Protein 2EK5 (pdb70)

Radius of gyration: 40.18 Å; Cα contacts (8 Å, |Δi|>4): 462; chains: 4; bounding box: 94×96×88 Å

Organism: Corynebacterium glutamicum (strain ATCC 13032 / DSM 20300 / JCM 1318 / BCRC 11384 / CCUG 27702 / LMG 3730 / NBRC 12168 / NCIMB 10025 / NRRL B-2784 / 534) (NCBI:txid196627)

Nearest PDB structures (foldseek):
  2du9-assembly1_A  TM=8.963E-01  e=2.701E-17  Corynebacterium glutamicum ATCC 13032
  2ek5-assembly4_C  TM=9.415E-01  e=7.330E-16  Corynebacterium glutamicum ATCC 13032
  2ek5-assembly4_C-3  TM=9.415E-01  e=7.330E-16  Corynebacterium glutamicum ATCC 13032
  3tqn-assembly2_B  TM=8.033E-01  e=9.025E-06  Coxiella burnetii
  7b5y-assembly1_D  TM=6.055E-01  e=1.073E-04  Streptococcus agalactiae

CATH classification: 1.10.10.10

Sequence (453 aa):
VPLYKQIASLIEDSIVDGTLSIDQRVPSTNELAAFHRINPATARNGLTLLVEAGILYKKRGIGFVSAQAPALIRERRDAAFAATYVAPLIDESIHLGFTRARIHALLDQVAESRASLIEDSIVDGTLSIDQRVPSTNELAAFHRINPATARNGLTLLVEAGILYKKRGIGFVSAQAPALIRERRDAAFAATYVAPLIDESIHLGFTRARIHALLDQVAESRGVPLYKQIASLIEDSIVDGTLSIDQRVPSTNELAAFHRINPATARNGLTLLVEAGILYKKRGIGFVSAQAPALIRERRDAAFAATYVAPLIDESIHLGFTRARIHALLDQVAESRGLYVPLYKQIASLIEDSIVDGTLSIDQRVPSTNELAAFHRINPATARNGLTLLVEAGILYKKRGIGFVSAQAPALIRERRDAAFAATYVAPLIDESIHLGFTRARIHALLDQVAESR

Structure (mmCIF, N/CA/C/O backbone):
data_2EK5
#
_entry.id   2EK5
#
_cell.length_a   68.638
_cell.length_b   74.494
_cell.length_c   182.152
_cell.angle_alpha   90.00
_cell.angle_beta   90.00
_cell.angle_gamma   90.00
#
_symmetry.space_group_name_H-M   'C 2 2 21'
#
loop_
_entity.id
_entity.type
_entity.pdbx_description
1 polymer 'Predicted transcriptional regulators'
2 water water
#
loop_
_atom_site.group_PDB
_atom_site.id
_atom_site.type_symbol
_atom_site.label_atom_id
_atom_site.label_alt_id
_atom_site.label_comp_id
_atom_site.label_asym_id
_atom_site.label_entity_id
_atom_site.label_seq_id
_atom_site.pdbx_PDB_ins_code
_atom_site.Cartn_x
_atom_site.Cartn_y
_atom_site.Cartn_z
_atom_site.occupancy
_atom_site.B_iso_or_equiv
_atom_site.auth_seq_id
_atom_site.auth_comp_id
_atom_site.auth_asym_id
_atom_site.auth_atom_id
_atom_site.pdbx_PDB_model_num
ATOM 1 N N . VAL A 1 3 ? 33.784 63.978 92.379 1.00 35.53 3 VAL A N 1
ATOM 2 C CA . VAL A 1 3 ? 33.081 65.258 92.697 1.00 35.22 3 VAL A CA 1
ATOM 3 C C . VAL A 1 3 ? 33.992 66.304 93.343 1.00 33.57 3 VAL A C 1
ATOM 4 O O . VAL A 1 3 ? 34.610 66.062 94.381 1.00 33.53 3 VAL A O 1
ATOM 8 N N . PRO A 1 4 ? 34.068 67.492 92.738 1.00 32.55 4 PRO A N 1
ATOM 9 C CA . PRO A 1 4 ? 34.896 68.589 93.241 1.00 32.27 4 PRO A CA 1
ATOM 10 C C . PRO A 1 4 ? 34.594 68.863 94.717 1.00 32.35 4 PRO A C 1
ATOM 11 O O . PRO A 1 4 ? 33.462 68.679 95.170 1.00 31.81 4 PRO A O 1
ATOM 15 N N . LEU A 1 5 ? 35.608 69.306 95.454 1.00 31.02 5 LEU A N 1
ATOM 16 C CA . LEU A 1 5 ? 35.460 69.608 96.873 1.00 32.31 5 LEU A CA 1
ATOM 17 C C . LEU A 1 5 ? 34.453 70.719 97.175 1.00 30.86 5 LEU A C 1
ATOM 18 O O . LEU A 1 5 ? 33.720 70.634 98.155 1.00 31.51 5 LEU A O 1
ATOM 23 N N . TYR A 1 6 ? 34.404 71.763 96.355 1.00 30.58 6 TYR A N 1
ATOM 24 C CA . TYR A 1 6 ? 33.433 72.824 96.622 1.00 31.45 6 TYR A CA 1
ATOM 25 C C . TYR A 1 6 ? 32.020 72.244 96.506 1.00 30.41 6 TYR A C 1
ATOM 26 O O . TYR A 1 6 ? 31.109 72.684 97.205 1.00 30.59 6 TYR A O 1
ATOM 35 N N . LYS A 1 7 ? 31.841 71.253 95.636 1.00 28.23 7 LYS A N 1
ATOM 36 C CA . LYS A 1 7 ? 30.533 70.624 95.487 1.00 28.27 7 LYS A CA 1
ATOM 37 C C . LYS A 1 7 ? 30.261 69.730 96.699 1.00 27.33 7 LYS A C 1
ATOM 38 O O . LYS A 1 7 ? 29.146 69.708 97.224 1.00 27.75 7 LYS A O 1
ATOM 44 N N . GLN A 1 8 ? 31.282 69.002 97.147 1.00 24.40 8 GLN A N 1
ATOM 45 C CA . GLN A 1 8 ? 31.142 68.139 98.315 1.00 25.15 8 GLN A CA 1
ATOM 46 C C . GLN A 1 8 ? 30.753 68.98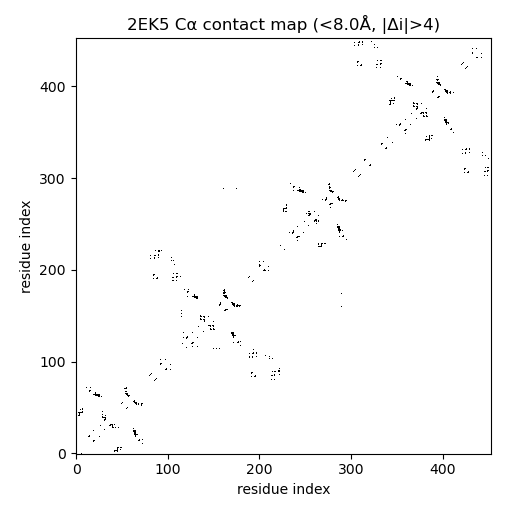4 99.540 1.00 24.48 8 GLN A C 1
ATOM 47 O O . GLN A 1 8 ? 29.919 68.582 100.350 1.00 22.61 8 GLN A O 1
ATOM 53 N N . ILE A 1 9 ? 31.361 70.156 99.671 1.00 24.89 9 ILE A N 1
ATOM 54 C CA . ILE A 1 9 ? 31.054 71.040 100.791 1.00 27.84 9 ILE A CA 1
ATOM 55 C C . ILE A 1 9 ? 29.610 71.516 100.690 1.00 25.30 9 ILE A C 1
ATOM 56 O O . ILE A 1 9 ? 28.869 71.488 101.673 1.00 25.46 9 ILE A O 1
ATOM 61 N N . ALA A 1 10 ? 29.222 71.951 99.497 1.00 23.59 10 ALA A N 1
ATOM 62 C CA . ALA A 1 10 ? 27.869 72.424 99.263 1.00 24.76 10 ALA A CA 1
ATOM 63 C C . ALA A 1 10 ? 26.834 71.334 99.601 1.00 25.09 10 ALA A C 1
ATOM 64 O O . ALA A 1 10 ? 25.816 71.610 100.242 1.00 24.19 10 ALA A O 1
ATOM 66 N N . SER A 1 11 ? 27.106 70.099 99.181 1.00 23.50 11 SER A N 1
ATOM 67 C CA . SER A 1 11 ? 26.192 68.986 99.423 1.00 24.68 11 SER A CA 1
ATOM 68 C C . SER A 1 11 ? 26.076 68.655 100.907 1.00 25.79 11 SER A C 1
ATOM 69 O O . SER A 1 11 ? 24.997 68.282 101.384 1.00 23.41 11 SER A O 1
ATOM 72 N N . LEU A 1 12 ? 27.181 68.791 101.640 1.00 26.83 12 LEU A N 1
ATOM 73 C CA . LEU A 1 12 ? 27.152 68.523 103.077 1.00 27.72 12 LEU A CA 1
ATOM 74 C C . LEU A 1 12 ? 26.208 69.506 103.765 1.00 27.58 12 LEU A C 1
ATOM 75 O O . LEU A 1 12 ? 25.479 69.143 104.695 1.00 28.04 12 LEU A O 1
ATOM 80 N N . ILE A 1 13 ? 26.234 70.756 103.310 1.00 26.50 13 ILE A N 1
ATOM 81 C CA . ILE A 1 13 ? 25.367 71.788 103.869 1.00 26.51 13 ILE A CA 1
ATOM 82 C C . ILE A 1 13 ? 23.907 71.503 103.501 1.00 25.88 13 ILE A C 1
ATOM 83 O O . ILE A 1 13 ? 23.026 71.600 104.350 1.00 25.97 13 ILE A O 1
ATOM 88 N N . GLU A 1 14 ? 23.645 71.147 102.245 1.00 24.96 14 GLU A N 1
ATOM 89 C CA . GLU A 1 14 ? 22.272 70.835 101.858 1.00 25.41 14 GLU A CA 1
ATOM 90 C C . GLU A 1 14 ? 21.787 69.658 102.704 1.00 24.41 14 GLU A C 1
ATOM 91 O O . GLU A 1 14 ? 20.664 69.669 103.218 1.00 23.65 14 GLU A O 1
ATOM 97 N N . ASP A 1 15 ? 22.640 68.649 102.855 1.00 22.51 15 ASP A N 1
ATOM 98 C CA . ASP A 1 15 ? 22.271 67.492 103.654 1.00 23.32 15 ASP A CA 1
ATOM 99 C C . ASP A 1 15 ? 21.849 67.932 105.053 1.00 23.78 15 ASP A C 1
ATOM 100 O O . ASP A 1 15 ? 20.840 67.447 105.563 1.00 23.69 15 ASP A O 1
ATOM 105 N N . SER A 1 16 ? 22.610 68.846 105.662 1.00 22.53 16 SER A N 1
ATOM 106 C CA . SER A 1 16 ? 22.289 69.352 107.004 1.00 25.12 16 SER A CA 1
ATOM 107 C C . SER A 1 16 ? 20.939 70.055 107.008 1.00 25.45 16 SER A C 1
ATOM 108 O O . SER A 1 16 ? 20.230 70.034 108.011 1.00 25.93 16 SER A O 1
ATOM 111 N N . ILE A 1 17 ? 20.599 70.697 105.895 1.00 25.78 17 ILE A N 1
ATOM 112 C CA . ILE A 1 17 ? 19.318 71.395 105.799 1.00 26.91 17 ILE A CA 1
ATOM 113 C C . ILE A 1 17 ? 18.193 70.375 105.666 1.00 28.85 17 ILE A C 1
ATOM 114 O O . ILE A 1 17 ? 17.131 70.511 106.288 1.00 29.11 17 ILE A O 1
ATOM 119 N N . VAL A 1 18 ? 18.424 69.345 104.855 1.00 29.66 18 VAL A N 1
ATOM 120 C CA . VAL A 1 18 ? 17.412 68.319 104.676 1.00 28.46 18 VAL A CA 1
ATOM 121 C C . VAL A 1 18 ? 17.207 67.582 105.994 1.00 30.10 18 VAL A C 1
ATOM 122 O O . VAL A 1 18 ? 16.075 67.379 106.421 1.00 31.10 18 VAL A O 1
ATOM 126 N N . ASP A 1 19 ? 18.300 67.197 106.649 1.00 31.33 19 ASP A N 1
ATOM 127 C CA . ASP A 1 19 ? 18.200 66.474 107.913 1.00 31.69 19 ASP A CA 1
ATOM 128 C C . ASP A 1 19 ? 17.624 67.334 109.027 1.00 32.42 19 ASP A C 1
ATOM 129 O O . ASP A 1 19 ? 17.329 66.833 110.115 1.00 32.65 19 ASP A O 1
ATOM 134 N N . GLY A 1 20 ? 17.469 68.626 108.755 1.00 32.45 20 GLY A N 1
ATOM 135 C CA . GLY A 1 20 ? 16.919 69.528 109.746 1.00 32.68 20 GLY A CA 1
ATOM 136 C C . GLY A 1 20 ? 17.873 69.953 110.849 1.00 33.63 20 GLY A C 1
ATOM 137 O O . GLY A 1 20 ? 17.433 70.524 111.849 1.00 33.44 20 GLY A O 1
ATOM 138 N N . THR A 1 21 ? 19.167 69.680 110.688 1.00 32.98 21 THR A N 1
ATOM 139 C CA . THR A 1 21 ? 20.142 70.077 111.699 1.00 34.14 21 THR A CA 1
ATOM 140 C C . THR A 1 21 ? 20.571 71.531 111.500 1.00 34.86 21 THR A C 1
ATOM 141 O O . THR A 1 21 ? 21.246 72.114 112.350 1.00 35.98 21 THR A O 1
ATOM 145 N N . LEU A 1 22 ? 20.173 72.106 110.370 1.00 34.49 22 LEU A N 1
ATOM 146 C CA . LEU A 1 22 ? 20.475 73.493 110.053 1.00 34.91 22 LEU A CA 1
ATOM 147 C C . LEU A 1 22 ? 19.136 74.122 109.659 1.00 36.18 22 LEU A C 1
ATOM 148 O O . LEU A 1 22 ? 18.499 73.723 108.677 1.00 34.72 22 LEU A O 1
ATOM 153 N N . SER A 1 23 ? 18.730 75.114 110.461 1.00 36.83 23 SER A N 1
ATOM 154 C CA . SER A 1 23 ? 17.446 75.816 110.305 1.00 38.54 23 SER A CA 1
ATOM 155 C C . SER A 1 23 ? 17.573 77.184 109.679 1.00 37.92 23 SER A C 1
ATOM 156 O O . SER A 1 23 ? 18.664 77.676 109.410 1.00 37.82 23 SER A O 1
ATOM 159 N N . ILE A 1 24 ? 16.421 77.821 109.562 1.00 38.11 24 ILE A N 1
ATOM 160 C CA . ILE A 1 24 ? 16.262 79.136 108.947 1.00 38.77 24 ILE A CA 1
ATOM 161 C C . ILE A 1 24 ? 16.881 80.383 109.632 1.00 39.21 24 ILE A C 1
ATOM 162 O O . ILE A 1 24 ? 17.352 81.293 108.934 1.00 40.96 24 ILE A O 1
ATOM 167 N N . ASP A 1 25 ? 16.864 80.448 110.965 1.00 35.70 25 ASP A N 1
ATOM 168 C CA . ASP A 1 25 ? 17.439 81.599 111.679 1.00 33.57 25 ASP A CA 1
ATOM 169 C C . ASP A 1 25 ? 18.682 81.127 112.429 1.00 32.73 25 ASP A C 1
ATOM 170 O O . ASP A 1 25 ? 18.877 81.406 113.623 1.00 31.41 25 ASP A O 1
ATOM 175 N N . GLN A 1 26 ? 19.516 80.394 111.700 1.00 29.62 26 GLN A N 1
ATOM 176 C CA . GLN A 1 26 ? 20.740 79.828 112.245 1.00 27.67 26 GLN A CA 1
ATOM 177 C C . GLN A 1 26 ? 21.909 80.161 111.334 1.00 27.59 26 GLN A C 1
ATOM 178 O O . GLN A 1 26 ? 21.931 79.718 110.182 1.00 25.40 26 GLN A O 1
ATOM 184 N N . ARG A 1 27 ? 22.878 80.940 111.802 1.00 26.57 27 ARG A N 1
ATOM 185 C CA . ARG A 1 27 ? 24.043 81.304 110.989 1.00 26.17 27 ARG A CA 1
ATOM 186 C C . ARG A 1 27 ? 24.670 80.012 110.407 1.00 24.26 27 ARG A C 1
ATOM 187 O O . ARG A 1 27 ? 24.827 79.017 111.096 1.00 22.27 27 ARG A O 1
ATOM 195 N N . VAL A 1 28 ? 25.016 80.069 109.129 1.00 22.43 28 VAL A N 1
ATOM 196 C CA . VAL A 1 28 ? 25.660 78.949 108.434 1.00 22.73 28 VAL A CA 1
ATOM 197 C C . VAL A 1 28 ? 27.176 79.109 108.650 1.00 23.61 28 VAL A C 1
ATOM 198 O O . VAL A 1 28 ? 27.672 80.240 108.668 1.00 24.69 28 VAL A O 1
ATOM 202 N N . PRO A 1 29 ? 27.929 78.004 108.829 1.00 24.23 29 PRO A N 1
ATOM 203 C CA . PRO A 1 29 ? 29.376 78.183 109.028 1.00 24.95 29 PRO A CA 1
ATOM 204 C C . PRO A 1 29 ? 29.977 79.030 107.897 1.00 25.29 29 PRO A C 1
ATOM 205 O O . PRO A 1 29 ? 29.655 78.826 106.721 1.00 22.90 29 PRO A O 1
ATOM 209 N N . SER A 1 30 ? 30.841 79.981 108.250 1.00 26.46 30 SER A N 1
ATOM 210 C CA . SER A 1 30 ? 31.451 80.852 107.249 1.00 29.26 30 SER A CA 1
ATOM 211 C C . SER A 1 30 ? 32.592 80.180 106.473 1.00 29.56 30 SER A C 1
ATOM 212 O O . SER A 1 30 ? 33.052 79.093 106.829 1.00 27.52 30 SER A O 1
ATOM 215 N N . THR A 1 31 ? 33.021 80.834 105.396 1.00 30.68 31 THR A N 1
ATOM 216 C CA . THR A 1 31 ? 34.112 80.325 104.575 1.00 32.40 31 THR A CA 1
ATOM 217 C C . THR A 1 31 ? 35.265 79.932 105.506 1.00 33.22 31 THR A C 1
ATOM 218 O O . THR A 1 31 ? 35.803 78.824 105.438 1.00 31.48 31 THR A O 1
ATOM 222 N N . ASN A 1 32 ? 35.616 80.847 106.397 1.00 34.40 32 ASN A N 1
ATOM 223 C CA . ASN A 1 32 ? 36.706 80.623 107.332 1.00 36.84 32 ASN A CA 1
ATOM 224 C C . ASN A 1 32 ? 36.457 79.456 108.295 1.00 36.46 32 ASN A C 1
ATOM 225 O O . ASN A 1 32 ? 37.369 78.684 108.597 1.00 37.27 32 ASN A O 1
ATOM 230 N N . GLU A 1 33 ? 35.227 79.330 108.779 1.00 35.36 33 GLU A N 1
ATOM 231 C CA . GLU A 1 33 ? 34.882 78.256 109.703 1.00 33.79 33 GLU A CA 1
ATOM 232 C C . GLU A 1 33 ? 34.854 76.909 109.003 1.00 33.26 33 GLU A C 1
ATOM 233 O O . GLU A 1 33 ? 35.308 75.916 109.561 1.00 32.04 33 GLU A O 1
ATOM 239 N N . LEU A 1 34 ? 34.312 76.876 107.788 1.00 32.80 34 LEU A N 1
ATOM 240 C CA . LEU A 1 34 ? 34.251 75.634 107.021 1.00 33.48 34 LEU A CA 1
ATOM 241 C C . LEU A 1 34 ? 35.665 75.206 106.633 1.00 34.78 34 LEU A C 1
ATOM 242 O O . LEU A 1 34 ? 36.015 74.024 106.699 1.00 34.23 34 LEU A O 1
ATOM 247 N N . ALA A 1 35 ? 36.472 76.180 106.227 1.00 35.42 35 ALA A N 1
ATOM 248 C CA . ALA A 1 35 ? 37.846 75.916 105.832 1.00 37.85 35 ALA A CA 1
ATOM 249 C C . ALA A 1 35 ? 38.603 75.281 106.991 1.00 38.37 35 ALA A C 1
ATOM 250 O O . ALA A 1 35 ? 39.315 74.299 106.809 1.00 37.86 35 ALA A O 1
ATOM 252 N N . ALA A 1 36 ? 38.427 75.834 108.188 1.00 39.63 36 ALA A N 1
ATOM 253 C CA . ALA A 1 36 ? 39.105 75.320 109.373 1.00 40.64 36 ALA A CA 1
ATOM 254 C C . ALA A 1 36 ? 38.613 73.937 109.779 1.00 41.83 36 ALA A C 1
ATOM 255 O O . ALA A 1 36 ? 39.412 73.064 110.122 1.00 41.13 36 ALA A O 1
ATOM 257 N N . PHE A 1 37 ? 37.300 73.737 109.742 1.00 42.51 37 PHE A N 1
ATOM 258 C CA . PHE A 1 37 ? 36.726 72.457 110.134 1.00 44.41 37 PHE A CA 1
ATOM 259 C C . PHE A 1 37 ? 37.084 71.327 109.170 1.00 45.64 37 PHE A C 1
ATOM 260 O O . PHE A 1 37 ? 37.788 70.393 109.540 1.00 45.40 37 PHE A O 1
ATOM 268 N N . HIS A 1 38 ? 36.590 71.418 107.939 1.00 47.09 38 HIS A N 1
ATOM 269 C CA . HIS A 1 38 ? 36.856 70.403 106.923 1.00 48.64 38 HIS A CA 1
ATOM 270 C C . HIS A 1 38 ? 38.319 70.435 106.522 1.00 50.59 38 HIS A C 1
ATOM 271 O O . HIS A 1 38 ? 38.793 69.589 105.766 1.00 51.11 38 HIS A O 1
ATOM 278 N N . ARG A 1 39 ? 39.029 71.428 107.041 1.00 53.13 39 ARG A N 1
ATOM 279 C CA . ARG A 1 39 ? 40.443 71.579 106.758 1.00 55.33 39 ARG A CA 1
ATOM 280 C C . ARG A 1 39 ? 40.693 71.575 105.252 1.00 54.61 39 ARG A C 1
ATOM 281 O O . ARG A 1 39 ? 41.432 70.740 104.727 1.00 54.89 39 ARG A O 1
ATOM 289 N N . ILE A 1 40 ? 40.058 72.515 104.563 1.00 52.49 40 ILE A N 1
ATOM 290 C CA . ILE A 1 40 ? 40.203 72.643 103.121 1.00 50.37 40 ILE A CA 1
ATOM 291 C C . ILE A 1 40 ? 40.608 74.077 102.804 1.00 48.35 40 ILE A C 1
ATOM 292 O O . ILE A 1 40 ? 40.754 74.904 103.705 1.00 47.54 40 ILE A O 1
ATOM 297 N N . ASN A 1 41 ? 40.792 74.368 101.524 1.00 46.41 41 ASN A N 1
ATOM 298 C CA . ASN A 1 41 ? 41.158 75.711 101.106 1.00 44.67 41 ASN A CA 1
ATOM 299 C C . ASN A 1 41 ? 39.947 76.636 101.248 1.00 42.63 41 ASN A C 1
ATOM 300 O O . ASN A 1 41 ? 38.820 76.254 100.926 1.00 41.56 41 ASN A O 1
ATOM 305 N N . PRO A 1 42 ? 40.162 77.861 101.751 1.00 41.03 42 PRO A N 1
ATOM 306 C CA . PRO A 1 42 ? 39.083 78.839 101.932 1.00 39.61 42 PRO A CA 1
ATOM 307 C C . PRO A 1 42 ? 38.290 79.067 100.651 1.00 37.47 42 PRO A C 1
ATOM 308 O O . PRO A 1 42 ? 37.062 79.061 100.665 1.00 38.01 42 PRO A O 1
ATOM 312 N N . ALA A 1 43 ? 38.998 79.265 99.545 1.00 36.40 43 ALA A N 1
ATOM 313 C CA . ALA A 1 43 ? 38.352 79.492 98.256 1.00 34.70 43 ALA A CA 1
ATOM 314 C C . ALA A 1 43 ? 37.433 78.325 97.896 1.00 33.31 43 ALA A C 1
ATOM 315 O O . ALA A 1 43 ? 36.452 78.502 97.179 1.00 33.78 43 ALA A O 1
ATOM 317 N N . THR A 1 44 ? 37.749 77.135 98.400 1.00 33.32 44 THR A N 1
ATOM 318 C CA . THR A 1 44 ? 36.933 75.947 98.141 1.00 32.55 44 THR A CA 1
ATOM 319 C C . THR A 1 44 ? 35.626 76.034 98.943 1.00 32.24 44 THR A C 1
ATOM 320 O O . THR A 1 44 ? 34.538 75.811 98.411 1.00 31.90 44 THR A O 1
ATOM 324 N N . ALA A 1 45 ? 35.740 76.355 100.227 1.00 32.04 45 ALA A N 1
ATOM 325 C CA . ALA A 1 45 ? 34.563 76.488 101.073 1.00 31.99 45 ALA A CA 1
ATOM 326 C C . ALA A 1 45 ? 33.693 77.620 100.507 1.00 32.15 45 ALA A C 1
ATOM 327 O O . ALA A 1 45 ? 32.467 77.513 100.452 1.00 30.50 45 ALA A O 1
ATOM 329 N N . ARG A 1 46 ? 34.348 78.693 100.076 1.00 30.83 46 ARG A N 1
ATOM 330 C CA . ARG A 1 46 ? 33.664 79.845 99.502 1.00 33.75 46 ARG A CA 1
ATOM 331 C C . ARG A 1 46 ? 32.855 79.435 98.269 1.00 33.79 46 ARG A C 1
ATOM 332 O O . ARG A 1 46 ? 31.672 79.772 98.148 1.00 34.25 46 ARG A O 1
ATOM 340 N N . ASN A 1 47 ? 33.501 78.716 97.351 1.00 32.42 47 ASN A N 1
ATOM 341 C CA . ASN A 1 47 ? 32.835 78.260 96.136 1.00 30.39 47 ASN A CA 1
ATOM 342 C C . ASN A 1 47 ? 31.627 77.394 96.478 1.00 29.22 47 ASN A C 1
ATOM 343 O O . ASN A 1 47 ? 30.631 77.380 95.749 1.00 29.91 47 A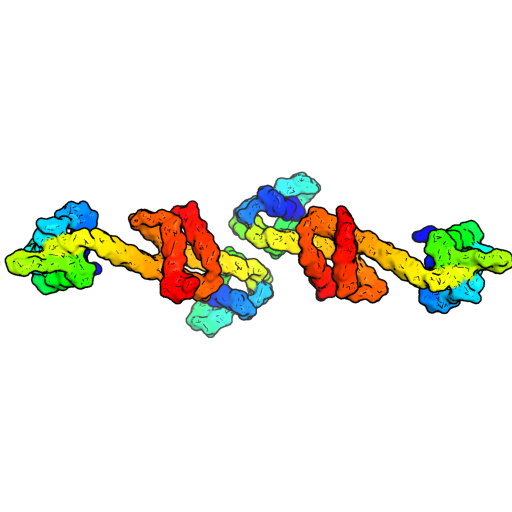SN A O 1
ATOM 348 N N . GLY A 1 48 ? 31.722 76.659 97.581 1.00 27.07 48 GLY A N 1
ATOM 349 C CA . GLY A 1 48 ? 30.619 75.809 97.982 1.00 25.98 48 GLY A CA 1
ATOM 350 C C . GLY A 1 48 ? 29.441 76.656 98.430 1.00 26.28 48 GLY A C 1
ATOM 351 O O . GLY A 1 48 ? 28.302 76.427 98.017 1.00 25.10 48 GLY A O 1
ATOM 352 N N . LEU A 1 49 ? 29.725 77.640 99.280 1.00 25.60 49 LEU A N 1
ATOM 353 C CA . LEU A 1 49 ? 28.700 78.538 99.798 1.00 26.05 49 LEU A CA 1
ATOM 354 C C . LEU A 1 49 ? 28.051 79.354 98.680 1.00 26.85 49 LEU A C 1
ATOM 355 O O . LEU A 1 49 ? 26.827 79.518 98.657 1.00 26.73 49 LEU A O 1
ATOM 360 N N . THR A 1 50 ? 28.868 79.852 97.750 1.00 26.03 50 THR A N 1
ATOM 361 C CA . THR A 1 50 ? 28.357 80.664 96.651 1.00 27.54 50 THR A CA 1
ATOM 362 C C . THR A 1 50 ? 27.417 79.847 95.786 1.00 28.75 50 THR A C 1
ATOM 363 O O . THR A 1 50 ? 26.409 80.348 95.288 1.00 28.53 50 THR A O 1
ATOM 367 N N . LEU A 1 51 ? 27.754 78.577 95.620 1.00 28.86 51 LEU A N 1
ATOM 368 C CA . LEU A 1 51 ? 26.942 77.681 94.829 1.00 28.61 51 LEU A CA 1
ATOM 369 C C . LEU A 1 51 ? 25.528 77.634 95.418 1.00 27.17 51 LEU A C 1
ATOM 370 O O . LEU A 1 51 ? 24.541 77.619 94.681 1.00 25.37 51 LEU A O 1
ATOM 375 N N . LEU A 1 52 ? 25.435 77.622 96.747 1.00 25.26 52 LEU A N 1
ATOM 376 C CA . LEU A 1 52 ? 24.139 77.571 97.421 1.00 24.20 52 LEU A CA 1
ATOM 377 C C . LEU A 1 52 ? 23.417 78.915 97.337 1.00 23.13 52 LEU A C 1
ATOM 378 O O . LEU A 1 52 ? 22.190 78.979 97.324 1.00 24.11 52 LEU A O 1
ATOM 383 N N . VAL A 1 53 ? 24.184 79.992 97.278 1.00 24.87 53 VAL A N 1
ATOM 384 C CA . VAL A 1 53 ? 23.607 81.321 97.135 1.00 25.83 53 VAL A CA 1
ATOM 385 C C . VAL A 1 53 ? 22.923 81.375 95.761 1.00 27.16 53 VAL A C 1
ATOM 386 O O . VAL A 1 53 ? 21.727 81.675 95.646 1.00 25.90 53 VAL A O 1
ATOM 390 N N . GLU A 1 54 ? 23.691 81.044 94.728 1.00 26.89 54 GLU A N 1
ATOM 391 C CA . GLU A 1 54 ? 23.206 81.062 93.356 1.00 28.95 54 GLU A CA 1
ATOM 392 C C . GLU A 1 54 ? 22.007 80.142 93.108 1.00 27.94 54 GLU A C 1
ATOM 393 O O . GLU A 1 54 ? 21.331 80.256 92.082 1.00 26.67 54 GLU A O 1
ATOM 399 N N . ALA A 1 55 ? 21.733 79.239 94.043 1.00 25.22 55 ALA A N 1
ATOM 400 C CA . ALA A 1 55 ? 20.585 78.349 93.891 1.00 24.37 55 ALA A CA 1
ATOM 401 C C . ALA A 1 55 ? 19.414 78.877 94.721 1.00 24.55 55 ALA A C 1
ATOM 402 O O . ALA A 1 55 ? 18.312 78.323 94.691 1.00 23.02 55 ALA A O 1
ATOM 404 N N . GLY A 1 56 ? 19.660 79.954 95.463 1.00 24.91 56 GLY A N 1
ATOM 405 C CA . GLY A 1 56 ? 18.617 80.531 96.300 1.00 25.41 56 GLY A CA 1
ATOM 406 C C . GLY A 1 56 ? 18.440 79.790 97.621 1.00 25.26 56 GLY A C 1
ATOM 407 O O . GLY A 1 56 ? 17.415 79.931 98.291 1.00 24.11 56 GLY A O 1
ATOM 408 N N . ILE A 1 57 ? 19.449 79.016 98.009 1.00 24.68 57 ILE A N 1
ATOM 409 C CA . ILE A 1 57 ? 19.387 78.238 99.244 1.00 23.79 57 ILE A CA 1
ATOM 410 C C . ILE A 1 57 ? 19.911 79.005 100.459 1.00 23.88 57 ILE A C 1
ATOM 411 O O . ILE A 1 57 ? 19.440 78.800 101.578 1.00 22.15 57 ILE A O 1
ATOM 416 N N . LEU A 1 58 ? 20.889 79.878 100.241 1.00 22.63 58 LEU A N 1
ATOM 417 C CA . LEU A 1 58 ? 21.447 80.671 101.335 1.00 23.17 58 LEU A CA 1
ATOM 418 C C . LEU A 1 58 ? 21.390 82.149 100.978 1.00 23.07 58 LEU A C 1
ATOM 419 O O . LEU A 1 58 ? 21.390 82.505 99.801 1.00 20.95 58 LEU A O 1
ATOM 424 N N . TYR A 1 59 ? 21.329 83.006 101.997 1.00 23.25 59 TYR A N 1
ATOM 425 C CA . TYR A 1 59 ? 21.326 84.439 101.755 1.00 22.29 59 TYR A CA 1
ATOM 426 C C . TYR A 1 59 ? 22.210 85.124 102.782 1.00 22.66 59 TYR A C 1
ATOM 427 O O . TYR A 1 59 ? 22.434 84.606 103.873 1.00 22.07 59 TYR A O 1
ATOM 436 N N . LYS A 1 60 ? 22.725 86.285 102.404 1.00 24.22 60 LYS A N 1
ATOM 437 C CA . LYS A 1 60 ? 23.616 87.065 103.250 1.00 25.41 60 LYS A CA 1
ATOM 438 C C . LYS A 1 60 ? 22.837 88.054 104.113 1.00 24.43 60 LYS A C 1
ATOM 439 O O . LYS A 1 60 ? 21.961 88.758 103.619 1.00 22.78 60 LYS A O 1
ATOM 445 N N . LYS A 1 61 ? 23.125 88.070 105.409 1.00 23.83 61 LYS A N 1
ATOM 446 C CA . LYS A 1 61 ? 22.496 89.032 106.303 1.00 25.11 61 LYS A CA 1
ATOM 447 C C . LYS A 1 61 ? 23.654 89.993 106.614 1.00 24.46 61 LYS A C 1
ATOM 448 O O . LYS A 1 61 ? 24.598 89.636 107.317 1.00 24.99 61 LYS A O 1
ATOM 454 N N . ARG A 1 62 ? 23.595 91.194 106.038 1.00 25.25 62 ARG A N 1
ATOM 455 C CA . ARG A 1 62 ? 24.638 92.216 106.196 1.00 25.44 62 ARG A CA 1
ATOM 456 C C . ARG A 1 62 ? 25.313 92.299 107.564 1.00 25.72 62 ARG A C 1
ATOM 457 O O . ARG A 1 62 ? 24.652 92.510 108.586 1.00 23.93 62 ARG A O 1
ATOM 465 N N . GLY A 1 63 ? 26.637 92.134 107.564 1.00 23.86 63 GLY A N 1
ATOM 466 C CA . GLY A 1 63 ? 27.417 92.207 108.787 1.00 21.42 63 GLY A CA 1
ATOM 467 C C . GLY A 1 63 ? 27.281 91.067 109.784 1.00 22.59 63 GLY A C 1
ATOM 468 O O . GLY A 1 63 ? 27.968 91.057 110.804 1.00 21.19 63 GLY A O 1
ATOM 469 N N . ILE A 1 64 ? 26.404 90.101 109.517 1.00 23.21 64 ILE A N 1
ATOM 470 C CA . ILE A 1 64 ? 26.236 88.986 110.450 1.00 22.79 64 ILE A CA 1
ATOM 471 C C . ILE A 1 64 ? 26.750 87.671 109.882 1.00 22.96 64 ILE A C 1
ATOM 472 O O . ILE A 1 64 ? 27.590 87.015 110.493 1.00 23.70 64 ILE A O 1
ATOM 477 N N . GLY A 1 65 ? 26.251 87.281 108.715 1.00 22.90 65 GLY A N 1
ATOM 478 C CA . GLY A 1 65 ? 26.716 86.040 108.120 1.00 21.97 65 GLY A CA 1
ATOM 479 C C . GLY A 1 65 ? 25.768 85.427 107.109 1.00 22.63 65 GLY A C 1
ATOM 480 O O . GLY A 1 65 ? 24.862 86.094 106.590 1.00 20.32 65 GLY A O 1
ATOM 489 N N . PHE A 1 67 ? 22.828 82.744 105.976 1.00 20.82 67 PHE A N 1
ATOM 490 C CA . PHE A 1 67 ? 21.647 82.106 106.551 1.00 21.87 67 PHE A CA 1
ATOM 491 C C . PHE A 1 67 ? 20.902 81.260 105.519 1.00 22.01 67 PHE A C 1
ATOM 492 O O . PHE A 1 67 ? 21.109 81.399 104.309 1.00 22.72 67 PHE A O 1
ATOM 500 N N . VAL A 1 68 ? 20.022 80.398 106.016 1.00 22.36 68 VAL A N 1
ATOM 501 C CA . VAL A 1 68 ? 19.242 79.503 105.174 1.00 23.37 68 VAL A CA 1
ATOM 502 C C . VAL A 1 68 ? 17.864 80.055 104.795 1.00 25.02 68 VAL A C 1
ATOM 503 O O . VAL A 1 68 ? 17.105 80.530 105.647 1.00 24.72 68 VAL A O 1
ATOM 507 N N . SER A 1 69 ? 17.559 79.987 103.506 1.00 24.38 69 SER A N 1
ATOM 508 C CA . SER A 1 69 ? 16.277 80.433 102.976 1.00 25.33 69 SER A CA 1
ATOM 509 C C . SER A 1 69 ? 15.217 79.460 103.482 1.00 24.46 69 SER A C 1
ATOM 510 O O . SER A 1 69 ? 15.484 78.264 103.597 1.00 23.12 69 SER A O 1
ATOM 513 N N . ALA A 1 70 ? 14.024 79.966 103.780 1.00 24.39 70 ALA A N 1
ATOM 514 C CA . ALA A 1 70 ? 12.939 79.117 104.277 1.00 25.35 70 ALA A CA 1
ATOM 515 C C . ALA A 1 70 ? 12.486 78.108 103.219 1.00 25.22 70 ALA A C 1
ATOM 516 O O . ALA A 1 70 ? 11.979 77.044 103.547 1.00 26.69 70 ALA A O 1
ATOM 518 N N . GLN A 1 71 ? 12.665 78.437 101.946 1.00 26.80 71 GLN A N 1
ATOM 519 C CA . GLN A 1 71 ? 12.277 77.512 100.889 1.00 27.21 71 GLN A CA 1
ATOM 520 C C . GLN A 1 71 ? 13.469 76.667 100.443 1.00 26.45 71 GLN A C 1
ATOM 521 O O . GLN A 1 71 ? 13.422 76.030 99.395 1.00 29.33 71 GLN A O 1
ATOM 527 N N . ALA A 1 72 ? 14.539 76.660 101.237 1.00 25.56 72 ALA A N 1
ATOM 528 C CA . ALA A 1 72 ? 15.733 75.893 100.887 1.00 22.34 72 ALA A CA 1
ATOM 529 C C . ALA A 1 72 ? 15.398 74.414 100.738 1.00 24.09 72 ALA A C 1
ATOM 530 O O . ALA A 1 72 ? 15.790 73.769 99.753 1.00 21.87 72 ALA A O 1
ATOM 532 N N . PRO A 1 73 ? 14.679 73.847 101.722 1.00 23.94 73 PRO A N 1
ATOM 533 C CA . PRO A 1 73 ? 14.320 72.428 101.639 1.00 24.18 73 PRO A CA 1
ATOM 534 C C . PRO A 1 73 ? 13.603 72.091 100.320 1.00 25.06 73 PRO A C 1
ATOM 535 O O . PRO A 1 73 ? 13.890 71.078 99.678 1.00 22.47 73 PRO A O 1
ATOM 539 N N . ALA A 1 74 ? 12.660 72.943 99.930 1.00 24.06 74 ALA A N 1
ATOM 540 C CA . ALA A 1 74 ? 11.917 72.726 98.701 1.00 23.61 74 ALA A CA 1
ATOM 541 C C . ALA A 1 74 ? 12.855 72.831 97.492 1.00 22.02 74 ALA A C 1
ATOM 542 O O . ALA A 1 74 ? 12.718 72.088 96.525 1.00 21.95 74 ALA A O 1
ATOM 544 N N . LEU A 1 75 ? 13.818 73.745 97.562 1.00 22.43 75 LEU A N 1
ATOM 545 C CA . LEU A 1 75 ? 14.767 73.939 96.462 1.00 22.53 75 LEU A CA 1
ATOM 546 C C . LEU A 1 75 ? 15.699 72.744 96.263 1.00 22.04 75 LEU A C 1
ATOM 547 O O . LEU A 1 75 ? 15.947 72.316 95.124 1.00 20.80 75 LEU A O 1
ATOM 552 N N . ILE A 1 76 ? 16.206 72.206 97.366 1.00 19.24 76 ILE A N 1
ATOM 553 C CA . ILE A 1 76 ? 17.093 71.057 97.310 1.00 20.34 76 ILE A CA 1
ATOM 554 C C . ILE A 1 76 ? 16.334 69.831 96.782 1.00 22.05 76 ILE A C 1
ATOM 555 O O . ILE A 1 76 ? 16.848 69.062 95.949 1.00 18.88 76 ILE A O 1
ATOM 560 N N . ARG A 1 77 ? 15.115 69.652 97.280 1.00 22.91 77 ARG A N 1
ATOM 561 C CA . ARG A 1 77 ? 14.274 68.534 96.879 1.00 26.70 77 ARG A CA 1
ATOM 562 C C . ARG A 1 77 ? 13.945 68.642 95.394 1.00 26.47 77 ARG A C 1
ATOM 563 O O . ARG A 1 77 ? 14.153 67.698 94.626 1.00 28.48 77 ARG A O 1
ATOM 571 N N . GLU A 1 78 ? 13.449 69.801 94.985 1.00 25.10 78 GLU A N 1
ATOM 572 C CA . GLU A 1 78 ? 13.100 70.008 93.589 1.00 26.26 78 GLU A CA 1
ATOM 573 C C . GLU A 1 78 ? 14.289 69.836 92.658 1.00 25.43 78 GLU A C 1
ATOM 574 O O . GLU A 1 78 ? 14.157 69.224 91.593 1.00 27.76 78 GLU A O 1
ATOM 580 N N . ARG A 1 79 ? 15.450 70.358 93.045 1.00 23.20 79 ARG A N 1
ATOM 581 C CA . ARG A 1 79 ? 16.628 70.211 92.198 1.00 23.37 79 ARG A CA 1
ATOM 582 C C . ARG A 1 79 ? 17.044 68.748 92.070 1.00 21.26 79 ARG A C 1
ATOM 583 O O . ARG A 1 79 ? 17.275 68.264 90.960 1.00 18.53 79 ARG A O 1
ATOM 591 N N . ARG A 1 80 ? 17.144 68.047 93.198 1.00 18.67 80 ARG A N 1
ATOM 592 C CA . ARG A 1 80 ? 17.535 66.641 93.172 1.00 19.94 80 ARG A CA 1
ATOM 593 C C . ARG A 1 80 ? 16.508 65.792 92.417 1.00 21.21 80 ARG A C 1
ATOM 594 O O . ARG A 1 80 ? 16.872 64.818 91.743 1.00 20.91 80 ARG A O 1
ATOM 602 N N . ASP A 1 81 ? 15.232 66.156 92.516 1.00 19.24 81 ASP A N 1
ATOM 603 C CA . ASP A 1 81 ? 14.220 65.413 91.787 1.00 21.53 81 ASP A CA 1
ATOM 604 C C . ASP A 1 81 ? 14.427 65.645 90.288 1.00 22.24 81 ASP A C 1
ATOM 605 O O . ASP A 1 81 ? 14.303 64.715 89.488 1.00 21.72 81 ASP A O 1
ATOM 610 N N . ALA A 1 82 ? 14.748 66.882 89.906 1.00 21.78 82 ALA A N 1
ATOM 611 C CA . ALA A 1 82 ? 14.964 67.205 88.491 1.00 20.91 82 ALA A CA 1
ATOM 612 C C . ALA A 1 82 ? 16.202 66.504 87.938 1.00 20.86 82 ALA A C 1
ATOM 613 O O . ALA A 1 82 ? 16.242 66.113 86.770 1.00 21.90 82 ALA A O 1
ATOM 615 N N . ALA A 1 83 ? 17.215 66.349 88.777 1.00 19.93 83 ALA A N 1
ATOM 616 C CA . ALA A 1 83 ? 18.435 65.678 88.358 1.00 18.68 83 ALA A CA 1
ATOM 617 C C . ALA A 1 83 ? 18.113 64.196 88.132 1.00 18.47 83 ALA A C 1
ATOM 618 O O . ALA A 1 83 ? 18.640 63.548 87.219 1.00 14.74 83 ALA A O 1
ATOM 620 N N . PHE A 1 84 ? 17.243 63.667 88.984 1.00 17.36 84 PHE A N 1
ATOM 621 C CA . PHE A 1 84 ? 16.820 62.279 88.887 1.00 16.99 84 PHE A CA 1
ATOM 622 C C . PHE A 1 84 ? 16.074 62.050 87.568 1.00 16.30 84 PHE A C 1
ATOM 623 O O . PHE A 1 84 ? 16.387 61.125 86.821 1.00 14.21 84 PHE A O 1
ATOM 631 N N . ALA A 1 85 ? 15.103 62.907 87.279 1.00 16.14 85 ALA A N 1
ATOM 632 C CA . ALA A 1 85 ? 14.320 62.781 86.052 1.00 19.05 85 ALA A CA 1
ATOM 633 C C . ALA A 1 85 ? 15.174 62.889 84.787 1.00 19.15 85 ALA A C 1
ATOM 634 O O . ALA A 1 85 ? 15.051 62.072 83.875 1.00 22.57 85 ALA A O 1
ATOM 636 N N . ALA A 1 86 ? 16.037 63.891 84.727 1.00 19.94 86 ALA A N 1
ATOM 637 C CA . ALA A 1 86 ? 16.887 64.079 83.556 1.00 19.53 86 ALA A CA 1
ATOM 638 C C . ALA A 1 86 ? 17.903 62.955 83.391 1.00 19.74 86 ALA A C 1
ATOM 639 O O . ALA A 1 86 ? 18.129 62.472 82.277 1.00 20.75 86 ALA A O 1
ATOM 641 N N . THR A 1 87 ? 18.499 62.519 84.493 1.00 17.62 87 THR A N 1
ATOM 642 C CA . THR A 1 87 ? 19.509 61.477 84.419 1.00 18.82 87 THR A CA 1
ATOM 643 C C . THR A 1 87 ? 18.977 60.076 84.184 1.00 19.29 87 THR A C 1
ATOM 644 O O . THR A 1 87 ? 19.586 59.294 83.458 1.00 19.44 87 THR A O 1
ATOM 648 N N . TYR A 1 88 ? 17.844 59.758 84.796 1.00 19.80 88 TYR A N 1
ATOM 649 C CA . TYR A 1 88 ? 17.275 58.424 84.658 1.00 19.94 88 TYR A CA 1
ATOM 650 C C . TYR A 1 88 ? 16.066 58.302 83.748 1.00 19.03 88 TYR A C 1
ATOM 651 O O . TYR A 1 88 ? 15.865 57.265 83.135 1.00 23.16 88 TYR A O 1
ATOM 660 N N . VAL A 1 89 ? 15.256 59.345 83.635 1.00 17.68 89 VAL A N 1
ATOM 661 C CA . VAL A 1 89 ? 14.070 59.219 82.801 1.00 16.26 89 VAL A CA 1
ATOM 662 C C . VAL A 1 89 ? 14.201 59.788 81.396 1.00 15.50 89 VAL A C 1
ATOM 663 O O . VAL A 1 89 ? 13.722 59.183 80.435 1.00 15.40 89 VAL A O 1
ATOM 667 N N . ALA A 1 90 ? 14.862 60.933 81.266 1.00 17.11 90 ALA A N 1
ATOM 668 C CA . ALA A 1 90 ? 15.042 61.561 79.954 1.00 17.48 90 ALA A CA 1
ATOM 669 C C . ALA A 1 90 ? 15.681 60.635 78.904 1.00 15.33 90 ALA A C 1
ATOM 670 O O . ALA A 1 90 ? 15.136 60.479 77.816 1.00 16.19 90 ALA A O 1
ATOM 672 N N . PRO A 1 91 ? 16.840 60.023 79.203 1.00 15.25 91 PRO A N 1
ATOM 673 C CA . PRO A 1 91 ? 17.401 59.149 78.160 1.00 16.30 91 PRO A CA 1
ATOM 674 C C . PRO A 1 91 ? 16.538 57.904 77.894 1.00 18.32 91 PRO A C 1
ATOM 675 O O . PRO A 1 91 ? 16.548 57.340 76.789 1.00 17.71 91 PRO A O 1
ATOM 679 N N . LEU A 1 92 ? 15.783 57.478 78.903 1.00 17.83 92 LEU A N 1
ATOM 680 C CA . LEU A 1 92 ? 14.924 56.310 78.742 1.00 18.25 92 LEU A CA 1
ATOM 681 C C . LEU A 1 92 ? 13.829 56.637 77.728 1.00 17.32 92 LEU A C 1
ATOM 682 O O . LEU A 1 92 ? 13.555 55.855 76.821 1.00 18.92 92 LEU A O 1
ATOM 687 N N . ILE A 1 93 ? 13.229 57.812 77.868 1.00 16.88 93 ILE A N 1
ATOM 688 C CA . ILE A 1 93 ? 12.173 58.245 76.962 1.00 17.78 93 ILE A CA 1
ATOM 689 C C . ILE A 1 93 ? 12.697 58.484 75.547 1.00 18.36 93 ILE A C 1
ATOM 690 O O . ILE A 1 93 ? 12.065 58.085 74.559 1.00 18.28 93 ILE A O 1
ATOM 695 N N . ASP A 1 94 ? 13.845 59.152 75.448 1.00 18.72 94 ASP A N 1
ATOM 696 C CA . ASP A 1 94 ? 14.456 59.417 74.158 1.00 18.85 94 ASP A CA 1
ATOM 697 C C . ASP A 1 94 ? 14.704 58.102 73.413 1.00 19.73 94 ASP A C 1
ATOM 698 O O . ASP A 1 94 ? 14.357 57.974 72.240 1.00 19.27 94 ASP A O 1
ATOM 703 N N . GLU A 1 95 ? 15.313 57.129 74.095 1.00 19.98 95 GLU A N 1
ATOM 704 C CA . GLU A 1 95 ? 15.606 55.833 73.475 1.00 19.75 95 GLU A CA 1
ATOM 705 C C . GLU A 1 95 ? 14.321 55.101 73.100 1.00 19.79 95 GLU A C 1
ATOM 706 O O . GLU A 1 95 ? 14.291 54.372 72.108 1.00 18.96 95 GLU A O 1
ATOM 712 N N . SER A 1 96 ? 13.267 55.290 73.891 1.00 18.54 96 SER A N 1
ATOM 713 C CA . SER A 1 96 ? 11.975 54.660 73.611 1.00 20.75 96 SER A CA 1
ATOM 714 C C . SER A 1 96 ? 11.412 55.137 72.284 1.00 20.35 96 SER A C 1
ATOM 715 O O . SER A 1 96 ? 10.870 54.351 71.499 1.00 22.09 96 SER A O 1
ATOM 718 N N . ILE A 1 97 ? 11.524 56.436 72.055 1.00 20.70 97 ILE A N 1
ATOM 719 C CA . ILE A 1 97 ? 11.039 57.051 70.828 1.00 19.62 97 ILE A CA 1
ATOM 720 C C . ILE A 1 97 ? 11.881 56.552 69.659 1.00 19.58 97 ILE A C 1
ATOM 721 O O . ILE A 1 97 ? 11.357 56.219 68.598 1.00 19.57 97 ILE A O 1
ATOM 726 N N . HIS A 1 98 ? 13.191 56.507 69.872 1.00 19.68 98 HIS A N 1
ATOM 727 C CA . HIS A 1 98 ? 14.148 56.040 68.871 1.00 19.90 98 HIS A CA 1
ATOM 728 C C . HIS A 1 98 ? 13.836 54.597 68.447 1.00 20.20 98 HIS A C 1
ATOM 729 O O . HIS A 1 98 ? 13.857 54.266 67.251 1.00 18.02 98 HIS A O 1
ATOM 736 N N . LEU A 1 99 ? 13.550 53.743 69.429 1.00 18.69 99 LEU A N 1
ATOM 737 C CA . LEU A 1 99 ? 13.235 52.334 69.160 1.00 19.81 99 LEU A CA 1
ATOM 738 C C . LEU A 1 99 ? 11.786 52.149 68.708 1.00 19.70 99 LEU A C 1
ATOM 739 O O . LEU A 1 99 ? 11.398 51.070 68.260 1.00 19.57 99 LEU A O 1
ATOM 744 N N . GLY A 1 100 ? 10.985 53.200 68.832 1.00 19.12 100 GLY A N 1
ATOM 745 C CA . GLY A 1 100 ? 9.598 53.123 68.410 1.00 21.80 100 GLY A CA 1
ATOM 746 C C . GLY A 1 100 ? 8.649 52.415 69.366 1.00 24.00 100 GLY A C 1
ATOM 747 O O . GLY A 1 100 ? 7.702 51.760 68.934 1.00 22.59 100 GLY A O 1
ATOM 748 N N . PHE A 1 101 ? 8.896 52.528 70.667 1.00 24.68 101 PHE A N 1
ATOM 749 C CA . PHE A 1 101 ? 8.014 51.895 71.639 1.00 26.09 101 PHE A CA 1
ATOM 750 C C . PHE A 1 101 ? 6.779 52.760 71.813 1.00 25.37 101 PHE A C 1
ATOM 751 O O . PHE A 1 101 ? 6.821 53.967 71.585 1.00 27.10 101 PHE A O 1
ATOM 759 N N . THR A 1 102 ? 5.679 52.134 72.209 1.00 25.38 102 THR A N 1
ATOM 760 C CA . THR A 1 102 ? 4.438 52.845 72.462 1.00 25.05 102 THR A CA 1
ATOM 761 C C . THR A 1 102 ? 4.445 53.173 73.948 1.00 26.66 102 THR A C 1
ATOM 762 O O . THR A 1 102 ? 5.264 52.642 74.700 1.00 24.13 102 THR A O 1
ATOM 766 N N . ARG A 1 103 ? 3.531 54.037 74.373 1.00 29.00 103 ARG A N 1
ATOM 767 C CA . ARG A 1 103 ? 3.442 54.414 75.778 1.00 29.96 103 ARG A CA 1
ATOM 768 C C . ARG A 1 103 ? 3.158 53.189 76.630 1.00 29.61 103 ARG A C 1
ATOM 769 O O . ARG A 1 103 ? 3.745 53.018 77.690 1.00 30.83 103 ARG A O 1
ATOM 777 N N . ALA A 1 104 ? 2.267 52.325 76.157 1.00 28.59 104 ALA A N 1
ATOM 778 C CA . ALA A 1 104 ? 1.923 51.127 76.907 1.00 29.88 104 ALA A CA 1
ATOM 779 C C . ALA A 1 104 ? 3.121 50.203 77.063 1.00 29.33 104 ALA A C 1
ATOM 780 O O . ALA A 1 104 ? 3.357 49.661 78.139 1.00 29.29 104 ALA A O 1
ATOM 782 N N . ARG A 1 105 ? 3.881 50.020 75.989 1.00 30.45 105 ARG A N 1
ATOM 783 C CA . ARG A 1 105 ? 5.051 49.149 76.045 1.00 32.16 105 ARG A CA 1
ATOM 784 C C . ARG A 1 105 ? 6.056 49.606 77.107 1.00 30.64 105 ARG A C 1
ATOM 785 O O . ARG A 1 105 ? 6.564 48.792 77.882 1.00 28.83 105 ARG A O 1
ATOM 793 N N . ILE A 1 106 ? 6.340 50.906 77.150 1.00 29.70 106 ILE A N 1
ATOM 794 C CA . ILE A 1 106 ? 7.292 51.419 78.128 1.00 30.00 106 ILE A CA 1
ATOM 795 C C . ILE A 1 106 ? 6.795 51.224 79.563 1.00 27.90 106 ILE A C 1
ATOM 796 O O . ILE A 1 106 ? 7.564 50.848 80.447 1.00 26.10 106 ILE A O 1
ATOM 801 N N . HIS A 1 107 ? 5.508 51.468 79.793 1.00 27.06 107 HIS A N 1
ATOM 802 C CA . HIS A 1 107 ? 4.935 51.276 81.122 1.00 26.14 107 HIS A CA 1
ATOM 803 C C . HIS A 1 107 ? 4.938 49.794 81.503 1.00 26.02 107 HIS A C 1
ATOM 804 O O . HIS A 1 107 ? 5.120 49.443 82.674 1.00 25.98 107 HIS A O 1
ATOM 811 N N . ALA A 1 108 ? 4.751 48.926 80.513 1.00 23.67 108 ALA A N 1
ATOM 812 C CA . ALA A 1 108 ? 4.750 47.493 80.760 1.00 23.45 108 ALA A CA 1
ATOM 813 C C . ALA A 1 108 ? 6.167 47.029 81.097 1.00 25.12 108 ALA A C 1
ATOM 814 O O . ALA A 1 108 ? 6.358 46.153 81.950 1.00 22.83 108 ALA A O 1
ATOM 816 N N . LEU A 1 109 ? 7.157 47.610 80.417 1.00 24.04 109 LEU A N 1
ATOM 817 C CA . LEU A 1 109 ? 8.559 47.271 80.653 1.00 25.61 109 LEU A CA 1
ATOM 818 C C . LEU A 1 109 ? 8.948 47.640 82.066 1.00 26.62 109 LEU A C 1
ATOM 819 O O . LEU A 1 109 ? 9.677 46.901 82.737 1.00 28.83 109 LEU A O 1
ATOM 824 N N . LEU A 1 110 ? 8.472 48.797 82.513 1.00 26.63 110 LEU A N 1
ATOM 825 C CA . LEU A 1 110 ? 8.756 49.246 83.865 1.00 27.28 110 LEU A CA 1
ATOM 826 C C . LEU A 1 110 ? 8.222 48.214 84.861 1.00 27.73 110 LEU A C 1
ATOM 827 O O . LEU A 1 110 ? 8.939 47.784 85.764 1.00 28.43 110 LEU A O 1
ATOM 832 N N . ASP A 1 111 ? 6.967 47.807 84.692 1.00 27.54 111 ASP A N 1
ATOM 833 C CA . ASP A 1 111 ? 6.379 46.835 85.609 1.00 29.53 111 ASP A CA 1
ATOM 834 C C . ASP A 1 111 ? 7.045 45.478 85.517 1.00 30.42 111 ASP A C 1
ATOM 835 O O . ASP A 1 111 ? 7.261 44.817 86.526 1.00 31.61 111 ASP A O 1
ATOM 840 N N . GLN A 1 112 ? 7.377 45.067 84.301 1.00 32.12 112 GLN A N 1
ATOM 841 C CA . GLN A 1 112 ? 8.007 43.773 84.099 1.00 33.88 112 GLN A CA 1
ATOM 842 C C . GLN A 1 112 ? 9.335 43.693 84.837 1.00 34.00 112 GLN A C 1
ATOM 843 O O . GLN A 1 112 ? 9.644 42.675 85.448 1.00 33.86 112 GLN A O 1
ATOM 849 N N . VAL A 1 113 ? 10.116 44.771 84.789 1.00 34.01 113 VAL A N 1
ATOM 850 C CA . VAL A 1 113 ? 11.415 44.787 85.460 1.00 33.59 113 VAL A CA 1
ATOM 851 C C . VAL A 1 113 ? 11.264 44.847 86.976 1.00 34.50 113 VAL A C 1
ATOM 852 O O . VAL A 1 113 ? 11.950 44.129 87.697 1.00 34.85 113 VAL A O 1
ATOM 856 N N . ALA A 1 114 ? 10.368 45.702 87.457 1.00 34.93 114 ALA A N 1
ATOM 857 C CA . ALA A 1 114 ? 10.147 45.820 88.889 1.00 37.48 114 ALA A CA 1
ATOM 858 C C . ALA A 1 114 ? 9.744 44.462 89.465 1.00 39.53 114 ALA A C 1
ATOM 859 O O . ALA A 1 114 ? 10.251 44.043 90.504 1.00 40.02 114 ALA A O 1
ATOM 861 N N . GLU A 1 115 ? 8.840 43.772 88.781 1.00 40.95 115 GLU A N 1
ATOM 862 C CA . GLU A 1 115 ? 8.379 42.464 89.234 1.00 43.93 115 GLU A CA 1
ATOM 863 C C . GLU A 1 115 ? 9.453 41.387 89.138 1.00 47.55 115 GLU A C 1
ATOM 864 O O . GLU A 1 115 ? 9.367 40.357 89.802 1.00 47.96 115 GLU A O 1
ATOM 870 N N . SER A 1 116 ? 10.460 41.624 88.308 1.00 51.88 116 SER A N 1
ATOM 871 C CA . SER A 1 116 ? 11.537 40.661 88.132 1.00 56.15 116 SER A CA 1
ATOM 872 C C . SER A 1 116 ? 12.906 41.322 88.206 1.00 58.83 116 SER A C 1
ATOM 873 O O . SER A 1 116 ? 13.473 41.709 87.182 1.00 60.03 116 SER A O 1
ATOM 876 N N . ARG A 1 117 ? 13.443 41.450 89.414 1.00 61.09 117 ARG A N 1
ATOM 877 C CA . ARG A 1 117 ? 14.750 42.068 89.579 1.00 63.52 117 ARG A CA 1
ATOM 878 C C . ARG A 1 117 ? 15.868 41.028 89.624 1.00 64.90 117 ARG A C 1
ATOM 879 O O . ARG A 1 117 ? 15.554 39.823 89.505 1.00 65.96 117 ARG A O 1
ATOM 887 N N . ALA B 1 10 ? 26.781 35.766 66.214 1.00 49.46 10 ALA B N 1
ATOM 888 C CA . ALA B 1 10 ? 25.507 35.756 66.993 1.00 49.17 10 ALA B CA 1
ATOM 889 C C . ALA B 1 10 ? 24.624 36.934 66.574 1.00 48.60 10 ALA B C 1
ATOM 890 O O . A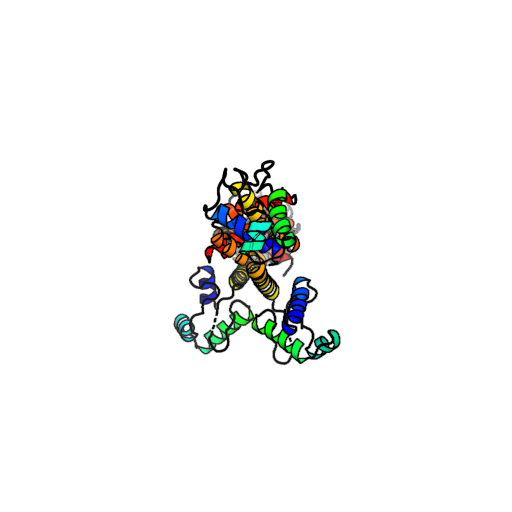LA B 1 10 ? 23.490 36.746 66.138 1.00 47.49 10 ALA B O 1
ATOM 892 N N . SER B 1 11 ? 25.153 38.147 66.701 1.00 48.39 11 SER B N 1
ATOM 893 C CA . SER B 1 11 ? 24.404 39.342 66.326 1.00 47.53 11 SER B CA 1
ATOM 894 C C . SER B 1 11 ? 24.107 39.380 64.832 1.00 45.29 11 SER B C 1
ATOM 895 O O . SER B 1 11 ? 23.003 39.733 64.429 1.00 45.37 11 SER B O 1
ATOM 898 N N . LEU B 1 12 ? 25.087 39.016 64.010 1.00 43.74 12 LEU B N 1
ATOM 899 C CA . LEU B 1 12 ? 24.898 39.033 62.559 1.00 41.67 12 LEU B CA 1
ATOM 900 C C . LEU B 1 12 ? 23.651 38.250 62.160 1.00 39.80 12 LEU B C 1
ATOM 901 O O . LEU B 1 12 ? 22.848 38.724 61.360 1.00 38.48 12 LEU B O 1
ATOM 906 N N . ILE B 1 13 ? 23.487 37.055 62.721 1.00 37.37 13 ILE B N 1
ATOM 907 C CA . ILE B 1 13 ? 22.319 36.241 62.415 1.00 36.05 13 ILE B CA 1
ATOM 908 C C . ILE B 1 13 ? 21.064 36.961 62.906 1.00 34.05 13 ILE B C 1
ATOM 909 O O . ILE B 1 13 ? 20.088 37.129 62.167 1.00 33.64 13 ILE B O 1
ATOM 914 N N . GLU B 1 14 ? 21.102 37.399 64.157 1.00 33.35 14 GLU B N 1
ATOM 915 C CA . GLU B 1 14 ? 19.967 38.086 64.763 1.00 32.62 14 GLU B CA 1
ATOM 916 C C . GLU B 1 14 ? 19.621 39.391 64.055 1.00 31.09 14 GLU B C 1
ATOM 917 O O . GLU B 1 14 ? 18.462 39.613 63.713 1.00 31.22 14 GLU B O 1
ATOM 923 N N . ASP B 1 15 ? 20.607 40.253 63.818 1.00 30.84 15 ASP B N 1
ATOM 924 C CA . ASP B 1 15 ? 20.318 41.511 63.128 1.00 31.76 15 ASP B CA 1
ATOM 925 C C . ASP B 1 15 ? 19.734 41.177 61.755 1.00 32.38 15 ASP B C 1
ATOM 926 O O . ASP B 1 15 ? 18.782 41.811 61.302 1.00 32.84 15 ASP B O 1
ATOM 931 N N . SER B 1 16 ? 20.304 40.164 61.106 1.00 31.72 16 SER B N 1
ATOM 932 C CA . SER B 1 16 ? 19.847 39.729 59.791 1.00 31.05 16 SER B CA 1
ATOM 933 C C . SER B 1 16 ? 18.397 39.260 59.811 1.00 30.45 16 SER B C 1
ATOM 934 O O . SER B 1 16 ? 17.643 39.516 58.874 1.00 31.09 16 SER B O 1
ATOM 937 N N . ILE B 1 17 ? 18.000 38.568 60.870 1.00 29.13 17 ILE B N 1
ATOM 938 C CA . ILE B 1 17 ? 16.622 38.097 60.967 1.00 28.54 17 ILE B CA 1
ATOM 939 C C . ILE B 1 17 ? 15.693 39.283 61.199 1.00 30.69 17 ILE B C 1
ATOM 940 O O . ILE B 1 17 ? 14.557 39.304 60.711 1.00 32.19 17 ILE B O 1
ATOM 945 N N . VAL B 1 18 ? 16.186 40.274 61.937 1.00 31.83 18 VAL B N 1
ATOM 946 C CA . VAL B 1 18 ? 15.411 41.470 62.227 1.00 33.67 18 VAL B CA 1
ATOM 947 C C . VAL B 1 18 ? 15.228 42.345 60.999 1.00 34.90 18 VAL B C 1
ATOM 948 O O . VAL B 1 18 ? 14.137 42.873 60.780 1.00 36.73 18 VAL B O 1
ATOM 952 N N . ASP B 1 19 ? 16.285 42.503 60.201 1.00 36.50 19 ASP B N 1
ATOM 953 C CA . ASP B 1 19 ? 16.207 43.341 59.000 1.00 37.16 19 ASP B CA 1
ATOM 954 C C . ASP B 1 19 ? 15.731 42.592 57.757 1.00 35.77 19 ASP B C 1
ATOM 955 O O . ASP B 1 19 ? 15.618 43.170 56.677 1.00 35.89 19 ASP B O 1
ATOM 960 N N . GLY B 1 20 ? 15.465 41.302 57.901 1.00 35.00 20 GLY B N 1
ATOM 961 C CA . GLY B 1 20 ? 14.982 40.539 56.766 1.00 33.94 20 GLY B CA 1
ATOM 962 C C . GLY B 1 20 ? 16.002 39.955 55.803 1.00 32.99 20 GLY B C 1
ATOM 963 O O . GLY B 1 20 ? 15.607 39.346 54.809 1.00 32.16 20 GLY B O 1
ATOM 964 N N . THR B 1 21 ? 17.298 40.123 56.055 1.00 32.68 21 THR B N 1
ATOM 965 C CA . THR B 1 21 ? 18.282 39.541 55.143 1.00 33.04 21 THR B CA 1
ATOM 966 C C . THR B 1 21 ? 18.222 38.023 55.281 1.00 33.14 21 THR B C 1
ATOM 967 O O . THR B 1 21 ? 18.704 37.281 54.422 1.00 33.85 21 THR B O 1
ATOM 971 N N . LEU B 1 22 ? 17.633 37.570 56.380 1.00 32.76 22 LEU B N 1
ATOM 972 C CA . LEU B 1 22 ? 17.449 36.147 56.635 1.00 31.92 22 LEU B CA 1
ATOM 973 C C . LEU B 1 22 ? 15.978 35.959 56.951 1.00 31.81 22 LEU B C 1
ATOM 974 O O . LEU B 1 22 ? 15.444 36.597 57.862 1.00 32.74 22 LEU B O 1
ATOM 979 N N . SER B 1 23 ? 15.326 35.101 56.177 1.00 30.99 23 SER B N 1
ATOM 980 C CA . SER B 1 23 ? 13.911 34.811 56.361 1.00 29.37 23 SER B CA 1
ATOM 981 C C . SER B 1 23 ? 13.781 33.539 57.180 1.00 28.19 23 SER B C 1
ATOM 982 O O . SER B 1 23 ? 14.757 32.815 57.386 1.00 26.43 23 SER B O 1
ATOM 985 N N . ILE B 1 24 ? 12.566 33.274 57.643 1.00 26.76 24 ILE B N 1
ATOM 986 C CA . ILE B 1 24 ? 12.286 32.072 58.409 1.00 27.44 24 ILE B CA 1
ATOM 987 C C . ILE B 1 24 ? 12.526 30.847 57.513 1.00 25.79 24 ILE B C 1
ATOM 988 O O . ILE B 1 24 ? 12.180 30.857 56.332 1.00 25.47 24 ILE B O 1
ATOM 993 N N . ASP B 1 25 ? 13.120 29.804 58.085 1.00 24.61 25 ASP B N 1
ATOM 994 C CA . ASP B 1 25 ? 13.398 28.549 57.380 1.00 24.17 25 ASP B CA 1
ATOM 995 C C . ASP B 1 25 ? 14.501 28.646 56.340 1.00 22.72 25 ASP B C 1
ATOM 996 O O . ASP B 1 25 ? 14.731 27.713 55.580 1.00 18.95 25 ASP B O 1
ATOM 1001 N N . GLN B 1 26 ? 15.173 29.789 56.301 1.00 22.33 26 GLN B N 1
ATOM 1002 C CA . GLN B 1 26 ? 16.271 29.981 55.372 1.00 20.96 26 GLN B CA 1
ATOM 1003 C C . GLN B 1 26 ? 17.513 29.467 56.068 1.00 21.46 26 GLN B C 1
ATOM 1004 O O . GLN B 1 26 ? 17.620 29.555 57.291 1.00 22.08 26 GLN B O 1
ATOM 1010 N N . ARG B 1 27 ? 18.448 28.917 55.307 1.00 20.62 27 ARG B N 1
ATOM 1011 C CA . ARG B 1 27 ? 19.669 28.414 55.919 1.00 22.14 27 ARG B CA 1
ATOM 1012 C C . ARG B 1 27 ? 20.546 29.584 56.340 1.00 22.70 27 ARG B C 1
ATOM 1013 O O . ARG B 1 27 ? 20.490 30.659 55.748 1.00 21.21 27 ARG B O 1
ATOM 1021 N N . VAL B 1 28 ? 21.350 29.342 57.365 1.00 22.77 28 VAL B N 1
ATOM 1022 C CA . VAL B 1 28 ? 22.282 30.321 57.918 1.00 25.53 28 VAL B CA 1
ATOM 1023 C C . VAL B 1 28 ? 23.617 30.215 57.180 1.00 24.58 28 VAL B C 1
ATOM 1024 O O . VAL B 1 28 ? 23.909 29.187 56.575 1.00 24.37 28 VAL B O 1
ATOM 1028 N N . PRO B 1 29 ? 24.431 31.284 57.198 1.00 24.31 29 PRO B N 1
ATOM 1029 C CA . PRO B 1 29 ? 25.726 31.229 56.510 1.00 23.44 29 PRO B CA 1
ATOM 1030 C C . PRO B 1 29 ? 26.626 30.179 57.168 1.00 24.58 29 PRO B C 1
ATOM 1031 O O . PRO B 1 29 ? 26.459 29.865 58.353 1.00 22.39 29 PRO B O 1
ATOM 1035 N N . SER B 1 30 ? 27.579 29.642 56.408 1.00 23.77 30 SER B N 1
ATOM 1036 C CA . SER B 1 30 ? 28.501 28.647 56.943 1.00 23.96 30 SER B CA 1
ATOM 1037 C C . SER B 1 30 ? 29.335 29.286 58.056 1.00 24.95 30 SER B C 1
ATOM 1038 O O . SER B 1 30 ? 29.518 30.509 58.084 1.00 23.83 30 SER B O 1
ATOM 1041 N N . THR B 1 31 ? 29.855 28.456 58.956 1.00 24.00 31 THR B N 1
ATOM 1042 C CA . THR B 1 31 ? 30.678 28.948 60.050 1.00 25.52 31 THR B CA 1
ATOM 1043 C C . THR B 1 31 ? 31.928 29.653 59.520 1.00 25.54 31 THR B C 1
ATOM 1044 O O . THR B 1 31 ? 32.438 30.577 60.155 1.00 24.78 31 THR B O 1
ATOM 1048 N N . ASN B 1 32 ? 32.425 29.215 58.363 1.00 23.99 32 ASN B N 1
ATOM 1049 C CA . ASN B 1 32 ? 33.611 29.829 57.774 1.00 25.15 32 ASN B CA 1
ATOM 1050 C C . ASN B 1 32 ? 33.304 31.268 57.393 1.00 25.84 32 ASN B C 1
ATOM 1051 O O . ASN B 1 32 ? 34.113 32.165 57.627 1.00 26.01 32 ASN B O 1
ATOM 1056 N N . GLU B 1 33 ? 32.132 31.490 56.810 1.00 25.73 33 GLU B N 1
ATOM 1057 C CA . GLU B 1 33 ? 31.742 32.838 56.422 1.00 27.89 33 GLU B CA 1
ATOM 1058 C C . GLU B 1 33 ? 31.571 33.703 57.665 1.00 26.91 33 GLU B C 1
ATOM 1059 O O . GLU B 1 33 ? 32.055 34.833 57.719 1.00 25.41 33 GLU B O 1
ATOM 1065 N N . LEU B 1 34 ? 30.860 33.176 58.656 1.00 27.02 34 LEU B N 1
ATOM 1066 C CA . LEU B 1 34 ? 30.649 33.913 59.892 1.00 27.95 34 LEU B CA 1
ATOM 1067 C C . LEU B 1 34 ? 32.011 34.176 60.508 1.00 28.99 34 LEU B C 1
ATOM 1068 O O . LEU B 1 34 ? 32.298 35.291 60.941 1.00 29.53 34 LEU B O 1
ATOM 1073 N N . ALA B 1 35 ? 32.857 33.147 60.519 1.00 29.00 35 ALA B N 1
ATOM 1074 C CA . ALA B 1 35 ? 34.196 33.264 61.086 1.00 28.39 35 ALA B CA 1
ATOM 1075 C C . ALA B 1 35 ? 35.030 34.331 60.393 1.00 28.22 35 ALA B C 1
ATOM 1076 O O . ALA B 1 35 ? 35.728 35.094 61.056 1.00 27.47 35 ALA B O 1
ATOM 1078 N N . ALA B 1 36 ? 34.965 34.384 59.064 1.00 27.60 36 ALA B N 1
ATOM 1079 C CA . ALA B 1 36 ? 35.738 35.370 58.311 1.00 28.22 36 ALA B CA 1
ATOM 1080 C C . ALA B 1 36 ? 35.228 36.783 58.571 1.00 28.55 36 ALA B C 1
ATOM 1081 O O . ALA B 1 36 ? 36.015 37.717 58.739 1.00 29.57 36 ALA B O 1
ATOM 1083 N N . PHE B 1 37 ? 33.909 36.933 58.601 1.00 27.46 37 PHE B N 1
ATOM 1084 C CA . PHE B 1 37 ? 33.287 38.229 58.843 1.00 27.53 37 PHE B CA 1
ATOM 1085 C C . PHE B 1 37 ? 33.744 38.803 60.180 1.00 26.72 37 PHE B C 1
ATOM 1086 O O . PHE B 1 37 ? 34.223 39.930 60.237 1.00 26.76 37 PHE B O 1
ATOM 1094 N N . HIS B 1 38 ? 33.592 38.018 61.246 1.00 27.12 38 HIS B N 1
ATOM 1095 C CA . HIS B 1 38 ? 33.988 38.437 62.588 1.00 29.33 38 HIS B CA 1
ATOM 1096 C C . HIS B 1 38 ? 35.500 38.298 62.866 1.00 31.18 38 HIS B C 1
ATOM 1097 O O . HIS B 1 38 ? 35.982 38.738 63.910 1.00 32.22 38 HIS B O 1
ATOM 1104 N N . ARG B 1 39 ? 36.234 37.682 61.940 1.00 30.83 39 ARG B N 1
ATOM 1105 C CA . ARG B 1 39 ? 37.673 37.470 62.090 1.00 31.89 39 ARG B CA 1
ATOM 1106 C C . ARG B 1 39 ? 37.957 36.661 63.341 1.00 31.85 39 ARG B C 1
ATOM 1107 O O . ARG B 1 39 ? 38.761 37.052 64.197 1.00 29.75 39 ARG B O 1
ATOM 1115 N N . ILE B 1 40 ? 37.289 35.517 63.431 1.00 30.68 40 ILE B N 1
ATOM 1116 C CA . ILE B 1 40 ? 37.437 34.632 64.571 1.00 31.30 40 ILE B CA 1
ATOM 1117 C C . ILE B 1 40 ? 37.700 33.188 64.140 1.00 32.43 40 ILE B C 1
ATOM 1118 O O . ILE B 1 40 ? 37.800 32.882 62.947 1.00 30.13 40 ILE B O 1
ATOM 1123 N N . ASN B 1 41 ? 37.826 32.313 65.132 1.00 34.30 41 ASN B N 1
ATOM 1124 C CA . ASN B 1 41 ? 38.063 30.890 64.910 1.00 35.67 41 ASN B CA 1
ATOM 1125 C C . ASN B 1 41 ? 36.736 30.266 64.503 1.00 34.53 41 ASN B C 1
ATOM 1126 O O . ASN B 1 41 ? 35.718 30.494 65.155 1.00 33.85 41 ASN B O 1
ATOM 1131 N N . PRO B 1 42 ? 36.731 29.460 63.428 1.00 34.50 42 PRO B N 1
ATOM 1132 C CA . PRO B 1 42 ? 35.492 28.819 62.965 1.00 34.55 42 PRO B CA 1
ATOM 1133 C C . PRO B 1 42 ? 34.765 28.049 64.065 1.00 34.02 42 PRO B C 1
ATOM 1134 O O . PRO B 1 42 ? 33.536 28.021 64.102 1.00 33.92 42 PRO B O 1
ATOM 1138 N N . ALA B 1 43 ? 35.527 27.434 64.962 1.00 34.33 43 ALA B N 1
ATOM 1139 C CA . ALA B 1 43 ? 34.940 26.683 66.068 1.00 35.16 43 ALA B CA 1
ATOM 1140 C C . ALA B 1 43 ? 34.132 27.638 66.952 1.00 34.95 43 ALA B C 1
ATOM 1141 O O . ALA B 1 43 ? 33.062 27.287 67.466 1.00 35.27 43 ALA B O 1
ATOM 1143 N N . THR B 1 44 ? 34.643 28.850 67.121 1.00 34.79 44 THR B N 1
ATOM 1144 C CA . THR B 1 44 ? 33.958 29.842 67.938 1.00 34.29 44 THR B CA 1
ATOM 1145 C C . THR B 1 44 ? 32.645 30.245 67.285 1.00 33.63 44 THR B C 1
ATOM 1146 O O . THR B 1 44 ? 31.635 30.404 67.969 1.00 33.31 44 THR B O 1
ATOM 1150 N N . ALA B 1 45 ? 32.653 30.409 65.964 1.00 33.23 45 ALA B N 1
ATOM 1151 C CA . ALA B 1 45 ? 31.428 30.771 65.257 1.00 34.36 45 ALA B CA 1
ATOM 1152 C C . ALA B 1 45 ? 30.459 29.609 65.415 1.00 35.13 45 ALA B C 1
ATOM 1153 O O . ALA B 1 45 ? 29.254 29.805 65.577 1.00 35.39 45 ALA B O 1
ATOM 1155 N N . ARG B 1 46 ? 31.005 28.395 65.377 1.00 36.91 46 ARG B N 1
ATOM 1156 C CA . ARG B 1 46 ? 30.212 27.177 65.514 1.00 38.73 46 ARG B CA 1
ATOM 1157 C C . ARG B 1 46 ? 29.413 27.148 66.821 1.00 38.57 46 ARG B C 1
ATOM 1158 O O . ARG B 1 46 ? 28.183 27.090 66.797 1.00 37.60 46 ARG B O 1
ATOM 1166 N N . ASN B 1 47 ? 30.097 27.196 67.961 1.00 38.33 47 ASN B N 1
ATOM 1167 C CA . ASN B 1 47 ? 29.369 27.160 69.225 1.00 38.79 47 ASN B CA 1
ATOM 1168 C C . ASN B 1 47 ? 28.454 28.371 69.377 1.00 36.82 47 ASN B C 1
ATOM 1169 O O . ASN B 1 47 ? 27.466 28.319 70.099 1.00 38.35 47 ASN B O 1
ATOM 1174 N N . GLY B 1 48 ? 28.771 29.458 68.683 1.00 36.21 48 GLY B N 1
ATOM 1175 C CA . GLY B 1 48 ? 27.913 30.624 68.739 1.00 34.07 48 GLY B CA 1
ATOM 1176 C C . GLY B 1 48 ? 26.599 30.239 68.076 1.00 34.30 48 GLY B C 1
ATOM 1177 O O . GLY B 1 48 ? 25.517 30.649 68.509 1.00 31.80 48 GLY B O 1
ATOM 1178 N N . LEU B 1 49 ? 26.695 29.444 67.010 1.00 34.71 49 LEU B N 1
ATOM 1179 C CA . LEU B 1 49 ? 25.501 28.977 66.302 1.00 35.71 49 LEU B CA 1
ATOM 1180 C C . LEU B 1 49 ? 24.823 27.941 67.185 1.00 35.81 49 LEU B C 1
ATOM 1181 O O . LEU B 1 49 ? 23.600 27.838 67.209 1.00 36.11 49 LEU B O 1
ATOM 1186 N N . THR B 1 50 ? 25.626 27.175 67.916 1.00 36.72 50 THR B N 1
ATOM 1187 C CA . THR B 1 50 ? 25.076 26.171 68.819 1.00 38.45 50 THR B CA 1
ATOM 1188 C C . THR B 1 50 ? 24.184 26.871 69.845 1.00 38.10 50 THR B C 1
ATOM 1189 O O . THR B 1 50 ? 23.060 26.436 70.104 1.00 38.78 50 THR B O 1
ATOM 1193 N N . LEU B 1 51 ? 24.684 27.968 70.406 1.00 36.85 51 LEU B N 1
ATOM 1194 C CA . LEU B 1 51 ? 23.936 28.735 71.398 1.00 37.13 51 LEU B CA 1
ATOM 1195 C C . LEU B 1 51 ? 22.604 29.240 70.833 1.00 36.74 51 LEU B C 1
ATOM 1196 O O . LEU B 1 51 ? 21.599 29.296 71.546 1.00 36.81 51 LEU B O 1
ATOM 1201 N N . LEU B 1 52 ? 22.598 29.609 69.554 1.00 35.10 52 LEU B N 1
ATOM 1202 C CA . LEU B 1 52 ? 21.376 30.082 68.916 1.00 33.80 52 LEU B CA 1
ATOM 1203 C C . LEU B 1 52 ? 20.364 28.943 68.798 1.00 33.04 52 LEU B C 1
ATOM 1204 O O . LEU B 1 52 ? 19.155 29.159 68.941 1.00 32.60 52 LEU B O 1
ATOM 1209 N N . VAL B 1 53 ? 20.854 27.734 68.537 1.00 31.88 53 VAL B N 1
ATOM 1210 C CA . VAL B 1 53 ? 19.973 26.573 68.426 1.00 32.00 53 VAL B CA 1
ATOM 1211 C C . VAL B 1 53 ? 19.352 26.302 69.797 1.00 32.83 53 VAL B C 1
ATOM 1212 O O . VAL B 1 53 ? 18.144 26.095 69.912 1.00 30.93 53 VAL B O 1
ATOM 1216 N N . GLU B 1 54 ? 20.191 26.305 70.832 1.00 34.47 54 GLU B N 1
ATOM 1217 C CA . GLU B 1 54 ? 19.726 26.065 72.197 1.00 36.92 54 GLU B CA 1
ATOM 1218 C C . GLU B 1 54 ? 18.589 27.039 72.488 1.00 36.04 54 GLU B C 1
ATOM 1219 O O . GLU B 1 54 ? 17.508 26.640 72.927 1.00 36.45 54 GLU B O 1
ATOM 1225 N N . ALA B 1 55 ? 18.841 28.317 72.224 1.00 34.43 55 ALA B N 1
ATOM 1226 C CA . ALA B 1 55 ? 17.855 29.363 72.460 1.00 33.67 55 ALA B CA 1
ATOM 1227 C C . ALA B 1 55 ? 16.595 29.204 71.608 1.00 33.28 55 ALA B C 1
ATOM 1228 O O . ALA B 1 55 ? 15.567 29.830 71.884 1.00 32.63 55 ALA B O 1
ATOM 1230 N N . GLY B 1 56 ? 16.671 28.375 70.572 1.00 31.62 56 GLY B N 1
ATOM 1231 C CA . GLY B 1 56 ? 15.517 28.177 69.712 1.00 29.61 56 GLY B CA 1
ATOM 1232 C C . GLY B 1 56 ? 15.427 29.197 68.589 1.00 28.30 56 GLY B C 1
ATOM 1233 O O . GLY B 1 56 ? 14.394 29.316 67.921 1.00 27.07 56 GLY B O 1
ATOM 1234 N N . ILE B 1 57 ? 16.498 29.956 68.384 1.00 27.87 57 ILE B N 1
ATOM 1235 C CA . ILE B 1 57 ? 16.511 30.950 67.312 1.00 28.67 57 ILE B CA 1
ATOM 1236 C C . ILE B 1 57 ? 16.736 30.230 65.982 1.00 28.16 57 ILE B C 1
ATOM 1237 O O . ILE B 1 57 ? 16.258 30.655 64.935 1.00 26.35 57 ILE B O 1
ATOM 1242 N N . LEU B 1 58 ? 17.468 29.126 66.046 1.00 28.87 58 LEU B N 1
ATOM 1243 C CA . LEU B 1 58 ? 17.747 28.319 64.876 1.00 30.13 58 LEU B CA 1
ATOM 1244 C C . LEU B 1 58 ? 17.427 26.867 65.216 1.00 30.95 58 LEU B C 1
ATOM 1245 O O . LEU B 1 58 ? 17.342 26.486 66.383 1.00 32.44 58 LEU B O 1
ATOM 1250 N N . TYR B 1 59 ? 17.233 26.060 64.189 1.00 31.38 59 TYR B N 1
ATOM 1251 C CA . TYR B 1 59 ? 16.973 24.647 64.381 1.00 31.10 59 TYR B CA 1
ATOM 1252 C C . TYR B 1 59 ? 17.826 23.972 63.329 1.00 31.22 59 TYR B C 1
ATOM 1253 O O . TYR B 1 59 ? 18.265 24.622 62.383 1.00 29.96 59 TYR B O 1
ATOM 1262 N N . LYS B 1 60 ? 18.085 22.684 63.490 1.00 32.45 60 LYS B N 1
ATOM 1263 C CA . LYS B 1 60 ? 18.905 22.003 62.509 1.00 34.41 60 LYS B CA 1
ATOM 1264 C C . LYS B 1 60 ? 18.262 20.793 61.853 1.00 33.51 60 LYS B C 1
ATOM 1265 O O . LYS B 1 60 ? 17.424 20.114 62.440 1.00 32.45 60 LYS B O 1
ATOM 1271 N N . LYS B 1 61 ? 18.648 20.557 60.606 1.00 33.72 61 LYS B N 1
ATOM 1272 C CA . LYS B 1 61 ? 18.185 19.394 59.864 1.00 33.37 61 LYS B CA 1
ATOM 1273 C C . LYS B 1 61 ? 19.422 18.512 59.884 1.00 33.75 61 LYS B C 1
ATOM 1274 O O . LYS B 1 61 ? 20.505 18.943 59.472 1.00 32.44 61 LYS B O 1
ATOM 1280 N N . ARG B 1 62 ? 19.269 17.294 60.391 1.00 35.07 62 ARG B N 1
ATOM 1281 C CA . ARG B 1 62 ? 20.385 16.359 60.501 1.00 37.17 62 ARG B CA 1
ATOM 1282 C C . ARG B 1 62 ? 21.233 16.227 59.238 1.00 36.07 62 ARG B C 1
ATOM 1283 O O . ARG B 1 62 ? 20.727 15.877 58.174 1.00 35.93 62 ARG B O 1
ATOM 1291 N N . GLY B 1 63 ? 22.526 16.514 59.375 1.00 36.02 63 GLY B N 1
ATOM 1292 C CA . GLY B 1 63 ? 23.460 16.395 58.266 1.00 34.47 63 GLY B CA 1
ATOM 1293 C C . GLY B 1 63 ? 23.324 17.392 57.129 1.00 34.39 63 GLY B C 1
ATOM 1294 O O . GLY B 1 63 ? 24.025 17.286 56.118 1.00 33.59 63 GLY B O 1
ATOM 1295 N N . ILE B 1 64 ? 22.434 18.365 57.286 1.00 33.05 64 ILE B N 1
ATOM 1296 C CA . ILE B 1 64 ? 22.222 19.369 56.251 1.00 32.35 64 ILE B CA 1
ATOM 1297 C C . ILE B 1 64 ? 22.662 20.763 56.702 1.00 31.83 64 ILE B C 1
ATOM 1298 O O . ILE B 1 64 ? 23.272 21.506 55.935 1.00 30.77 64 ILE B O 1
ATOM 1303 N N . GLY B 1 65 ? 22.359 21.112 57.951 1.00 31.95 65 GLY B N 1
ATOM 1304 C CA . GLY B 1 65 ? 22.749 22.417 58.460 1.00 29.31 65 GLY B CA 1
ATOM 1305 C C . GLY B 1 65 ? 21.764 23.052 59.423 1.00 27.99 65 GLY B C 1
ATOM 1306 O O . GLY B 1 65 ? 20.851 22.395 59.945 1.00 27.54 65 GLY B O 1
ATOM 1315 N N . PHE B 1 67 ? 18.957 26.225 60.311 1.00 25.35 67 PHE B N 1
ATOM 1316 C CA . PHE B 1 67 ? 17.959 27.094 59.683 1.00 24.76 67 PHE B CA 1
ATOM 1317 C C . PHE B 1 67 ? 17.287 28.051 60.669 1.00 25.33 67 PHE B C 1
ATOM 1318 O O . PHE B 1 67 ? 17.222 27.779 61.874 1.00 22.64 67 PHE B O 1
ATOM 1326 N N . VAL B 1 68 ? 16.771 29.160 60.138 1.00 25.26 68 VAL B N 1
ATOM 1327 C CA . VAL B 1 68 ? 16.089 30.170 60.942 1.00 26.14 68 VAL B CA 1
ATOM 1328 C C . VAL B 1 68 ? 14.708 29.696 61.386 1.00 26.51 68 VAL B C 1
ATOM 1329 O O . VAL B 1 68 ? 13.860 29.350 60.563 1.00 25.71 68 VAL B O 1
ATOM 1333 N N . SER B 1 69 ? 14.488 29.707 62.696 1.00 26.28 69 SER B N 1
ATOM 1334 C CA . SER B 1 69 ? 13.229 29.274 63.287 1.00 28.14 69 SER B CA 1
ATOM 1335 C C . SER B 1 69 ? 12.106 30.293 63.139 1.00 27.37 69 SER B C 1
ATOM 1336 O O . SER B 1 69 ? 12.342 31.498 63.152 1.00 26.70 69 SER B O 1
ATOM 1339 N N . ALA B 1 70 ? 10.882 29.807 62.995 1.00 25.77 70 ALA B N 1
ATOM 1340 C CA . ALA B 1 70 ? 9.741 30.707 62.878 1.00 28.57 70 ALA B CA 1
ATOM 1341 C C . ALA B 1 70 ? 9.558 31.386 64.233 1.00 28.18 70 ALA B C 1
ATOM 1342 O O . ALA B 1 70 ? 8.763 32.313 64.379 1.00 26.50 70 ALA B O 1
ATOM 1344 N N . GLN B 1 71 ? 10.306 30.911 65.222 1.00 29.64 71 GLN B N 1
ATOM 1345 C CA . GLN B 1 71 ? 10.217 31.462 66.563 1.00 32.64 71 GLN B CA 1
ATOM 1346 C C . GLN B 1 71 ? 11.256 32.549 66.805 1.00 31.79 71 GLN B C 1
ATOM 1347 O O . GLN B 1 71 ? 11.115 33.361 67.724 1.00 31.62 71 GLN B O 1
ATOM 1353 N N . ALA B 1 72 ? 12.285 32.573 65.965 1.00 29.86 72 ALA B N 1
ATOM 1354 C CA . ALA B 1 72 ? 13.367 33.545 66.092 1.00 31.03 72 ALA B CA 1
ATOM 1355 C C . ALA B 1 72 ? 12.925 35.004 66.248 1.00 30.78 72 ALA B C 1
ATOM 1356 O O . ALA B 1 72 ? 13.468 35.727 67.079 1.00 30.95 72 ALA B O 1
ATOM 1358 N N . PRO B 1 73 ? 11.940 35.456 65.452 1.00 31.36 73 PRO B N 1
ATOM 1359 C CA . PRO B 1 73 ? 11.480 36.848 65.556 1.00 31.93 73 PRO B CA 1
ATOM 1360 C C . PRO B 1 73 ? 11.109 37.242 66.978 1.00 32.64 73 PRO B C 1
ATOM 1361 O O . PRO B 1 73 ? 11.647 38.211 67.530 1.00 32.70 73 PRO B O 1
ATOM 1365 N N . ALA B 1 74 ? 10.189 36.488 67.569 1.00 31.71 74 ALA B N 1
ATOM 1366 C CA . ALA B 1 74 ? 9.756 36.755 68.930 1.00 31.73 74 ALA B CA 1
ATOM 1367 C C . ALA B 1 74 ? 10.930 36.639 69.907 1.00 32.24 74 ALA B C 1
ATOM 1368 O O . ALA B 1 74 ? 11.068 37.457 70.816 1.00 33.21 74 ALA B O 1
ATOM 1370 N N . LEU B 1 75 ? 11.779 35.631 69.716 1.00 32.05 75 LEU B N 1
ATOM 1371 C CA . LEU B 1 75 ? 12.933 35.417 70.594 1.00 32.39 75 LEU B CA 1
ATOM 1372 C C . LEU B 1 75 ? 13.958 36.544 70.549 1.00 32.40 75 LEU B C 1
ATOM 1373 O O . LEU B 1 75 ? 14.490 36.955 71.578 1.00 31.00 75 LEU B O 1
ATOM 1378 N N . ILE B 1 76 ? 14.237 37.038 69.350 1.00 30.75 76 ILE B N 1
ATOM 1379 C CA . ILE B 1 76 ? 15.198 38.115 69.179 1.00 30.09 76 ILE B CA 1
ATOM 1380 C C . ILE B 1 76 ? 14.689 39.420 69.782 1.00 31.62 76 ILE B C 1
ATOM 1381 O O . ILE B 1 76 ? 15.438 40.133 70.452 1.00 30.54 76 ILE B O 1
ATOM 1386 N N . ARG B 1 77 ? 13.417 39.729 69.544 1.00 32.74 77 ARG B N 1
ATOM 1387 C CA . ARG B 1 77 ? 12.807 40.940 70.083 1.00 35.22 77 ARG B CA 1
ATOM 1388 C C . ARG B 1 77 ? 12.803 40.881 71.608 1.00 35.56 77 ARG B C 1
ATOM 1389 O O . ARG B 1 77 ? 12.950 41.901 72.287 1.00 34.50 77 ARG B O 1
ATOM 1397 N N . GLU B 1 78 ? 12.636 39.675 72.138 1.00 36.16 78 GLU B N 1
ATOM 1398 C CA . GLU B 1 78 ? 12.618 39.466 73.579 1.00 36.55 78 GLU B CA 1
ATOM 1399 C C . GLU B 1 78 ? 14.016 39.731 74.149 1.00 35.55 78 GLU B C 1
ATOM 1400 O O . GLU B 1 78 ? 14.163 40.201 75.276 1.00 34.64 78 GLU B O 1
ATOM 1406 N N . ARG B 1 79 ? 15.044 39.431 73.362 1.00 32.72 79 ARG B N 1
ATOM 1407 C CA . ARG B 1 79 ? 16.416 39.669 73.788 1.00 31.60 79 ARG B CA 1
ATOM 1408 C C . ARG B 1 79 ? 16.706 41.166 73.820 1.00 30.13 79 ARG B C 1
ATOM 1409 O O . ARG B 1 79 ? 17.385 41.663 74.717 1.00 29.55 79 ARG B O 1
ATOM 1417 N N . ARG B 1 80 ? 16.186 41.882 72.833 1.00 28.28 80 ARG B N 1
ATOM 1418 C CA . ARG B 1 80 ? 16.413 43.312 72.724 1.00 28.70 80 ARG B CA 1
ATOM 1419 C C . ARG B 1 80 ? 15.760 44.173 73.805 1.00 29.24 80 ARG B C 1
ATOM 1420 O O . ARG B 1 80 ? 16.366 45.126 74.295 1.00 28.06 80 ARG B O 1
ATOM 1428 N N . ASP B 1 81 ? 14.531 43.854 74.186 1.00 29.15 81 ASP B N 1
ATOM 1429 C CA . ASP B 1 81 ? 13.887 44.642 75.219 1.00 30.69 81 ASP B CA 1
ATOM 1430 C C . ASP B 1 81 ? 14.559 44.380 76.565 1.00 29.99 81 ASP B C 1
ATOM 1431 O O . ASP B 1 81 ? 14.571 45.252 77.435 1.00 29.24 81 ASP B O 1
ATOM 1436 N N . ALA B 1 82 ? 15.134 43.188 76.722 1.00 28.96 82 ALA B N 1
ATOM 1437 C CA . ALA B 1 82 ? 15.815 42.820 77.958 1.00 28.46 82 ALA B CA 1
ATOM 1438 C C . ALA B 1 82 ? 17.107 43.609 78.059 1.00 29.05 82 ALA B C 1
ATOM 1439 O O . ALA B 1 82 ? 17.604 43.867 79.156 1.00 28.96 82 ALA B O 1
ATOM 1441 N N . ALA B 1 83 ? 17.655 43.975 76.905 1.00 28.11 83 ALA B N 1
ATOM 1442 C CA . ALA B 1 83 ? 18.876 44.772 76.845 1.00 26.47 83 ALA B CA 1
ATOM 1443 C C . ALA B 1 83 ? 18.496 46.225 77.134 1.00 25.72 83 ALA B C 1
ATOM 1444 O O . ALA B 1 83 ? 19.253 46.967 77.752 1.00 28.21 83 ALA B O 1
ATOM 1446 N N . PHE B 1 84 ? 17.324 46.631 76.661 1.00 24.54 84 PHE B N 1
ATOM 1447 C CA . PHE B 1 84 ? 16.834 47.982 76.893 1.00 24.68 84 PHE B CA 1
ATOM 1448 C C . PHE B 1 84 ? 16.517 48.086 78.393 1.00 26.55 84 PHE B C 1
ATOM 1449 O O . PHE B 1 84 ? 16.848 49.079 79.056 1.00 24.62 84 PHE B O 1
ATOM 1457 N N . ALA B 1 85 ? 15.892 47.036 78.923 1.00 25.66 85 ALA B N 1
ATOM 1458 C CA . ALA B 1 85 ? 15.516 46.994 80.332 1.00 26.39 85 ALA B CA 1
ATOM 1459 C C . ALA B 1 85 ? 16.724 47.090 81.262 1.00 26.04 85 ALA B C 1
ATOM 1460 O O . ALA B 1 85 ? 16.687 47.802 82.266 1.00 24.54 85 ALA B O 1
ATOM 1462 N N . ALA B 1 86 ? 17.793 46.377 80.921 1.00 26.08 86 ALA B N 1
ATOM 1463 C CA . ALA B 1 86 ? 19.005 46.385 81.732 1.00 25.32 86 ALA B CA 1
ATOM 1464 C C . ALA B 1 86 ? 19.733 47.724 81.664 1.00 24.23 86 ALA B C 1
ATOM 1465 O O . ALA B 1 86 ? 20.287 48.196 82.650 1.00 24.92 86 ALA B O 1
ATOM 1467 N N . THR B 1 87 ? 19.726 48.340 80.493 1.00 25.47 87 THR B N 1
ATOM 1468 C CA . THR B 1 87 ? 20.411 49.611 80.301 1.00 23.83 87 THR B CA 1
ATOM 1469 C C . THR B 1 87 ? 19.685 50.832 80.866 1.00 23.79 87 THR B C 1
ATOM 1470 O O . THR B 1 87 ? 20.313 51.714 81.469 1.00 23.74 87 THR B O 1
ATOM 1474 N N . TYR B 1 88 ? 18.371 50.889 80.668 1.00 21.81 88 TYR B N 1
ATOM 1475 C CA . TYR B 1 88 ? 17.581 52.033 81.121 1.00 21.47 88 TYR B CA 1
ATOM 1476 C C . TYR B 1 88 ? 16.605 51.805 82.265 1.00 21.50 88 TYR B C 1
ATOM 1477 O O . TYR B 1 88 ? 16.549 52.599 83.199 1.00 25.79 88 TYR B O 1
ATOM 1486 N N . VAL B 1 89 ? 15.835 50.728 82.213 1.00 21.96 89 VAL B N 1
ATOM 1487 C CA . VAL B 1 89 ? 14.841 50.482 83.258 1.00 21.55 89 VAL B CA 1
ATOM 1488 C C . VAL B 1 89 ? 15.344 49.953 84.609 1.00 21.06 89 VAL B C 1
ATOM 1489 O O . VAL B 1 89 ? 14.836 50.351 85.666 1.00 20.80 89 VAL B O 1
ATOM 1493 N N . ALA B 1 90 ? 16.328 49.066 84.591 1.00 19.81 90 ALA B N 1
ATOM 1494 C CA . ALA B 1 90 ? 16.843 48.528 85.845 1.00 21.80 90 ALA B CA 1
ATOM 1495 C C . ALA B 1 90 ? 17.515 49.616 86.696 1.00 22.18 90 ALA B C 1
ATOM 1496 O O . ALA B 1 90 ? 17.216 49.748 87.885 1.00 21.85 90 ALA B O 1
ATOM 1498 N N . PRO B 1 91 ? 18.435 50.405 86.105 1.00 22.20 91 PRO B N 1
ATOM 1499 C CA . PRO B 1 91 ? 19.086 51.454 86.899 1.00 21.92 91 PRO B CA 1
ATOM 1500 C C . PRO B 1 91 ? 18.054 52.443 87.425 1.00 22.24 91 PRO B C 1
ATOM 1501 O O . PRO B 1 91 ? 18.169 52.941 88.544 1.00 22.66 91 PRO B O 1
ATOM 1505 N N . LEU B 1 92 ? 17.044 52.728 86.610 1.00 21.71 92 LEU B N 1
ATOM 1506 C CA . LEU B 1 92 ? 15.980 53.645 87.010 1.00 22.39 92 LEU B CA 1
ATOM 1507 C C . LEU B 1 92 ? 15.281 53.083 88.252 1.00 21.66 92 LEU B C 1
ATOM 1508 O O . LEU B 1 92 ? 15.063 53.800 89.229 1.00 22.75 92 LEU B O 1
ATOM 1513 N N . ILE B 1 93 ? 14.917 51.803 88.201 1.00 21.39 93 ILE B N 1
ATOM 1514 C CA . ILE B 1 93 ? 14.233 51.150 89.323 1.00 21.33 93 ILE B CA 1
ATOM 1515 C C . ILE B 1 93 ? 15.061 51.208 90.595 1.00 21.28 93 ILE B C 1
ATOM 1516 O O . ILE B 1 93 ? 14.552 51.564 91.654 1.00 20.12 93 ILE B O 1
ATOM 1521 N N . ASP B 1 94 ? 16.334 50.840 90.499 1.00 21.35 94 ASP B N 1
ATOM 1522 C CA . ASP B 1 94 ? 17.196 50.861 91.674 1.00 23.31 94 ASP B CA 1
ATOM 1523 C C . ASP B 1 94 ? 17.283 52.259 92.302 1.00 21.75 94 ASP B C 1
ATOM 1524 O O . ASP B 1 94 ? 17.120 52.413 93.504 1.00 22.61 94 ASP B O 1
ATOM 1529 N N . GLU B 1 95 ? 17.526 53.278 91.493 1.00 20.99 95 GLU B N 1
ATOM 1530 C CA . GLU B 1 95 ? 17.616 54.635 92.026 1.00 22.72 95 GLU B CA 1
ATOM 1531 C C . GLU B 1 95 ? 16.260 55.054 92.628 1.00 20.41 95 GLU B C 1
ATOM 1532 O O . GLU B 1 95 ? 16.207 55.666 93.697 1.00 17.18 95 GLU B O 1
ATOM 1538 N N . SER B 1 96 ? 15.168 54.707 91.949 1.00 19.48 96 SER B N 1
ATOM 1539 C CA . SER B 1 96 ? 13.826 55.045 92.436 1.00 19.87 96 SER B CA 1
ATOM 1540 C C . SER B 1 96 ? 13.586 54.458 93.825 1.00 19.36 96 SER B C 1
ATOM 1541 O O . SER B 1 96 ? 12.991 55.105 94.691 1.00 18.89 96 SER B O 1
ATOM 1544 N N . ILE B 1 97 ? 14.038 53.227 94.030 1.00 20.27 97 ILE B N 1
ATOM 1545 C CA . ILE B 1 97 ? 13.863 52.566 95.319 1.00 22.26 97 ILE B CA 1
ATOM 1546 C C . ILE B 1 97 ? 14.712 53.257 96.373 1.00 23.10 97 ILE B C 1
ATOM 1547 O O . ILE B 1 97 ? 14.259 53.503 97.487 1.00 23.76 97 ILE B O 1
ATOM 1552 N N . HIS B 1 98 ? 15.944 53.586 96.002 1.00 24.32 98 HIS B N 1
ATOM 1553 C CA . HIS B 1 98 ? 16.864 54.258 96.903 1.00 23.52 98 HIS B CA 1
ATOM 1554 C C . HIS B 1 98 ? 16.328 55.616 97.335 1.00 24.66 98 HIS B C 1
ATOM 1555 O O . HIS B 1 98 ? 16.454 55.999 98.506 1.00 25.27 98 HIS B O 1
ATOM 1562 N N . LEU B 1 99 ? 15.733 56.340 96.391 1.00 23.97 99 LEU B N 1
ATOM 1563 C CA . LEU B 1 99 ? 15.195 57.667 96.672 1.00 23.63 99 LEU B CA 1
ATOM 1564 C C . LEU B 1 99 ? 13.823 57.653 97.320 1.00 24.08 99 LEU B C 1
ATOM 1565 O O . LEU B 1 99 ? 13.315 58.696 97.734 1.00 22.27 99 LEU B O 1
ATOM 1570 N N . GLY B 1 100 ? 13.225 56.469 97.407 1.00 24.83 100 GLY B N 1
ATOM 1571 C CA . GLY B 1 100 ? 11.919 56.354 98.021 1.00 24.77 100 GLY B CA 1
ATOM 1572 C C . GLY B 1 100 ? 10.736 56.693 97.134 1.00 25.25 100 GLY B C 1
ATOM 1573 O O . GLY B 1 100 ? 9.706 57.134 97.644 1.00 26.70 100 GLY B O 1
ATOM 1574 N N . PHE B 1 101 ? 10.869 56.502 95.824 1.00 24.32 101 PHE B N 1
ATOM 1575 C CA . PHE B 1 101 ? 9.759 56.765 94.904 1.00 26.73 101 PHE B CA 1
ATOM 1576 C C . PHE B 1 101 ? 9.001 55.458 94.662 1.00 25.79 101 PHE B C 1
ATOM 1577 O O . PHE B 1 101 ? 9.615 54.412 94.463 1.00 27.33 101 PHE B O 1
ATOM 1585 N N . THR B 1 102 ? 7.677 55.509 94.671 1.00 26.23 102 THR B N 1
ATOM 1586 C CA . THR B 1 102 ? 6.884 54.302 94.414 1.00 27.84 102 THR B CA 1
ATOM 1587 C C . THR B 1 102 ? 6.801 54.090 92.906 1.00 26.73 102 THR B C 1
ATOM 1588 O O . THR B 1 102 ? 6.998 55.022 92.133 1.00 25.95 102 THR B O 1
ATOM 1592 N N . ARG B 1 103 ? 6.497 52.868 92.488 1.00 28.50 103 ARG B N 1
ATOM 1593 C CA . ARG B 1 103 ? 6.392 52.579 91.062 1.00 29.45 103 ARG B CA 1
ATOM 1594 C C . ARG B 1 103 ? 5.289 53.420 90.416 1.00 27.77 103 ARG B C 1
ATOM 1595 O O . ARG B 1 103 ? 5.427 53.873 89.277 1.00 27.27 103 ARG B O 1
ATOM 1603 N N . ALA B 1 104 ? 4.197 53.637 91.142 1.00 25.26 104 ALA B N 1
ATOM 1604 C CA . ALA B 1 104 ? 3.101 54.447 90.608 1.00 25.75 104 ALA B CA 1
ATOM 1605 C C . ALA B 1 104 ? 3.603 55.859 90.287 1.00 25.71 104 ALA B C 1
ATOM 1606 O O . ALA B 1 104 ? 3.240 56.442 89.270 1.00 25.65 104 ALA B O 1
ATOM 1608 N N . ARG B 1 105 ? 4.433 56.405 91.170 1.00 25.02 105 ARG B N 1
ATOM 1609 C CA . ARG B 1 105 ? 4.992 57.739 90.976 1.00 24.77 105 ARG B CA 1
ATOM 1610 C C . ARG B 1 105 ? 5.884 57.766 89.738 1.00 23.52 105 ARG B C 1
ATOM 1611 O O . ARG B 1 105 ? 5.840 58.698 88.950 1.00 25.96 105 ARG B O 1
ATOM 1619 N N . ILE B 1 106 ? 6.687 56.729 89.565 1.00 22.88 106 ILE B N 1
ATOM 1620 C CA . ILE B 1 106 ? 7.575 56.651 88.423 1.00 23.15 106 ILE B CA 1
ATOM 1621 C C . ILE B 1 106 ? 6.770 56.483 87.129 1.00 25.04 106 ILE B C 1
ATOM 1622 O O . ILE B 1 106 ? 7.151 57.011 86.091 1.00 24.93 106 ILE B O 1
ATOM 1627 N N . HIS B 1 107 ? 5.659 55.748 87.179 1.00 25.63 107 HIS B N 1
ATOM 1628 C CA . HIS B 1 107 ? 4.835 55.599 85.984 1.00 24.58 107 HIS B CA 1
ATOM 1629 C C . HIS B 1 107 ? 4.383 56.997 85.593 1.00 26.53 107 HIS B C 1
ATOM 1630 O O . HIS B 1 107 ? 4.460 57.385 84.421 1.00 26.88 107 HIS B O 1
ATOM 1637 N N . ALA B 1 108 ? 3.913 57.752 86.583 1.00 25.42 108 ALA B N 1
ATOM 1638 C CA . ALA B 1 108 ? 3.450 59.118 86.350 1.00 27.27 108 ALA B CA 1
ATOM 1639 C C . ALA B 1 108 ? 4.588 59.969 85.787 1.00 27.39 108 ALA B C 1
ATOM 1640 O O . ALA B 1 108 ? 4.409 60.690 84.803 1.00 27.23 108 ALA B O 1
ATOM 1642 N N . LEU B 1 109 ? 5.759 59.877 86.412 1.00 25.96 109 LEU B N 1
ATOM 1643 C CA . LEU B 1 109 ? 6.915 60.642 85.961 1.00 26.55 109 LEU B CA 1
ATOM 1644 C C . LEU B 1 109 ? 7.277 60.305 84.508 1.00 25.98 109 LEU B C 1
ATOM 1645 O O . LEU B 1 109 ? 7.716 61.173 83.755 1.00 25.94 109 LEU B O 1
ATOM 1650 N N . LEU B 1 110 ? 7.099 59.044 84.122 1.00 24.80 110 LEU B N 1
ATOM 1651 C CA . LEU B 1 110 ? 7.383 58.614 82.756 1.00 25.42 110 LEU B CA 1
ATOM 1652 C C . LEU B 1 110 ? 6.507 59.408 81.785 1.00 25.84 110 LEU B C 1
ATOM 1653 O O . LEU B 1 110 ? 6.980 59.881 80.756 1.00 23.58 110 LEU B O 1
ATOM 1658 N N . ASP B 1 111 ? 5.227 59.555 82.110 1.00 26.66 111 ASP B N 1
ATOM 1659 C CA . ASP B 1 111 ? 4.326 60.304 81.234 1.00 29.57 111 ASP B CA 1
ATOM 1660 C C . ASP B 1 111 ? 4.675 61.780 81.283 1.00 30.08 111 ASP B C 1
ATOM 1661 O O . ASP B 1 111 ? 4.626 62.477 80.272 1.00 31.08 111 ASP B O 1
ATOM 1666 N N . GLN B 1 112 ? 5.032 62.239 82.473 1.00 31.08 112 GLN B N 1
ATOM 1667 C CA . GLN B 1 112 ? 5.394 63.628 82.706 1.00 35.26 112 GLN B CA 1
ATOM 1668 C C . GLN B 1 112 ? 6.561 64.040 81.805 1.00 37.22 112 GLN B C 1
ATOM 1669 O O . GLN B 1 112 ? 6.480 65.035 81.083 1.00 36.70 112 GLN B O 1
ATOM 1675 N N . VAL B 1 113 ? 7.646 63.270 81.850 1.00 37.75 113 VAL B N 1
ATOM 1676 C CA . VAL B 1 113 ? 8.814 63.574 81.036 1.00 38.14 113 VAL B CA 1
ATOM 1677 C C . VAL B 1 113 ? 8.444 63.407 79.571 1.00 39.14 113 VAL B C 1
ATOM 1678 O O . VAL B 1 113 ? 8.896 64.167 78.724 1.00 37.63 113 VAL B O 1
ATOM 1682 N N . ALA B 1 114 ? 7.615 62.407 79.285 1.00 42.07 114 ALA B N 1
ATOM 1683 C CA . ALA B 1 114 ? 7.166 62.151 77.922 1.00 45.07 114 ALA B CA 1
ATOM 1684 C C . ALA B 1 114 ? 6.518 63.413 77.355 1.00 48.02 114 ALA B C 1
ATOM 1685 O O . ALA B 1 114 ? 6.930 63.907 76.314 1.00 48.40 114 ALA B O 1
ATOM 1687 N N . GLU B 1 115 ? 5.505 63.936 78.039 1.00 51.09 115 GLU B N 1
ATOM 1688 C CA . GLU B 1 115 ? 4.843 65.144 77.568 1.00 55.41 115 GLU B CA 1
ATOM 1689 C C . GLU B 1 115 ? 5.929 66.198 77.384 1.00 57.21 115 GLU B C 1
ATOM 1690 O O . GLU B 1 115 ? 6.396 66.800 78.351 1.00 57.28 115 GLU B O 1
ATOM 1696 N N . SER B 1 116 ? 6.321 66.381 76.122 1.00 60.03 116 SER B N 1
ATOM 1697 C CA . SER B 1 116 ? 7.385 67.291 75.675 1.00 62.25 116 SER B CA 1
ATOM 1698 C C . SER B 1 116 ? 8.611 66.395 75.597 1.00 63.46 116 SER B C 1
ATOM 1699 O O . SER B 1 116 ? 9.668 66.705 76.142 1.00 64.31 116 SER B O 1
ATOM 1702 N N . ARG B 1 117 ? 8.432 65.269 74.914 1.00 65.19 117 ARG B N 1
ATOM 1703 C CA . ARG B 1 117 ? 9.457 64.241 74.737 1.00 65.68 117 ARG B CA 1
ATOM 1704 C C . ARG B 1 117 ? 10.835 64.743 74.345 1.00 65.46 117 ARG B C 1
ATOM 1705 O O . ARG B 1 117 ? 11.144 65.928 74.471 1.00 65.29 117 ARG B O 1
ATOM 1713 N N . GLY B 1 118 ? 11.665 63.817 73.877 1.00 65.37 118 GLY B N 1
ATOM 1714 C CA . GLY B 1 118 ? 13.005 64.167 73.457 1.00 65.40 118 GLY B CA 1
ATOM 1715 C C . GLY B 1 118 ? 13.146 63.942 71.970 1.00 66.31 118 GLY B C 1
ATOM 1716 O O . GLY B 1 118 ? 12.521 64.700 71.198 1.00 66.33 118 GLY B O 1
ATOM 1717 N N . VAL C 1 3 ? -6.608 7.482 61.524 1.00 39.91 3 VAL C N 1
ATOM 1718 C CA . VAL C 1 3 ? -5.264 7.858 62.055 1.00 41.51 3 VAL C CA 1
ATOM 1719 C C . VAL C 1 3 ? -4.509 6.667 62.670 1.00 40.52 3 VAL C C 1
ATOM 1720 O O . VAL C 1 3 ? -5.035 5.951 63.526 1.00 40.33 3 VAL C O 1
ATOM 1724 N N . PRO C 1 4 ? -3.262 6.438 62.226 1.00 38.62 4 PRO C N 1
ATOM 1725 C CA . PRO C 1 4 ? -2.435 5.338 62.732 1.00 38.16 4 PRO C CA 1
ATOM 1726 C C . PRO C 1 4 ? -2.232 5.435 64.237 1.00 38.96 4 PRO C C 1
ATOM 1727 O O . PRO C 1 4 ? -2.186 6.531 64.792 1.00 37.85 4 PRO C O 1
ATOM 1731 N N . LEU C 1 5 ? -2.098 4.285 64.887 1.00 40.20 5 LEU C N 1
ATOM 1732 C CA . LEU C 1 5 ? -1.925 4.232 66.337 1.00 41.70 5 LEU C CA 1
ATOM 1733 C C . LEU C 1 5 ? -0.845 5.141 66.933 1.00 41.58 5 LEU C C 1
ATOM 1734 O O . LEU C 1 5 ? -1.134 5.954 67.814 1.00 40.25 5 LEU C O 1
ATOM 1739 N N . TYR C 1 6 ? 0.391 5.008 66.458 1.00 41.78 6 TYR C N 1
ATOM 1740 C CA . TYR C 1 6 ? 1.486 5.805 67.001 1.00 42.76 6 TYR C CA 1
ATOM 1741 C C . TYR C 1 6 ? 1.273 7.312 66.928 1.00 42.74 6 TYR C C 1
ATOM 1742 O O . TYR C 1 6 ? 1.774 8.049 67.776 1.00 42.21 6 TYR C O 1
ATOM 1751 N N . LYS C 1 7 ? 0.541 7.787 65.929 1.00 43.34 7 LYS C N 1
ATOM 1752 C CA . LYS C 1 7 ? 0.316 9.220 65.850 1.00 44.40 7 LYS C CA 1
ATOM 1753 C C . LYS C 1 7 ? -0.924 9.626 66.629 1.00 44.07 7 LYS C C 1
ATOM 1754 O O . LYS C 1 7 ? -1.129 10.806 66.907 1.00 42.46 7 LYS C O 1
ATOM 1760 N N . GLN C 1 8 ? -1.741 8.639 66.994 1.00 44.41 8 GLN C N 1
ATOM 1761 C CA . GLN C 1 8 ? -2.937 8.901 67.784 1.00 45.84 8 GLN C CA 1
ATOM 1762 C C . GLN C 1 8 ? -2.485 9.237 69.199 1.00 45.79 8 GLN C C 1
ATOM 1763 O O . GLN C 1 8 ? -3.011 10.151 69.831 1.00 47.04 8 GLN C O 1
ATOM 1769 N N . ILE C 1 9 ? -1.497 8.495 69.686 1.00 43.37 9 ILE C N 1
ATOM 1770 C CA . ILE C 1 9 ? -0.968 8.721 71.020 1.00 41.92 9 ILE C CA 1
ATOM 1771 C C . ILE C 1 9 ? -0.066 9.953 71.013 1.00 40.39 9 ILE C C 1
ATOM 1772 O O . ILE C 1 9 ? 0.130 10.597 72.043 1.00 39.60 9 ILE C O 1
ATOM 1777 N N . ALA C 1 10 ? 0.485 10.275 69.848 1.00 38.08 10 ALA C N 1
ATOM 1778 C CA . ALA C 1 10 ? 1.337 11.446 69.719 1.00 34.80 10 ALA C CA 1
ATOM 1779 C C . ALA C 1 10 ? 0.415 12.660 69.794 1.00 33.54 10 ALA C C 1
ATOM 1780 O O . ALA C 1 10 ? 0.794 13.717 70.306 1.00 31.66 10 ALA C O 1
ATOM 1782 N N . SER C 1 11 ? -0.804 12.493 69.286 1.00 31.88 11 SER C N 1
ATOM 1783 C CA . SER C 1 11 ? -1.792 13.565 69.301 1.00 30.66 11 SER C CA 1
ATOM 1784 C C . SER C 1 11 ? -2.266 13.809 70.732 1.00 30.31 11 SER C C 1
ATOM 1785 O O . SER C 1 11 ? -2.608 14.937 71.104 1.00 27.41 11 SER C O 1
ATOM 1788 N N . LEU C 1 12 ? -2.285 12.745 71.534 1.00 29.84 12 LEU C N 1
ATOM 1789 C CA . LEU C 1 12 ? -2.711 12.850 72.925 1.00 30.98 12 LEU C CA 1
ATOM 1790 C C . LEU C 1 12 ? -1.688 13.644 73.730 1.00 29.69 12 LEU C C 1
ATOM 1791 O O . LEU C 1 12 ? -2.045 14.427 74.618 1.00 30.09 12 LEU C O 1
ATOM 1796 N N . ILE C 1 13 ? -0.414 13.440 73.424 1.00 27.55 13 ILE C N 1
ATOM 1797 C CA . ILE C 1 13 ? 0.633 14.181 74.104 1.00 27.29 13 ILE C CA 1
ATOM 1798 C C . ILE C 1 13 ? 0.481 15.651 73.698 1.00 25.81 13 ILE C C 1
ATOM 1799 O O . ILE C 1 13 ? 0.548 16.552 74.539 1.00 25.82 13 ILE C O 1
ATOM 1804 N N . GLU C 1 14 ? 0.268 15.887 72.407 1.00 23.66 14 GLU C N 1
ATOM 1805 C CA . GLU C 1 14 ? 0.083 17.251 71.921 1.00 24.02 14 GLU C CA 1
ATOM 1806 C C . GLU C 1 14 ? -1.108 17.872 72.654 1.00 24.11 14 GLU C C 1
ATOM 1807 O O . GLU C 1 14 ? -1.042 19.020 73.105 1.00 23.03 14 GLU C O 1
ATOM 1813 N N . ASP C 1 15 ? -2.193 17.112 72.789 1.00 23.52 15 ASP C N 1
ATOM 1814 C CA . ASP C 1 15 ? -3.368 17.613 73.498 1.00 23.41 15 ASP C CA 1
ATOM 1815 C C . ASP C 1 15 ? -2.987 18.060 74.910 1.00 23.21 15 ASP C C 1
ATOM 1816 O O . ASP C 1 15 ? -3.408 19.121 75.359 1.00 23.17 15 ASP C O 1
ATOM 1821 N N . SER C 1 16 ? -2.202 17.250 75.614 1.00 23.78 16 SER C N 1
ATOM 1822 C CA . SER C 1 16 ? -1.798 17.602 76.971 1.00 24.90 16 SER C CA 1
ATOM 1823 C C . SER C 1 16 ? -0.961 18.870 76.990 1.00 25.70 16 SER C C 1
ATOM 1824 O O . SER C 1 16 ? -1.055 19.662 77.933 1.00 27.66 16 SER C O 1
ATOM 1827 N N . ILE C 1 17 ? -0.143 19.069 75.961 1.00 24.22 17 ILE C N 1
ATOM 1828 C CA . ILE C 1 17 ? 0.671 20.271 75.914 1.00 24.62 17 ILE C CA 1
ATOM 1829 C C . ILE C 1 17 ? -0.279 21.455 75.776 1.00 25.48 17 ILE C C 1
ATOM 1830 O O . ILE C 1 17 ? -0.161 22.433 76.521 1.00 24.14 17 ILE C O 1
ATOM 1835 N N . VAL C 1 18 ? -1.233 21.353 74.845 1.00 25.20 18 VAL C N 1
ATOM 1836 C CA . VAL C 1 18 ? -2.215 22.417 74.633 1.00 26.12 18 VAL C CA 1
ATOM 1837 C C . VAL C 1 18 ? -2.997 22.666 75.932 1.00 27.69 18 VAL C C 1
ATOM 1838 O O . VAL C 1 18 ? -3.238 23.812 76.311 1.00 26.73 18 VAL C O 1
ATOM 1842 N N . ASP C 1 19 ? -3.374 21.587 76.615 1.00 27.52 19 ASP C N 1
ATOM 1843 C CA . ASP C 1 19 ? -4.123 21.698 77.861 1.00 29.11 19 ASP C CA 1
ATOM 1844 C C . ASP C 1 19 ? -3.284 22.260 79.007 1.00 29.54 19 ASP C C 1
ATOM 1845 O O . ASP C 1 19 ? -3.836 22.720 80.005 1.00 28.88 19 ASP C O 1
ATOM 1850 N N . GLY C 1 20 ? -1.961 22.218 78.866 1.00 30.27 20 GLY C N 1
ATOM 1851 C CA . GLY C 1 20 ? -1.092 22.709 79.926 1.00 31.00 20 GLY C CA 1
ATOM 1852 C C . GLY C 1 20 ? -0.862 21.597 80.936 1.00 33.83 20 GLY C C 1
ATOM 1853 O O . GLY C 1 20 ? -0.212 21.780 81.970 1.00 32.55 20 GLY C O 1
ATOM 1854 N N . THR C 1 21 ? -1.430 20.435 80.630 1.00 34.43 21 THR C N 1
ATOM 1855 C CA . THR C 1 21 ? -1.305 19.249 81.467 1.00 35.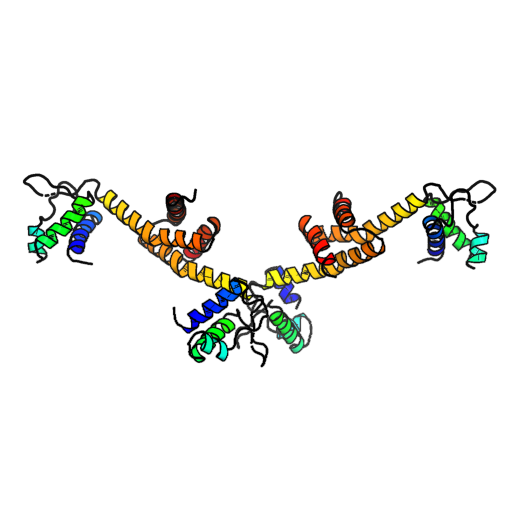03 21 THR C CA 1
ATOM 1856 C C . THR C 1 21 ? 0.174 18.894 81.518 1.00 34.13 21 THR C C 1
ATOM 1857 O O . THR C 1 21 ? 0.679 18.385 82.523 1.00 35.80 21 THR C O 1
ATOM 1861 N N . LEU C 1 22 ? 0.848 19.137 80.400 1.00 31.56 22 LEU C N 1
ATOM 1862 C CA . LEU C 1 22 ? 2.281 18.906 80.269 1.00 30.26 22 LEU C CA 1
ATOM 1863 C C . LEU C 1 22 ? 2.853 20.286 80.001 1.00 30.52 22 LEU C C 1
ATOM 1864 O O . LEU C 1 22 ? 2.573 20.891 78.965 1.00 31.36 22 LEU C O 1
ATOM 1869 N N . SER C 1 23 ? 3.642 20.786 80.943 1.00 30.30 23 SER C N 1
ATOM 1870 C CA . SER C 1 23 ? 4.230 22.117 80.829 1.00 30.01 23 SER C CA 1
ATOM 1871 C C . SER C 1 23 ? 5.510 22.142 80.005 1.00 28.50 23 SER C C 1
ATOM 1872 O O . SER C 1 23 ? 6.163 21.107 79.806 1.00 27.78 23 SER C O 1
ATOM 1875 N N . ILE C 1 24 ? 5.856 23.338 79.538 1.00 26.92 24 ILE C N 1
ATOM 1876 C CA . ILE C 1 24 ? 7.081 23.569 78.777 1.00 25.95 24 ILE C CA 1
ATOM 1877 C C . ILE C 1 24 ? 8.235 23.070 79.637 1.00 24.77 24 ILE C C 1
ATOM 1878 O O . ILE C 1 24 ? 8.233 23.268 80.845 1.00 23.95 24 ILE C O 1
ATOM 1883 N N . ASP C 1 25 ? 9.217 22.435 79.012 1.00 23.95 25 ASP C N 1
ATOM 1884 C CA . ASP C 1 25 ? 10.378 21.926 79.725 1.00 24.43 25 ASP C CA 1
ATOM 1885 C C . ASP C 1 25 ? 10.081 20.863 80.769 1.00 23.63 25 ASP C C 1
ATOM 1886 O O . ASP C 1 25 ? 10.908 20.588 81.626 1.00 23.76 25 ASP C O 1
ATOM 1891 N N . GLN C 1 26 ? 8.901 20.265 80.713 1.00 24.01 26 GLN C N 1
ATOM 1892 C CA . GLN C 1 26 ? 8.584 19.200 81.657 1.00 24.77 26 GLN C CA 1
ATOM 1893 C C . GLN C 1 26 ? 8.993 17.883 80.986 1.00 24.40 26 GLN C C 1
ATOM 1894 O O . GLN C 1 26 ? 8.919 17.763 79.762 1.00 24.34 26 GLN C O 1
ATOM 1900 N N . ARG C 1 27 ? 9.452 16.912 81.765 1.00 24.55 27 ARG C N 1
ATOM 1901 C CA . ARG C 1 27 ? 9.822 15.616 81.191 1.00 26.66 27 ARG C CA 1
ATOM 1902 C C . ARG C 1 27 ? 8.504 14.898 80.877 1.00 26.76 27 ARG C C 1
ATOM 1903 O O . ARG C 1 27 ? 7.581 14.910 81.692 1.00 24.15 27 ARG C O 1
ATOM 1911 N N . VAL C 1 28 ? 8.409 14.293 79.697 1.00 27.00 28 VAL C N 1
ATOM 1912 C CA . VAL C 1 28 ? 7.194 13.578 79.310 1.00 28.55 28 VAL C CA 1
ATOM 1913 C C . VAL C 1 28 ? 7.294 12.120 79.764 1.00 30.97 28 VAL C C 1
ATOM 1914 O O . VAL C 1 28 ? 8.398 11.607 80.005 1.00 29.49 28 VAL C O 1
ATOM 1918 N N . PRO C 1 29 ? 6.143 11.432 79.891 1.00 32.96 29 PRO C N 1
ATOM 1919 C CA . PRO C 1 29 ? 6.139 10.028 80.324 1.00 34.47 29 PRO C CA 1
ATOM 1920 C C . PRO C 1 29 ? 7.027 9.160 79.437 1.00 36.38 29 PRO C C 1
ATOM 1921 O O . PRO C 1 29 ? 7.174 9.421 78.243 1.00 34.58 29 PRO C O 1
ATOM 1925 N N . SER C 1 30 ? 7.615 8.127 80.030 1.00 39.59 30 SER C N 1
ATOM 1926 C CA . SER C 1 30 ? 8.496 7.222 79.296 1.00 43.26 30 SER C CA 1
ATOM 1927 C C . SER C 1 30 ? 7.718 6.215 78.453 1.00 44.90 30 SER C C 1
ATOM 1928 O O . SER C 1 30 ? 6.539 5.956 78.707 1.00 45.46 30 SER C O 1
ATOM 1931 N N . THR C 1 31 ? 8.381 5.650 77.448 1.00 46.34 31 THR C N 1
ATOM 1932 C CA . THR C 1 31 ? 7.742 4.671 76.578 1.00 48.38 31 THR C CA 1
ATOM 1933 C C . THR C 1 31 ? 7.146 3.559 77.424 1.00 49.76 31 THR C C 1
ATOM 1934 O O . THR C 1 31 ? 6.060 3.058 77.127 1.00 50.60 31 THR C O 1
ATOM 1938 N N . ASN C 1 32 ? 7.857 3.191 78.486 1.00 51.19 32 ASN C N 1
ATOM 1939 C CA . ASN C 1 32 ? 7.405 2.139 79.390 1.00 53.25 32 ASN C CA 1
ATOM 1940 C C . ASN C 1 32 ? 6.104 2.518 80.096 1.00 53.09 32 ASN C C 1
ATOM 1941 O O . ASN C 1 32 ? 5.130 1.767 80.055 1.00 53.16 32 ASN C O 1
ATOM 1946 N N . GLU C 1 33 ? 6.080 3.683 80.738 1.00 53.54 33 GLU C N 1
ATOM 1947 C CA . GLU C 1 33 ? 4.883 4.110 81.455 1.00 54.13 33 GLU C CA 1
ATOM 1948 C C . GLU C 1 33 ? 3.736 4.554 80.545 1.00 54.83 33 GLU C C 1
ATOM 1949 O O . GLU C 1 33 ? 2.585 4.618 80.981 1.00 53.89 33 GLU C O 1
ATOM 1955 N N . LEU C 1 34 ? 4.044 4.864 79.288 1.00 55.32 34 LEU C N 1
ATOM 1956 C CA . LEU C 1 34 ? 3.005 5.258 78.343 1.00 56.63 34 LEU C CA 1
ATOM 1957 C C . LEU C 1 34 ? 2.237 4.009 77.940 1.00 58.18 34 LEU C C 1
ATOM 1958 O O . LEU C 1 34 ? 1.009 3.958 78.025 1.00 58.12 34 LEU C O 1
ATOM 1963 N N . ALA C 1 35 ? 2.981 2.995 77.508 1.00 59.94 35 ALA C N 1
ATOM 1964 C CA . ALA C 1 35 ? 2.400 1.727 77.079 1.00 62.85 35 ALA C CA 1
ATOM 1965 C C . ALA C 1 35 ? 1.540 1.140 78.190 1.00 64.95 35 ALA C C 1
ATOM 1966 O O . ALA C 1 35 ? 0.331 0.941 78.024 1.00 65.44 35 ALA C O 1
ATOM 1968 N N . ALA C 1 36 ? 2.178 0.851 79.317 1.00 67.29 36 ALA C N 1
ATOM 1969 C CA . ALA C 1 36 ? 1.515 0.277 80.470 1.00 69.51 36 ALA C CA 1
ATOM 1970 C C . ALA C 1 36 ? 0.246 1.019 80.816 1.00 71.30 36 ALA C C 1
ATOM 1971 O O . ALA C 1 36 ? -0.679 0.489 81.455 1.00 72.01 36 ALA C O 1
ATOM 1973 N N . PHE C 1 37 ? 0.177 2.262 80.406 1.00 72.96 37 PHE C N 1
ATOM 1974 C CA . PHE C 1 37 ? -0.984 3.060 80.723 1.00 75.25 37 PHE C CA 1
ATOM 1975 C C . PHE C 1 37 ? -2.005 3.150 79.609 1.00 76.34 37 PHE C C 1
ATOM 1976 O O . PHE C 1 37 ? -3.209 3.285 79.859 1.00 76.76 37 PHE C O 1
ATOM 1984 N N . HIS C 1 38 ? -1.544 3.028 78.380 1.00 77.23 38 HIS C N 1
ATOM 1985 C CA . HIS C 1 38 ? -2.460 3.105 77.268 1.00 78.02 38 HIS C CA 1
ATOM 1986 C C . HIS C 1 38 ? -2.751 1.740 76.663 1.00 78.25 38 HIS C C 1
ATOM 1987 O O . HIS C 1 38 ? -3.421 1.647 75.629 1.00 78.81 38 HIS C O 1
ATOM 1994 N N . ARG C 1 39 ? -2.266 0.680 77.318 1.00 77.97 39 ARG C N 1
ATOM 1995 C CA . ARG C 1 39 ? -2.527 -0.709 76.861 1.00 77.47 39 ARG C CA 1
ATOM 1996 C C . ARG C 1 39 ? -1.970 -0.828 75.470 1.00 76.39 39 ARG C C 1
ATOM 1997 O O . ARG C 1 39 ? -2.632 -1.290 74.567 1.00 76.51 39 ARG C O 1
ATOM 2005 N N . ILE C 1 40 ? -0.739 -0.398 75.319 1.00 74.85 40 ILE C N 1
ATOM 2006 C CA . ILE C 1 40 ? -0.144 -0.393 74.018 1.00 72.87 40 ILE C CA 1
ATOM 2007 C C . ILE C 1 40 ? 1.217 -0.985 74.183 1.00 71.60 40 ILE C C 1
ATOM 2008 O O . ILE C 1 40 ? 1.662 -1.242 75.301 1.00 71.55 40 ILE C O 1
ATOM 2013 N N . ASN C 1 41 ? 1.860 -1.244 73.061 1.00 70.36 41 ASN C N 1
ATOM 2014 C CA . ASN C 1 41 ? 3.196 -1.794 73.076 1.00 70.07 41 ASN C CA 1
ATOM 2015 C C . ASN C 1 41 ? 4.182 -0.632 73.062 1.00 69.45 41 ASN C C 1
ATOM 2016 O O . ASN C 1 41 ? 4.032 0.318 72.291 1.00 69.23 41 ASN C O 1
ATOM 2021 N N . PRO C 1 42 ? 5.207 -0.694 73.922 1.00 68.52 42 PRO C N 1
ATOM 2022 C CA . PRO C 1 42 ? 6.222 0.361 74.009 1.00 67.74 42 PRO C CA 1
ATOM 2023 C C . PRO C 1 42 ? 6.735 0.849 72.654 1.00 66.80 42 PRO C C 1
ATOM 2024 O O . PRO C 1 42 ? 7.172 1.995 72.523 1.00 66.97 42 PRO C O 1
ATOM 2028 N N . ALA C 1 43 ? 6.681 -0.021 71.649 1.00 64.89 43 ALA C N 1
ATOM 2029 C CA . ALA C 1 43 ? 7.135 0.337 70.311 1.00 62.78 43 ALA C CA 1
ATOM 2030 C C . ALA C 1 43 ? 6.303 1.507 69.791 1.00 61.05 43 ALA C C 1
ATOM 2031 O O . ALA C 1 43 ? 6.849 2.521 69.358 1.00 60.55 43 ALA C O 1
ATOM 2033 N N . THR C 1 44 ? 4.982 1.354 69.837 1.00 58.99 44 THR C N 1
ATOM 2034 C CA . THR C 1 44 ? 4.060 2.391 69.381 1.00 57.80 44 THR C CA 1
ATOM 2035 C C . THR C 1 44 ? 4.375 3.719 70.067 1.00 56.67 44 THR C C 1
ATOM 2036 O O . THR C 1 44 ? 4.572 4.746 69.406 1.00 56.39 44 THR C O 1
ATOM 2040 N N . ALA C 1 45 ? 4.406 3.688 71.397 1.00 53.80 45 ALA C N 1
ATOM 2041 C CA . ALA C 1 45 ? 4.706 4.874 72.181 1.00 50.68 45 ALA C CA 1
ATOM 2042 C C . ALA C 1 45 ? 5.974 5.502 71.629 1.00 49.00 45 ALA C C 1
ATOM 2043 O O . ALA C 1 45 ? 5.995 6.679 71.286 1.00 47.75 45 ALA C O 1
ATOM 2045 N N . ARG C 1 46 ? 7.026 4.696 71.527 1.00 48.34 46 ARG C N 1
ATOM 2046 C CA . ARG C 1 46 ? 8.305 5.168 71.019 1.00 47.00 46 ARG C CA 1
ATOM 2047 C C . ARG C 1 46 ? 8.135 5.825 69.650 1.00 45.34 46 ARG C C 1
ATOM 2048 O O . ARG C 1 46 ? 8.724 6.874 69.375 1.00 44.85 46 ARG C O 1
ATOM 2056 N N . ASN C 1 47 ? 7.329 5.205 68.793 1.00 43.31 47 ASN C N 1
ATOM 2057 C CA . ASN C 1 47 ? 7.079 5.744 67.460 1.00 43.25 47 ASN C CA 1
ATOM 2058 C C . ASN C 1 47 ? 6.431 7.116 67.592 1.00 42.45 47 ASN C C 1
ATOM 2059 O O . ASN C 1 47 ? 6.838 8.073 66.932 1.00 42.94 47 ASN C O 1
ATOM 2064 N N . GLY C 1 48 ? 5.420 7.198 68.456 1.00 41.15 48 GLY C N 1
ATOM 2065 C CA . GLY C 1 48 ? 4.734 8.456 68.689 1.00 39.96 48 GLY C CA 1
ATOM 2066 C C . GLY C 1 48 ? 5.699 9.519 69.179 1.00 39.37 48 GLY C C 1
ATOM 2067 O O . GLY C 1 48 ? 5.744 10.613 68.626 1.00 38.25 48 GLY C O 1
ATOM 2068 N N . LEU C 1 49 ? 6.482 9.192 70.207 1.00 39.57 49 LEU C N 1
ATOM 2069 C CA . LEU C 1 49 ? 7.454 10.131 70.762 1.00 40.45 49 LEU C CA 1
ATOM 2070 C C . LEU C 1 49 ? 8.461 10.607 69.718 1.00 40.51 49 LEU C C 1
ATOM 2071 O O . LEU C 1 49 ? 8.774 11.797 69.638 1.00 40.57 49 LEU C O 1
ATOM 2076 N N . THR C 1 50 ? 8.969 9.675 68.918 1.00 40.39 50 THR C N 1
ATOM 2077 C CA . THR C 1 50 ? 9.950 10.010 67.888 1.00 40.22 50 THR C CA 1
ATOM 2078 C C . THR C 1 50 ? 9.343 11.004 66.906 1.00 38.44 50 THR C C 1
ATOM 2079 O O . THR C 1 50 ? 9.973 11.992 66.529 1.00 38.56 50 THR C O 1
ATOM 2083 N N . LEU C 1 51 ? 8.109 10.735 66.501 1.00 38.65 51 LEU C N 1
ATOM 2084 C CA . LEU C 1 51 ? 7.398 11.607 65.572 1.00 37.72 51 LEU C CA 1
ATOM 2085 C C . LEU C 1 51 ? 7.408 13.028 66.144 1.00 35.99 51 LEU C C 1
ATOM 2086 O O . LEU C 1 51 ? 7.667 14.005 65.434 1.00 34.83 51 LEU C O 1
ATOM 2091 N N . LEU C 1 52 ? 7.149 13.130 67.444 1.00 34.81 52 LEU C N 1
ATOM 2092 C CA . LEU C 1 52 ? 7.125 14.423 68.115 1.00 33.53 52 LEU C CA 1
ATOM 2093 C C . LEU C 1 52 ? 8.495 15.080 68.207 1.00 33.45 52 LEU C C 1
ATOM 2094 O O . LEU C 1 52 ? 8.619 16.296 68.023 1.00 34.26 52 LEU C O 1
ATOM 2099 N N . VAL C 1 53 ? 9.525 14.292 68.499 1.00 32.64 53 VAL C N 1
ATOM 2100 C CA . VAL C 1 53 ? 10.866 14.851 68.598 1.00 34.45 53 VAL C CA 1
ATOM 2101 C C . VAL C 1 53 ? 11.316 15.354 67.228 1.00 35.64 53 VAL C C 1
ATOM 2102 O O . VAL C 1 53 ? 11.939 16.410 67.119 1.00 34.29 53 VAL C O 1
ATOM 2106 N N . GLU C 1 54 ? 10.987 14.598 66.184 1.00 37.44 54 GLU C N 1
ATOM 2107 C CA . GLU C 1 54 ? 11.347 14.989 64.826 1.00 39.42 54 GLU C CA 1
ATOM 2108 C C . GLU C 1 54 ? 10.644 16.300 64.473 1.00 39.11 54 GLU C C 1
ATOM 2109 O O . GLU C 1 54 ? 11.230 17.186 63.855 1.00 39.14 54 GLU C O 1
ATOM 2115 N N . ALA C 1 55 ? 9.384 16.422 64.877 1.00 37.75 55 ALA C N 1
ATOM 2116 C CA . ALA C 1 55 ? 8.613 17.629 64.594 1.00 36.30 55 ALA C CA 1
ATOM 2117 C C . ALA C 1 55 ? 9.116 18.819 65.418 1.00 35.36 55 ALA C C 1
ATOM 2118 O O . ALA C 1 55 ? 8.724 19.968 65.189 1.00 35.04 55 ALA C O 1
ATOM 2120 N N . GLY C 1 56 ? 9.981 18.537 66.386 1.00 34.66 56 GLY C N 1
ATOM 2121 C CA . GLY C 1 56 ? 10.527 19.591 67.223 1.00 32.21 56 GLY C CA 1
ATOM 2122 C C . GLY C 1 56 ? 9.646 19.939 68.408 1.00 31.77 56 GLY C C 1
ATOM 2123 O O . GLY C 1 56 ? 9.971 20.835 69.188 1.00 31.15 56 GLY C O 1
ATOM 2124 N N . ILE C 1 57 ? 8.528 19.237 68.548 1.00 29.88 57 ILE C N 1
ATOM 2125 C CA . ILE C 1 57 ? 7.600 19.487 69.652 1.00 29.39 57 ILE C CA 1
ATOM 2126 C C . ILE C 1 57 ? 8.223 19.040 70.980 1.00 29.66 57 ILE C C 1
ATOM 2127 O O . ILE C 1 57 ? 7.982 19.636 72.030 1.00 29.87 57 ILE C O 1
ATOM 2132 N N . LEU C 1 58 ? 9.023 17.983 70.908 1.00 28.49 58 LEU C N 1
ATOM 2133 C CA . LEU C 1 58 ? 9.708 17.419 72.060 1.00 29.86 58 LEU C CA 1
ATOM 2134 C C . LEU C 1 58 ? 11.211 17.460 71.758 1.00 32.11 58 LEU C C 1
ATOM 2135 O O . LEU C 1 58 ? 11.618 17.431 70.591 1.00 31.97 58 LEU C O 1
ATOM 2140 N N . TYR C 1 59 ? 12.030 17.546 72.803 1.00 32.80 59 TYR C N 1
ATOM 2141 C CA . TYR C 1 59 ? 13.479 17.554 72.632 1.00 33.34 59 TYR C CA 1
ATOM 2142 C C . TYR C 1 59 ? 14.123 16.664 73.689 1.00 34.40 59 TYR C C 1
ATOM 2143 O O . TYR C 1 59 ? 13.551 16.416 74.757 1.00 33.22 59 TYR C O 1
ATOM 2152 N N . LYS C 1 60 ? 15.318 16.179 73.390 1.00 35.75 60 LYS C N 1
ATOM 2153 C CA . LYS C 1 60 ? 16.012 15.295 74.313 1.00 37.87 60 LYS C CA 1
ATOM 2154 C C . LYS C 1 60 ? 17.173 15.925 75.051 1.00 37.87 60 LYS C C 1
ATOM 2155 O O . LYS C 1 60 ? 17.908 16.744 74.495 1.00 38.71 60 LYS C O 1
ATOM 2161 N N . LYS C 1 61 ? 17.314 15.551 76.319 1.00 37.66 61 LYS C N 1
ATOM 2162 C CA . LYS C 1 61 ? 18.447 15.995 77.121 1.00 38.35 61 LYS C CA 1
ATOM 2163 C C . LYS C 1 61 ? 19.230 14.695 77.250 1.00 39.31 61 LYS C C 1
ATOM 2164 O O . LYS C 1 61 ? 18.724 13.710 77.791 1.00 38.61 61 LYS C O 1
ATOM 2170 N N . ARG C 1 62 ? 20.449 14.688 76.725 1.00 40.98 62 ARG C N 1
ATOM 2171 C CA . ARG C 1 62 ? 21.290 13.496 76.742 1.00 42.63 62 ARG C CA 1
ATOM 2172 C C . ARG C 1 62 ? 21.130 12.625 77.985 1.00 41.00 62 ARG C C 1
ATOM 2173 O O . ARG C 1 62 ? 21.359 13.075 79.106 1.00 40.78 62 ARG C O 1
ATOM 2181 N N . GLY C 1 63 ? 20.719 11.377 77.766 1.00 40.69 63 GLY C N 1
ATOM 2182 C CA . GLY C 1 63 ? 20.548 10.417 78.848 1.00 39.72 63 GLY C CA 1
ATOM 2183 C C . GLY C 1 63 ? 19.465 10.622 79.900 1.00 39.55 63 GLY C C 1
ATOM 2184 O O . GLY C 1 63 ? 19.288 9.755 80.760 1.00 38.59 63 GLY C O 1
ATOM 2185 N N . ILE C 1 64 ? 18.725 11.729 79.839 1.00 37.52 64 ILE C N 1
ATOM 2186 C CA . ILE C 1 64 ? 17.695 11.988 80.842 1.00 36.57 64 ILE C CA 1
ATOM 2187 C C . ILE C 1 64 ? 16.244 11.866 80.383 1.00 34.83 64 ILE C C 1
ATOM 2188 O O . ILE C 1 64 ? 15.356 11.681 81.209 1.00 36.22 64 ILE C O 1
ATOM 2193 N N . GLY C 1 65 ? 15.992 11.970 79.084 1.00 32.80 65 GLY C N 1
ATOM 2194 C CA . GLY C 1 65 ? 14.622 11.845 78.614 1.00 29.47 65 GLY C CA 1
ATOM 2195 C C . GLY C 1 65 ? 14.171 12.898 77.617 1.00 27.29 65 GLY C C 1
ATOM 2196 O O . GLY C 1 65 ? 14.953 13.739 77.177 1.00 27.56 65 GLY C O 1
ATOM 2205 N N . PHE C 1 67 ? 11.677 16.097 76.649 1.00 25.51 67 PHE C N 1
ATOM 2206 C CA . PHE C 1 67 ? 11.005 17.233 77.279 1.00 24.42 67 PHE C CA 1
ATOM 2207 C C . PHE C 1 67 ? 10.207 18.066 76.285 1.00 25.44 67 PHE C C 1
ATOM 2208 O O . PHE C 1 67 ? 10.498 18.077 75.086 1.00 24.31 67 PHE C O 1
ATOM 2216 N N . VAL C 1 68 ? 9.215 18.786 76.801 1.00 25.14 68 VAL C N 1
ATOM 2217 C CA . VAL C 1 68 ? 8.378 19.647 75.974 1.00 25.65 68 VAL C CA 1
ATOM 2218 C C . VAL C 1 68 ? 9.145 20.911 75.600 1.00 26.53 68 VAL C C 1
ATOM 2219 O O . VAL C 1 68 ? 9.540 21.674 76.475 1.00 26.43 68 VAL C O 1
ATOM 2223 N N . SER C 1 69 ? 9.354 21.142 74.307 1.00 28.97 69 SER C N 1
ATOM 2224 C CA . SER C 1 69 ? 10.071 22.344 73.887 1.00 31.33 69 SER C CA 1
ATOM 2225 C C . SER C 1 69 ? 9.199 23.587 74.041 1.00 32.75 69 SER C C 1
ATOM 2226 O O . SER C 1 69 ? 7.976 23.532 73.898 1.00 32.80 69 SER C O 1
ATOM 2229 N N . ALA C 1 70 ? 9.836 24.709 74.351 1.00 34.35 70 ALA C N 1
ATOM 2230 C CA . ALA C 1 70 ? 9.122 25.970 74.526 1.00 35.99 70 ALA C CA 1
ATOM 2231 C C . ALA C 1 70 ? 8.347 26.336 73.254 1.00 35.38 70 ALA C C 1
ATOM 2232 O O . ALA C 1 70 ? 7.358 27.067 73.303 1.00 34.89 70 ALA C O 1
ATOM 2234 N N . GLN C 1 71 ? 8.799 25.808 72.122 1.00 36.31 71 GLN C N 1
ATOM 2235 C CA . GLN C 1 71 ? 8.166 26.075 70.833 1.00 37.82 71 GLN C CA 1
ATOM 2236 C C . GLN C 1 71 ? 7.065 25.059 70.508 1.00 36.15 71 GLN C C 1
ATOM 2237 O O . GLN C 1 71 ? 6.463 25.105 69.430 1.00 36.00 71 GLN C O 1
ATOM 2243 N N . ALA C 1 72 ? 6.801 24.147 71.439 1.00 33.81 72 ALA C N 1
ATOM 2244 C CA . ALA C 1 72 ? 5.770 23.127 71.236 1.00 32.03 72 ALA C CA 1
ATOM 2245 C C . ALA C 1 72 ? 4.374 23.687 70.927 1.00 29.78 72 ALA C C 1
ATOM 2246 O O . ALA C 1 72 ? 3.750 23.291 69.943 1.00 29.16 72 ALA C O 1
ATOM 2248 N N . PRO C 1 73 ? 3.868 24.612 71.761 1.00 27.84 73 PRO C N 1
ATOM 2249 C CA . PRO C 1 73 ? 2.537 25.181 71.528 1.00 27.70 73 PRO C CA 1
ATOM 2250 C C . PRO C 1 73 ? 2.307 25.705 70.113 1.00 27.40 73 PRO C C 1
ATOM 2251 O O . PRO C 1 73 ? 1.281 25.410 69.499 1.00 29.04 73 PRO C O 1
ATOM 2255 N N . ALA C 1 74 ? 3.266 26.462 69.594 1.00 27.72 74 ALA C N 1
ATOM 2256 C CA . ALA C 1 74 ? 3.155 27.030 68.252 1.00 29.10 74 ALA C CA 1
ATOM 2257 C C . ALA C 1 74 ? 3.300 25.983 67.143 1.00 28.22 74 ALA C C 1
ATOM 2258 O O . ALA C 1 74 ? 2.605 26.042 66.123 1.00 28.66 74 ALA C O 1
ATOM 2260 N N . LEU C 1 75 ? 4.211 25.038 67.331 1.00 27.56 75 LEU C N 1
ATOM 2261 C CA . LEU C 1 75 ? 4.418 23.992 66.336 1.00 27.64 75 LEU C CA 1
ATOM 2262 C C . LEU C 1 75 ? 3.145 23.165 66.215 1.00 26.89 75 LEU C C 1
ATOM 2263 O O . LEU C 1 75 ? 2.741 22.781 65.111 1.00 26.10 75 LEU C O 1
ATOM 2268 N N . ILE C 1 76 ? 2.511 22.910 67.359 1.00 25.83 76 ILE C N 1
ATOM 2269 C CA . ILE C 1 76 ? 1.273 22.146 67.400 1.00 25.91 76 ILE C CA 1
ATOM 2270 C C . ILE C 1 76 ? 0.110 22.930 66.792 1.00 26.69 76 ILE C C 1
ATOM 2271 O O . ILE C 1 76 ? -0.748 22.352 66.129 1.00 25.55 76 ILE C O 1
ATOM 2276 N N . ARG C 1 77 ? 0.073 24.242 67.009 1.00 28.84 77 ARG C N 1
ATOM 2277 C CA . ARG C 1 77 ? -1.008 25.039 66.435 1.00 31.89 77 ARG C CA 1
ATOM 2278 C C . ARG C 1 77 ? -0.814 25.060 64.914 1.00 31.84 77 ARG C C 1
ATOM 2279 O O . ARG C 1 77 ? -1.779 25.010 64.153 1.00 30.99 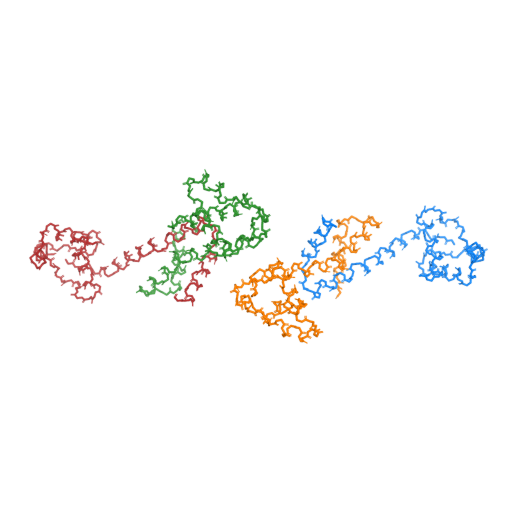77 ARG C O 1
ATOM 2287 N N . GLU C 1 78 ? 0.440 25.114 64.474 1.00 31.78 78 GLU C N 1
ATOM 2288 C CA . GLU C 1 78 ? 0.736 25.136 63.048 1.00 32.70 78 GLU C CA 1
ATOM 2289 C C . GLU C 1 78 ? 0.318 23.833 62.374 1.00 33.18 78 GLU C C 1
ATOM 2290 O O . GLU C 1 78 ? -0.326 23.849 61.321 1.00 31.40 78 GLU C O 1
ATOM 2296 N N . ARG C 1 79 ? 0.681 22.706 62.984 1.00 33.43 79 ARG C N 1
ATOM 2297 C CA . ARG C 1 79 ? 0.345 21.405 62.422 1.00 33.22 79 ARG C CA 1
ATOM 2298 C C . ARG C 1 79 ? -1.164 21.257 62.303 1.00 31.85 79 ARG C C 1
ATOM 2299 O O . ARG C 1 79 ? -1.665 20.753 61.300 1.00 31.68 79 ARG C O 1
ATOM 2307 N N . ARG C 1 80 ? -1.886 21.706 63.324 1.00 29.47 80 ARG C N 1
ATOM 2308 C CA . ARG C 1 80 ? -3.336 21.582 63.320 1.00 29.41 80 ARG C CA 1
ATOM 2309 C C . ARG C 1 80 ? -4.085 22.504 62.364 1.00 28.32 80 ARG C C 1
ATOM 2310 O O . ARG C 1 80 ? -5.187 22.168 61.938 1.00 25.78 80 ARG C O 1
ATOM 2318 N N . ASP C 1 81 ? -3.496 23.647 62.015 1.00 27.57 81 ASP C N 1
ATOM 2319 C CA . ASP C 1 81 ? -4.136 24.529 61.044 1.00 28.92 81 ASP C CA 1
ATOM 2320 C C . ASP C 1 81 ? -3.989 23.822 59.701 1.00 27.59 81 ASP C C 1
ATOM 2321 O O . ASP C 1 81 ? -4.924 23.784 58.899 1.00 25.76 81 ASP C O 1
ATOM 2326 N N . ALA C 1 82 ? -2.804 23.255 59.478 1.00 26.57 82 ALA C N 1
ATOM 2327 C CA . ALA C 1 82 ? -2.512 22.538 58.246 1.00 27.83 82 ALA C CA 1
ATOM 2328 C C . ALA C 1 82 ? -3.469 21.362 58.091 1.00 27.58 82 ALA C C 1
ATOM 2329 O O . ALA C 1 82 ? -3.982 21.115 57.000 1.00 29.42 82 ALA C O 1
ATOM 2331 N N . ALA C 1 83 ? -3.693 20.634 59.181 1.00 25.82 83 ALA C N 1
ATOM 2332 C CA . ALA C 1 83 ? -4.607 19.497 59.175 1.00 24.14 83 ALA C CA 1
ATOM 2333 C C . ALA C 1 83 ? -6.009 19.991 58.808 1.00 24.98 83 ALA C C 1
ATOM 2334 O O . ALA C 1 83 ? -6.709 19.380 57.995 1.00 24.50 83 ALA C O 1
ATOM 2336 N N . PHE C 1 84 ? -6.416 21.100 59.416 1.00 24.75 84 PHE C N 1
ATOM 2337 C CA . PHE C 1 84 ? -7.714 21.687 59.133 1.00 25.70 84 PHE C CA 1
ATOM 2338 C C . PHE C 1 84 ? -7.783 22.069 57.655 1.00 27.49 84 PHE C C 1
ATOM 2339 O O . PHE C 1 84 ? -8.779 21.802 56.975 1.00 26.47 84 PHE C O 1
ATOM 2347 N N . ALA C 1 85 ? -6.718 22.699 57.164 1.00 27.22 85 ALA C N 1
ATOM 2348 C CA . ALA C 1 85 ? -6.661 23.127 55.770 1.00 27.93 85 ALA C CA 1
ATOM 2349 C C . ALA C 1 85 ? -6.789 21.948 54.812 1.00 27.25 85 ALA C C 1
ATOM 2350 O O . ALA C 1 85 ? -7.537 22.010 53.839 1.00 28.67 85 ALA C O 1
ATOM 2352 N N . ALA C 1 86 ? -6.057 20.875 55.098 1.00 25.99 86 ALA C N 1
ATOM 2353 C CA . ALA C 1 86 ? -6.063 19.688 54.252 1.00 26.32 86 ALA C CA 1
ATOM 2354 C C . ALA C 1 86 ? -7.383 18.940 54.288 1.00 26.14 86 ALA C C 1
ATOM 2355 O O . ALA C 1 86 ? -7.826 18.386 53.279 1.00 24.26 86 ALA C O 1
ATOM 2357 N N . THR C 1 87 ? -8.011 18.920 55.454 1.00 25.73 87 THR C N 1
ATOM 2358 C CA . THR C 1 87 ? -9.260 18.203 55.599 1.00 26.01 87 THR C CA 1
ATOM 2359 C C . THR C 1 87 ? -10.489 18.944 55.088 1.00 25.24 87 THR C C 1
ATOM 2360 O O . THR C 1 87 ? -11.322 18.347 54.409 1.00 27.30 87 THR C O 1
ATOM 2364 N N . TYR C 1 88 ? -10.610 20.233 55.386 1.00 23.30 88 TYR C N 1
ATOM 2365 C CA . TYR C 1 88 ? -11.794 20.968 54.951 1.00 23.32 88 TYR C CA 1
ATOM 2366 C C . TYR C 1 88 ? -11.614 22.019 53.872 1.00 22.96 88 TYR C C 1
ATOM 2367 O O . TYR C 1 88 ? -12.460 22.163 52.997 1.00 22.52 88 TYR C O 1
ATOM 2376 N N . VAL C 1 89 ? -10.518 22.756 53.916 1.00 23.62 89 VAL C N 1
ATOM 2377 C CA . VAL C 1 89 ? -10.319 23.804 52.927 1.00 23.37 89 VAL C CA 1
ATOM 2378 C C . VAL C 1 89 ? -9.892 23.309 51.554 1.00 24.27 89 VAL C C 1
ATOM 2379 O O . VAL C 1 89 ? -10.551 23.612 50.563 1.00 25.78 89 VAL C O 1
ATOM 2383 N N . ALA C 1 90 ? -8.810 22.541 51.490 1.00 24.45 90 ALA C N 1
ATOM 2384 C CA . ALA C 1 90 ? -8.310 22.027 50.215 1.00 25.44 90 ALA C CA 1
ATOM 2385 C C . ALA C 1 90 ? -9.395 21.382 49.350 1.00 26.04 90 ALA C C 1
ATOM 2386 O O . ALA C 1 90 ? -9.521 21.698 48.167 1.00 28.31 90 ALA C O 1
ATOM 2388 N N . PRO C 1 91 ? -10.195 20.465 49.921 1.00 26.42 91 PRO C N 1
ATOM 2389 C CA . PRO C 1 91 ? -11.237 19.844 49.096 1.00 24.87 91 PRO C CA 1
ATOM 2390 C C . PRO C 1 91 ? -12.308 20.845 48.644 1.00 23.21 91 PRO C C 1
ATOM 2391 O O . PRO C 1 91 ? -12.780 20.779 47.510 1.00 22.78 91 PRO C O 1
ATOM 2395 N N . LEU C 1 92 ? -12.683 21.771 49.521 1.00 21.11 92 LEU C N 1
ATOM 2396 C CA . LEU C 1 92 ? -13.678 22.786 49.161 1.00 20.50 92 LEU C CA 1
ATOM 2397 C C . LEU C 1 92 ? -13.199 23.571 47.932 1.00 22.17 92 LEU C C 1
ATOM 2398 O O . LEU C 1 92 ? -13.966 23.810 46.995 1.00 21.31 92 LEU C O 1
ATOM 2403 N N . ILE C 1 93 ? -11.925 23.960 47.945 1.00 22.95 93 ILE C N 1
ATOM 2404 C CA . ILE C 1 93 ? -11.335 24.717 46.843 1.00 24.33 93 ILE C CA 1
ATOM 2405 C C . ILE C 1 93 ? -11.314 23.926 45.536 1.00 24.79 93 ILE C C 1
ATOM 2406 O O . ILE C 1 93 ? -11.736 24.431 44.500 1.00 24.75 93 ILE C O 1
ATOM 2411 N N . ASP C 1 94 ? -10.835 22.688 45.580 1.00 24.90 94 ASP C N 1
ATOM 2412 C CA . ASP C 1 94 ? -10.764 21.879 44.373 1.00 27.60 94 ASP C CA 1
ATOM 2413 C C . ASP C 1 94 ? -12.145 21.555 43.788 1.00 27.33 94 ASP C C 1
ATOM 2414 O O . ASP C 1 94 ? -12.319 21.540 42.560 1.00 26.26 94 ASP C O 1
ATOM 2419 N N . GLU C 1 95 ? -13.120 21.290 44.655 1.00 25.56 95 GLU C N 1
ATOM 2420 C CA . GLU C 1 95 ? -14.474 21.004 44.193 1.00 24.41 95 GLU C CA 1
ATOM 2421 C C . GLU C 1 95 ? -15.049 22.295 43.619 1.00 23.96 95 GLU C C 1
ATOM 2422 O O . GLU C 1 95 ? -15.751 22.283 42.615 1.00 23.37 95 GLU C O 1
ATOM 2428 N N . SER C 1 96 ? -14.740 23.408 44.274 1.00 23.39 96 SER C N 1
ATOM 2429 C CA . SER C 1 96 ? -15.210 24.722 43.845 1.00 24.78 96 SER C CA 1
ATOM 2430 C C . SER C 1 96 ? -14.753 25.043 42.413 1.00 24.61 96 SER C C 1
ATOM 2431 O O . SER C 1 96 ? -15.521 25.556 41.594 1.00 22.92 96 SER C O 1
ATOM 2434 N N . ILE C 1 97 ? -13.506 24.722 42.107 1.00 25.40 97 ILE C N 1
ATOM 2435 C CA . ILE C 1 97 ? -12.975 24.984 40.777 1.00 27.39 97 ILE C CA 1
ATOM 2436 C C . ILE C 1 97 ? -13.625 24.067 39.755 1.00 27.33 97 ILE C C 1
ATOM 2437 O O . ILE C 1 97 ? -13.992 24.499 38.667 1.00 27.39 97 ILE C O 1
ATOM 2442 N N . HIS C 1 98 ? -13.794 22.802 40.119 1.00 28.68 98 HIS C N 1
ATOM 2443 C CA . HIS C 1 98 ? -14.421 21.833 39.229 1.00 26.97 98 HIS C CA 1
ATOM 2444 C C . HIS C 1 98 ? -15.856 22.235 38.868 1.00 26.55 98 HIS C C 1
ATOM 2445 O O . HIS C 1 98 ? -16.304 21.984 37.748 1.00 25.42 98 HIS C O 1
ATOM 2452 N N . LEU C 1 99 ? -16.568 22.869 39.800 1.00 24.64 99 LEU C N 1
ATOM 2453 C CA . LEU C 1 99 ? -17.948 23.284 39.541 1.00 23.83 99 LEU C CA 1
ATOM 2454 C C . LEU C 1 99 ? -18.068 24.684 38.955 1.00 22.14 99 LEU C C 1
ATOM 2455 O O . LEU C 1 99 ? -19.166 25.142 38.659 1.00 20.97 99 LEU C O 1
ATOM 2460 N N . GLY C 1 100 ? -16.941 25.369 38.806 1.00 22.21 100 GLY C N 1
ATOM 2461 C CA . GLY C 1 100 ? -16.971 26.698 38.224 1.00 22.81 100 GLY C CA 1
ATOM 2462 C C . GLY C 1 100 ? -17.379 27.831 39.149 1.00 23.67 100 GLY C C 1
ATOM 2463 O O . GLY C 1 100 ? -18.060 28.764 38.727 1.00 22.09 100 GLY C O 1
ATOM 2464 N N . PHE C 1 101 ? -16.960 27.754 40.407 1.00 25.17 101 PHE C N 1
ATOM 2465 C CA . PHE C 1 101 ? -17.266 28.790 41.382 1.00 26.87 101 PHE C CA 1
ATOM 2466 C C . PHE C 1 101 ? -16.055 29.689 41.529 1.00 27.71 101 PHE C C 1
ATOM 2467 O O . PHE C 1 101 ? -14.932 29.211 41.642 1.00 30.68 101 PHE C O 1
ATOM 2475 N N . THR C 1 102 ? -16.281 30.991 41.533 1.00 29.22 102 THR C N 1
ATOM 2476 C CA . THR C 1 102 ? -15.184 31.935 41.704 1.00 32.19 102 THR C CA 1
ATOM 2477 C C . THR C 1 102 ? -14.810 31.987 43.191 1.00 31.73 102 THR C C 1
ATOM 2478 O O . THR C 1 102 ? -15.652 31.723 44.062 1.00 32.68 102 THR C O 1
ATOM 2482 N N . ARG C 1 103 ? -13.561 32.331 43.490 1.00 31.31 103 ARG C N 1
ATOM 2483 C CA . ARG C 1 103 ? -13.138 32.409 44.886 1.00 30.77 103 ARG C CA 1
ATOM 2484 C C . ARG C 1 103 ? -14.043 33.358 45.673 1.00 27.77 103 ARG C C 1
ATOM 2485 O O . ARG C 1 103 ? -14.398 33.084 46.822 1.00 25.38 103 ARG C O 1
ATOM 2493 N N . ALA C 1 104 ? -14.425 34.465 45.042 1.00 25.50 104 ALA C N 1
ATOM 2494 C CA . ALA C 1 104 ? -15.292 35.450 45.679 1.00 25.80 104 ALA C CA 1
ATOM 2495 C C . ALA C 1 104 ? -16.611 34.806 46.075 1.00 26.16 104 ALA C C 1
ATOM 2496 O O . ALA C 1 104 ? -17.144 35.065 47.156 1.00 26.42 104 ALA C O 1
ATOM 2498 N N . ARG C 1 105 ? -17.133 33.958 45.198 1.00 25.89 105 ARG C N 1
ATOM 2499 C CA . ARG C 1 105 ? -18.402 33.294 45.464 1.00 26.03 105 ARG C CA 1
ATOM 2500 C C . ARG C 1 105 ? -18.270 32.393 46.684 1.00 22.58 105 ARG C C 1
ATOM 2501 O O . ARG C 1 105 ? -19.175 32.305 47.503 1.00 22.73 105 ARG C O 1
ATOM 2509 N N . ILE C 1 106 ? -17.131 31.731 46.803 1.00 21.65 106 ILE C N 1
ATOM 2510 C CA . ILE C 1 106 ? -16.900 30.845 47.928 1.00 21.21 106 ILE C CA 1
ATOM 2511 C C . ILE C 1 106 ? -16.814 31.614 49.250 1.00 21.52 106 ILE C C 1
ATOM 2512 O O . ILE C 1 106 ? -17.308 31.132 50.262 1.00 22.36 106 ILE C O 1
ATOM 2517 N N . HIS C 1 107 ? -16.209 32.806 49.248 1.00 21.60 107 HIS C N 1
ATOM 2518 C CA . HIS C 1 107 ? -16.148 33.620 50.471 1.00 21.15 107 HIS C CA 1
ATOM 2519 C C . HIS C 1 107 ? -17.574 33.962 50.892 1.00 21.62 107 HIS C C 1
ATOM 2520 O O . HIS C 1 107 ? -17.923 33.905 52.074 1.00 20.69 107 HIS C O 1
ATOM 2527 N N . ALA C 1 108 ? -18.401 34.319 49.914 1.00 20.11 108 ALA C N 1
ATOM 2528 C CA . ALA C 1 108 ? -19.787 34.669 50.197 1.00 19.78 108 ALA C CA 1
ATOM 2529 C C . ALA C 1 108 ? -20.556 33.441 50.712 1.00 19.66 108 ALA C C 1
ATOM 2530 O O . ALA C 1 108 ? -21.419 33.547 51.591 1.00 17.53 108 ALA C O 1
ATOM 2532 N N . LEU C 1 109 ? -20.243 32.273 50.164 1.00 19.44 109 LEU C N 1
ATOM 2533 C CA . LEU C 1 109 ? -20.914 31.052 50.596 1.00 19.25 109 LEU C CA 1
ATOM 2534 C C . LEU C 1 109 ? -20.520 30.736 52.046 1.00 20.47 109 LEU C C 1
ATOM 2535 O O . LEU C 1 109 ? -21.338 30.263 52.842 1.00 20.77 109 LEU C O 1
ATOM 2540 N N . LEU C 1 110 ? -19.259 30.981 52.385 1.00 19.05 110 LEU C N 1
ATOM 2541 C CA . LEU C 1 110 ? -18.811 30.748 53.749 1.00 20.76 110 LEU C CA 1
ATOM 2542 C C . LEU C 1 110 ? -19.717 31.532 54.696 1.00 20.48 110 LEU C C 1
ATOM 2543 O O . LEU C 1 110 ? -20.217 30.989 55.692 1.00 17.23 110 LEU C O 1
ATOM 2548 N N . ASP C 1 111 ? -19.949 32.804 54.376 1.00 18.68 111 ASP C N 1
ATOM 2549 C CA . ASP C 1 111 ? -20.796 33.631 55.229 1.00 22.19 111 ASP C CA 1
ATOM 2550 C C . ASP C 1 111 ? -22.274 33.243 55.184 1.00 20.34 111 ASP C C 1
ATOM 2551 O O . ASP C 1 111 ? -22.962 33.295 56.205 1.00 20.48 111 ASP C O 1
ATOM 2556 N N . GLN C 1 112 ? -22.759 32.854 54.009 1.00 21.24 112 GLN C N 1
ATOM 2557 C CA . GLN C 1 112 ? -24.158 32.461 53.866 1.00 21.95 112 GLN C CA 1
ATOM 2558 C C . GLN C 1 112 ? -24.424 31.292 54.791 1.00 20.03 112 GLN C C 1
ATOM 2559 O O . GLN C 1 112 ? -25.341 31.333 55.599 1.00 18.52 112 GLN C O 1
ATOM 2565 N N . VAL C 1 113 ? -23.605 30.252 54.671 1.00 20.56 113 VAL C N 1
ATOM 2566 C CA . VAL C 1 113 ? -23.757 29.072 55.510 1.00 22.21 113 VAL C CA 1
ATOM 2567 C C . VAL C 1 113 ? -23.611 29.421 56.993 1.00 22.84 113 VAL C C 1
ATOM 2568 O O . VAL C 1 113 ? -24.332 28.875 57.829 1.00 24.18 113 VAL C O 1
ATOM 2572 N N . ALA C 1 114 ? -22.701 30.335 57.326 1.00 20.24 114 ALA C N 1
ATOM 2573 C CA . ALA C 1 114 ? -22.527 30.726 58.720 1.00 21.98 114 ALA C CA 1
ATOM 2574 C C . ALA C 1 114 ? -23.817 31.386 59.197 1.00 22.42 114 ALA C C 1
ATOM 2575 O O . ALA C 1 114 ? -24.346 31.060 60.251 1.00 20.96 114 ALA C O 1
ATOM 2577 N N . GLU C 1 115 ? -24.324 32.317 58.404 1.00 23.94 115 GLU C N 1
ATOM 2578 C CA . GLU C 1 115 ? -25.554 32.999 58.755 1.00 24.16 115 GLU C CA 1
ATOM 2579 C C . GLU C 1 115 ? -26.754 32.057 58.837 1.00 23.98 115 GLU C C 1
ATOM 2580 O O . GLU C 1 115 ? -27.620 32.240 59.693 1.00 21.96 115 GLU C O 1
ATOM 2586 N N . SER C 1 116 ? -26.807 31.044 57.971 1.00 22.55 116 SER C N 1
ATOM 2587 C CA . SER C 1 116 ? -27.938 30.114 58.003 1.00 24.90 116 SER C CA 1
ATOM 2588 C C . SER C 1 116 ? -27.976 29.413 59.358 1.00 25.86 116 SER C C 1
ATOM 2589 O O . SER C 1 116 ? -29.045 29.079 59.860 1.00 24.45 116 SER C O 1
ATOM 2592 N N . ARG C 1 117 ? -26.795 29.199 59.945 1.00 28.41 117 ARG C N 1
ATOM 2593 C CA . ARG C 1 117 ? -26.668 28.564 61.257 1.00 30.20 117 ARG C CA 1
ATOM 2594 C C . ARG C 1 117 ? -26.890 29.567 62.400 1.00 31.00 117 ARG C C 1
ATOM 2595 O O . ARG C 1 117 ? -26.947 29.188 63.570 1.00 32.48 117 ARG C O 1
ATOM 2603 N N . GLY C 1 118 ? -26.998 30.848 62.071 1.00 31.78 118 GLY C N 1
ATOM 2604 C CA . GLY C 1 118 ? -27.229 31.836 63.111 1.00 33.33 118 GLY C CA 1
ATOM 2605 C C . GLY C 1 118 ? -26.069 32.776 63.400 1.00 35.78 118 GLY C C 1
ATOM 2606 O O . GLY C 1 118 ? -26.209 33.705 64.193 1.00 35.71 118 GLY C O 1
ATOM 2607 N N . LEU C 1 119 ? -24.922 32.537 62.776 1.00 37.33 119 LEU C N 1
ATOM 2608 C CA . LEU C 1 119 ? -23.758 33.394 62.979 1.00 40.77 119 LEU C CA 1
ATOM 2609 C C . LEU C 1 119 ? -23.973 34.676 62.185 1.00 42.61 119 LEU C C 1
ATOM 2610 O O . LEU C 1 119 ? -23.599 34.757 61.013 1.00 42.10 119 LEU C O 1
ATOM 2615 N N . TYR C 1 120 ? -24.576 35.666 62.847 1.00 44.88 120 TYR C N 1
ATOM 2616 C CA . TYR C 1 120 ? -24.930 36.962 62.255 1.00 45.58 120 TYR C CA 1
ATOM 2617 C C . TYR C 1 120 ? -26.339 36.869 61.650 1.00 45.60 120 TYR C C 1
ATOM 2618 O O . TYR C 1 120 ? -27.145 36.044 62.140 1.00 43.41 120 TYR C O 1
ATOM 2627 N N . VAL D 1 3 ? -25.784 5.450 43.565 1.00 39.81 3 VAL D N 1
ATOM 2628 C CA . VAL D 1 3 ? -25.270 4.329 42.725 1.00 37.48 3 VAL D CA 1
ATOM 2629 C C . VAL D 1 3 ? -26.345 3.310 42.312 1.00 35.98 3 VAL D C 1
ATOM 2630 O O . VAL D 1 3 ? -26.203 2.655 41.275 1.00 36.35 3 VAL D O 1
ATOM 2634 N N . PRO D 1 4 ? -27.431 3.160 43.104 1.00 35.04 4 PRO D N 1
ATOM 2635 C CA . PRO D 1 4 ? -28.476 2.194 42.729 1.00 35.01 4 PRO D CA 1
ATOM 2636 C C . PRO D 1 4 ? -29.094 2.502 41.359 1.00 36.30 4 PRO D C 1
ATOM 2637 O O . PRO D 1 4 ? -29.034 3.640 40.886 1.00 36.06 4 PRO D O 1
ATOM 2641 N N . LEU D 1 5 ? -29.691 1.490 40.731 1.00 36.34 5 LEU D N 1
ATOM 2642 C CA . LEU D 1 5 ? -30.272 1.652 39.403 1.00 36.38 5 LEU D CA 1
ATOM 2643 C C . LEU D 1 5 ? -31.358 2.721 39.282 1.00 36.33 5 LEU D C 1
ATOM 2644 O O . LEU D 1 5 ? -31.441 3.399 38.252 1.00 37.10 5 LEU D O 1
ATOM 2649 N N . TYR D 1 6 ? -32.186 2.884 40.311 1.00 35.28 6 TYR D N 1
ATOM 2650 C CA . TYR D 1 6 ? -33.240 3.896 40.250 1.00 35.11 6 TYR D CA 1
ATOM 2651 C C . TYR D 1 6 ? -32.634 5.295 40.149 1.00 33.59 6 TYR D C 1
ATOM 2652 O O . TYR D 1 6 ? -33.116 6.138 39.388 1.00 32.40 6 TYR D O 1
ATOM 2661 N N . LYS D 1 7 ? -31.571 5.532 40.910 1.00 31.90 7 LYS D N 1
ATOM 2662 C CA . LYS D 1 7 ? -30.892 6.822 40.895 1.00 31.15 7 LYS D CA 1
ATOM 2663 C C . LYS D 1 7 ? -30.150 6.973 39.569 1.00 30.70 7 LYS D C 1
ATOM 2664 O O . LYS D 1 7 ? -30.052 8.070 39.008 1.00 28.37 7 LYS D O 1
ATOM 2670 N N . GLN D 1 8 ? -29.631 5.858 39.067 1.00 30.69 8 GLN D N 1
ATOM 2671 C CA . GLN D 1 8 ? -28.902 5.872 37.807 1.00 30.04 8 GLN D CA 1
ATOM 2672 C C . GLN D 1 8 ? -29.794 6.342 36.648 1.00 28.39 8 GLN D C 1
ATOM 2673 O O . GLN D 1 8 ? -29.344 7.092 35.775 1.00 28.74 8 GLN D O 1
ATOM 2679 N N . ILE D 1 9 ? -31.054 5.922 36.622 1.00 26.02 9 ILE D N 1
ATOM 2680 C CA . ILE D 1 9 ? -31.907 6.360 35.522 1.00 28.05 9 ILE D CA 1
ATOM 2681 C C . ILE D 1 9 ? -32.334 7.819 35.698 1.00 26.35 9 ILE D C 1
ATOM 2682 O O . ILE D 1 9 ? -32.408 8.568 34.723 1.00 25.03 9 ILE D O 1
ATOM 2687 N N . ALA D 1 10 ? -32.606 8.226 36.936 1.00 24.98 10 ALA D N 1
ATOM 2688 C CA . ALA D 1 10 ? -32.985 9.610 37.199 1.00 24.66 10 ALA D CA 1
ATOM 2689 C C . ALA D 1 10 ? -31.840 10.504 36.712 1.00 25.67 10 ALA D C 1
ATOM 2690 O O . ALA D 1 10 ? -32.054 11.502 36.011 1.00 25.15 10 ALA D O 1
ATOM 2692 N N . SER D 1 11 ? -30.618 10.120 37.074 1.00 24.06 11 SER D N 1
ATOM 2693 C CA . SER D 1 11 ? -29.421 10.856 36.686 1.00 25.82 11 SER D CA 1
ATOM 2694 C C . SER D 1 11 ? -29.220 10.934 35.166 1.00 25.27 11 SER D C 1
ATOM 2695 O O . SER D 1 11 ? -28.792 11.964 34.643 1.00 25.13 11 SER D O 1
ATOM 2698 N N . LEU D 1 12 ? -29.505 9.847 34.454 1.00 24.82 12 LEU D N 1
ATOM 2699 C CA . LEU D 1 12 ? -29.351 9.869 33.006 1.00 25.04 12 LEU D CA 1
ATOM 2700 C C . LEU D 1 12 ? -30.315 10.907 32.435 1.00 24.93 12 LEU D C 1
ATOM 2701 O O . LEU D 1 12 ? -29.956 11.663 31.538 1.00 24.15 12 LEU D O 1
ATOM 2706 N N . ILE D 1 13 ? -31.536 10.949 32.961 1.00 23.55 13 ILE D N 1
ATOM 2707 C CA . ILE D 1 13 ? -32.507 11.931 32.492 1.00 24.00 13 ILE D CA 1
ATOM 2708 C C . ILE D 1 13 ? -32.050 13.339 32.893 1.00 25.10 13 ILE D C 1
ATOM 2709 O O . ILE D 1 13 ? -32.065 14.279 32.090 1.00 24.75 13 ILE D O 1
ATOM 2714 N N . GLU D 1 14 ? -31.618 13.470 34.138 1.00 25.78 14 GLU D N 1
ATOM 2715 C CA . GLU D 1 14 ? -31.158 14.747 34.644 1.00 27.42 14 GLU D CA 1
ATOM 2716 C C . GLU D 1 14 ? -30.024 15.311 33.785 1.00 28.49 14 GLU D C 1
ATOM 2717 O O . GLU D 1 14 ? -30.048 16.485 33.401 1.00 29.36 14 GLU D O 1
ATOM 2723 N N . ASP D 1 15 ? -29.043 14.471 33.470 1.00 28.04 15 ASP D N 1
ATOM 2724 C CA . ASP D 1 15 ? -27.908 14.911 32.673 1.00 27.93 15 ASP D CA 1
ATOM 2725 C C . ASP D 1 15 ? -28.283 15.281 31.249 1.00 27.64 15 ASP D C 1
ATOM 2726 O O . ASP D 1 15 ? -27.657 16.164 30.650 1.00 26.57 15 ASP D O 1
ATOM 2731 N N . SER D 1 16 ? -29.294 14.608 30.699 1.00 27.19 16 SER D N 1
ATOM 2732 C CA . SER D 1 16 ? -29.727 14.892 29.334 1.00 27.29 16 SER D CA 1
ATOM 2733 C C . SER D 1 16 ? -30.339 16.285 29.298 1.00 25.46 16 SER D C 1
ATOM 2734 O O . SER D 1 16 ? -30.306 16.965 28.270 1.00 25.78 16 SER D O 1
ATOM 2737 N N . ILE D 1 17 ? -30.903 16.711 30.420 1.00 22.20 17 ILE D N 1
ATOM 2738 C CA . ILE D 1 17 ? -31.478 18.048 30.488 1.00 22.02 17 ILE D CA 1
ATOM 2739 C C . ILE D 1 17 ? -30.301 19.011 30.558 1.00 23.41 17 ILE D C 1
ATOM 2740 O O . ILE D 1 17 ? -30.227 19.990 29.814 1.00 22.69 17 ILE D O 1
ATOM 2745 N N . VAL D 1 18 ? -29.364 18.707 31.446 1.00 23.95 18 VAL D N 1
ATOM 2746 C CA . VAL D 1 18 ? -28.179 19.530 31.604 1.00 25.99 18 VAL D CA 1
ATOM 2747 C C . VAL D 1 18 ? -27.379 19.635 30.302 1.00 27.97 18 VAL D C 1
ATOM 2748 O O . VAL D 1 18 ? -26.889 20.713 29.958 1.00 26.16 18 VAL D O 1
ATOM 2752 N N . ASP D 1 19 ? -27.246 18.517 29.585 1.00 30.00 19 ASP D N 1
ATOM 2753 C CA . ASP D 1 19 ? -26.482 18.502 28.339 1.00 32.24 19 ASP D CA 1
ATOM 2754 C C . ASP D 1 19 ? -27.254 19.113 27.172 1.00 33.84 19 ASP D C 1
ATOM 2755 O O . ASP D 1 19 ? -26.682 19.394 26.114 1.00 34.19 19 ASP D O 1
ATOM 2760 N N . GLY D 1 20 ? -28.553 19.323 27.375 1.00 32.92 20 GLY D N 1
ATOM 2761 C CA . GLY D 1 20 ? -29.380 19.933 26.354 1.00 32.91 20 GLY D CA 1
ATOM 2762 C C . GLY D 1 20 ? -29.960 19.029 25.286 1.00 32.72 20 GLY D C 1
ATOM 2763 O O . GLY D 1 20 ? -30.350 19.509 24.224 1.00 32.74 20 GLY D O 1
ATOM 2764 N N . THR D 1 21 ? -30.026 17.730 25.552 1.00 32.97 21 THR D N 1
ATOM 2765 C CA . THR D 1 21 ? -30.579 16.785 24.585 1.00 32.71 21 THR D CA 1
ATOM 2766 C C . THR D 1 21 ? -32.044 16.515 24.895 1.00 31.75 21 THR D C 1
ATOM 2767 O O . THR D 1 21 ? -32.725 15.802 24.162 1.00 32.35 21 THR D O 1
ATOM 2771 N N . LEU D 1 22 ? -32.521 17.094 25.990 1.00 29.90 22 LEU D N 1
ATOM 2772 C CA . LEU D 1 22 ? -33.902 16.929 26.417 1.00 28.68 22 LEU D CA 1
ATOM 2773 C C . LEU D 1 22 ? -34.421 18.246 26.974 1.00 28.67 22 LEU D C 1
ATOM 2774 O O . LEU D 1 22 ? -33.933 18.721 28.000 1.00 27.91 22 LEU D O 1
ATOM 2779 N N . SER D 1 23 ? -35.401 18.843 26.300 1.00 28.47 23 SER D N 1
ATOM 2780 C CA . SER D 1 23 ? -35.966 20.101 26.772 1.00 27.91 23 SER D CA 1
ATOM 2781 C C . SER D 1 23 ? -37.472 19.996 27.016 1.00 26.94 23 SER D C 1
ATOM 2782 O O . SER D 1 23 ? -38.014 18.902 27.194 1.00 25.26 23 SER D O 1
ATOM 2785 N N . ILE D 1 24 ? -38.140 21.144 27.042 1.00 25.73 24 ILE D N 1
ATOM 2786 C CA . ILE D 1 24 ? -39.576 21.184 27.267 1.00 25.69 24 ILE D CA 1
ATOM 2787 C C . ILE D 1 24 ? -40.331 20.710 26.026 1.00 25.67 24 ILE D C 1
ATOM 2788 O O . ILE D 1 24 ? -39.774 20.675 24.924 1.00 23.79 24 ILE D O 1
ATOM 2793 N N . ASP D 1 25 ? -41.595 20.342 26.219 1.00 24.44 25 ASP D N 1
ATOM 2794 C CA . ASP D 1 25 ? -42.444 19.876 25.125 1.00 26.07 25 ASP D CA 1
ATOM 2795 C C . ASP D 1 25 ? -41.814 18.687 24.408 1.00 26.54 25 ASP D C 1
ATOM 2796 O O . ASP D 1 25 ? -41.914 18.554 23.177 1.00 25.58 25 ASP D O 1
ATOM 2801 N N . GLN D 1 26 ? -41.175 17.822 25.188 1.00 24.67 26 GLN D N 1
ATOM 2802 C CA . GLN D 1 26 ? -40.519 16.642 24.649 1.00 24.41 26 GLN D CA 1
ATOM 2803 C C . GLN D 1 26 ? -40.805 15.499 25.606 1.00 23.68 26 GLN D C 1
ATOM 2804 O O . GLN D 1 26 ? -40.282 15.476 26.718 1.00 25.10 26 GLN D O 1
ATOM 2810 N N . ARG D 1 27 ? -41.645 14.559 25.183 1.00 21.85 27 ARG D N 1
ATOM 2811 C CA . ARG D 1 27 ? -42.002 13.434 26.037 1.00 21.84 27 ARG D CA 1
ATOM 2812 C C . ARG D 1 27 ? -40.772 12.640 26.486 1.00 22.59 27 ARG D C 1
ATOM 2813 O O . ARG D 1 27 ? -39.915 12.282 25.675 1.00 22.98 27 ARG D O 1
ATOM 2821 N N . VAL D 1 28 ? -40.671 12.389 27.786 1.00 23.21 28 VAL D N 1
ATOM 2822 C CA . VAL D 1 28 ? -39.542 11.632 28.306 1.00 23.00 28 VAL D CA 1
ATOM 2823 C C . VAL D 1 28 ? -39.936 10.159 28.308 1.00 23.42 28 VAL D C 1
ATOM 2824 O O . VAL D 1 28 ? -41.107 9.825 28.506 1.00 21.03 28 VAL D O 1
ATOM 2828 N N . PRO D 1 29 ? -38.965 9.258 28.082 1.00 25.58 29 PRO D N 1
ATOM 2829 C CA . PRO D 1 29 ? -39.259 7.821 28.067 1.00 26.61 29 PRO D CA 1
ATOM 2830 C C . PRO D 1 29 ? -40.107 7.427 29.271 1.00 27.56 29 PRO D C 1
ATOM 2831 O O . PRO D 1 29 ? -39.800 7.782 30.410 1.00 29.82 29 PRO D O 1
ATOM 2835 N N . SER D 1 30 ? -41.188 6.707 29.013 1.00 27.76 30 SER D N 1
ATOM 2836 C CA . SER D 1 30 ? -42.083 6.287 30.076 1.00 30.03 30 SER D CA 1
ATOM 2837 C C . SER D 1 30 ? -41.502 5.141 30.913 1.00 30.89 30 SER D C 1
ATOM 2838 O O . SER D 1 30 ? -40.444 4.584 30.591 1.00 30.72 30 SER D O 1
ATOM 2841 N N . THR D 1 31 ? -42.214 4.800 31.982 1.00 30.65 31 THR D N 1
ATOM 2842 C CA . THR D 1 31 ? -41.830 3.725 32.893 1.00 32.81 31 THR D CA 1
ATOM 2843 C C . THR D 1 31 ? -41.526 2.404 32.178 1.00 34.68 31 THR D C 1
ATOM 2844 O O . THR D 1 31 ? -40.882 1.520 32.746 1.00 35.36 31 THR D O 1
ATOM 2848 N N . ASN D 1 32 ? -41.979 2.270 30.933 1.00 34.65 32 ASN D N 1
ATOM 2849 C CA . ASN D 1 32 ? -41.750 1.039 30.191 1.00 34.04 32 ASN D CA 1
ATOM 2850 C C . ASN D 1 32 ? -40.709 1.182 29.086 1.00 33.99 32 ASN D C 1
ATOM 2851 O O . ASN D 1 32 ? -39.934 0.262 28.833 1.00 32.81 32 ASN D O 1
ATOM 2856 N N . GLU D 1 33 ? -40.681 2.322 28.416 1.00 33.13 33 GLU D N 1
ATOM 2857 C CA . GLU D 1 33 ? -39.675 2.510 27.380 1.00 33.82 33 GLU D CA 1
ATOM 2858 C C . GLU D 1 33 ? -38.312 2.463 28.071 1.00 32.82 33 GLU D C 1
ATOM 2859 O O . GLU D 1 33 ? -37.322 1.994 27.499 1.00 31.50 33 GLU D O 1
ATOM 2865 N N . LEU D 1 34 ? -38.279 2.946 29.313 1.00 31.89 34 LEU D N 1
ATOM 2866 C CA . LEU D 1 34 ? -37.062 2.940 30.124 1.00 29.57 34 LEU D CA 1
ATOM 2867 C C . LEU D 1 34 ? -36.673 1.491 30.438 1.00 27.93 34 LEU D C 1
ATOM 2868 O O . LEU D 1 34 ? -35.533 1.082 30.217 1.00 25.48 34 LEU D O 1
ATOM 2873 N N . ALA D 1 35 ? -37.632 0.733 30.959 1.00 26.63 35 ALA D N 1
ATOM 2874 C CA . ALA D 1 35 ? -37.417 -0.669 31.293 1.00 30.73 35 ALA D CA 1
ATOM 2875 C C . ALA D 1 35 ? -36.894 -1.434 30.071 1.00 32.52 35 ALA D C 1
ATOM 2876 O O . ALA D 1 35 ? -35.862 -2.112 30.138 1.00 31.56 35 ALA D O 1
ATOM 2878 N N . ALA D 1 36 ? -37.617 -1.311 28.959 1.00 33.38 36 ALA D N 1
ATOM 2879 C CA . ALA D 1 36 ? -37.268 -1.983 27.712 1.00 34.78 36 ALA D CA 1
ATOM 2880 C C . ALA D 1 36 ? -35.857 -1.654 27.233 1.00 36.15 36 ALA D C 1
ATOM 2881 O O . ALA D 1 36 ? -35.028 -2.544 27.054 1.00 35.69 36 ALA D O 1
ATOM 2883 N N . PHE D 1 37 ? -35.586 -0.373 27.020 1.00 37.39 37 PHE D N 1
ATOM 2884 C CA . PHE D 1 37 ? -34.279 0.031 26.536 1.00 38.66 37 PHE D CA 1
ATOM 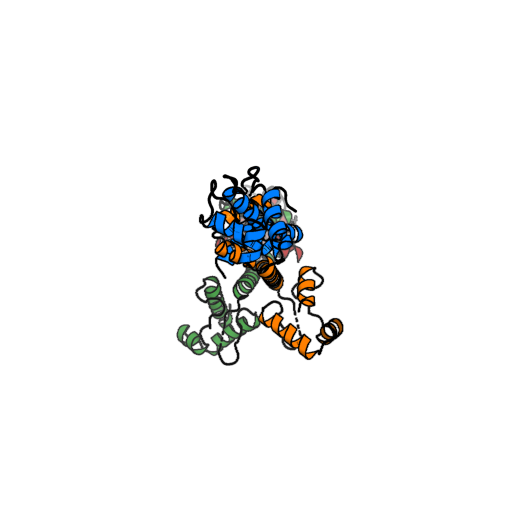2885 C C . PHE D 1 37 ? -33.129 -0.307 27.483 1.00 39.63 37 PHE D C 1
ATOM 2886 O O . PHE D 1 37 ? -32.085 -0.798 27.044 1.00 38.33 37 PHE D O 1
ATOM 2894 N N . HIS D 1 38 ? -33.318 -0.050 28.776 1.00 39.57 38 HIS D N 1
ATOM 2895 C CA . HIS D 1 38 ? -32.273 -0.318 29.757 1.00 39.49 38 HIS D CA 1
ATOM 2896 C C . HIS D 1 38 ? -32.282 -1.738 30.305 1.00 39.40 38 HIS D C 1
ATOM 2897 O O . HIS D 1 38 ? -31.341 -2.153 30.984 1.00 38.61 38 HIS D O 1
ATOM 2904 N N . ARG D 1 39 ? -33.344 -2.480 30.005 1.00 39.30 39 ARG D N 1
ATOM 2905 C CA . ARG D 1 39 ? -33.456 -3.867 30.442 1.00 39.88 39 ARG D CA 1
ATOM 2906 C C . ARG D 1 39 ? -33.507 -3.971 31.958 1.00 38.32 39 ARG D C 1
ATOM 2907 O O . ARG D 1 39 ? -32.785 -4.764 32.560 1.00 39.90 39 ARG D O 1
ATOM 2915 N N . ILE D 1 40 ? -34.363 -3.167 32.574 1.00 36.74 40 ILE D N 1
ATOM 2916 C CA . ILE D 1 40 ? -34.510 -3.172 34.024 1.00 35.14 40 ILE D CA 1
ATOM 2917 C C . ILE D 1 40 ? -35.973 -3.393 34.355 1.00 34.50 40 ILE D C 1
ATOM 2918 O O . ILE D 1 40 ? -36.826 -3.367 33.472 1.00 32.57 40 ILE D O 1
ATOM 2923 N N . ASN D 1 41 ? -36.264 -3.601 35.631 1.00 34.71 41 ASN D N 1
ATOM 2924 C CA . ASN D 1 41 ? -37.637 -3.812 36.059 1.00 36.82 41 ASN D CA 1
ATOM 2925 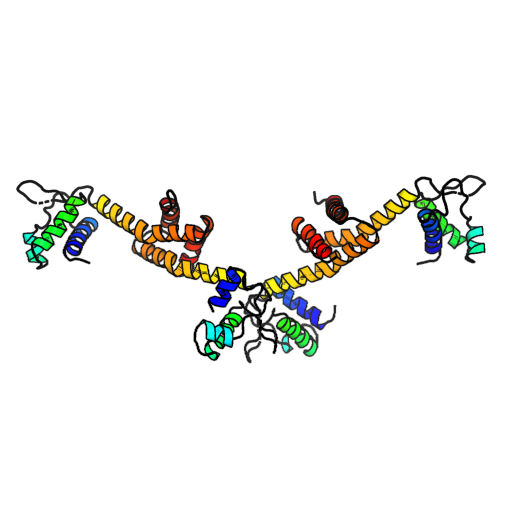C C . ASN D 1 41 ? -38.389 -2.485 35.936 1.00 38.43 41 ASN D C 1
ATOM 2926 O O . ASN D 1 41 ? -37.803 -1.413 36.103 1.00 37.17 41 ASN D O 1
ATOM 2931 N N . PRO D 1 42 ? -39.693 -2.541 35.617 1.00 39.10 42 PRO D N 1
ATOM 2932 C CA . PRO D 1 42 ? -40.507 -1.325 35.480 1.00 37.94 42 PRO D CA 1
ATOM 2933 C C . PRO D 1 42 ? -40.552 -0.502 36.767 1.00 37.10 42 PRO D C 1
ATOM 2934 O O . PRO D 1 42 ? -40.537 0.729 36.724 1.00 36.81 42 PRO D O 1
ATOM 2938 N N . ALA D 1 43 ? -40.609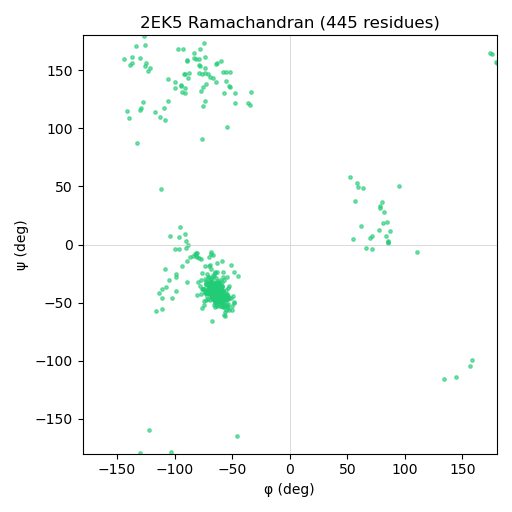 -1.183 37.909 1.00 35.50 43 ALA D N 1
ATOM 2939 C CA . ALA D 1 43 ? -40.653 -0.498 39.198 1.00 35.03 43 ALA D CA 1
ATOM 2940 C C . ALA D 1 43 ? -39.379 0.310 39.462 1.00 33.52 43 ALA D C 1
ATOM 2941 O O . ALA D 1 43 ? -39.415 1.309 40.176 1.00 33.49 43 ALA D O 1
ATOM 2943 N N . THR D 1 44 ? -38.258 -0.129 38.895 1.00 31.69 44 THR D N 1
ATOM 2944 C CA . THR D 1 44 ? -36.996 0.585 39.066 1.00 30.04 44 THR D CA 1
ATOM 2945 C C . THR D 1 44 ? -37.056 1.844 38.202 1.00 29.93 44 THR D C 1
ATOM 2946 O O . THR D 1 44 ? -36.555 2.909 38.590 1.00 28.83 44 THR D O 1
ATOM 2950 N N . ALA D 1 45 ? -37.660 1.709 37.024 1.00 26.40 45 ALA D N 1
ATOM 2951 C CA . ALA D 1 45 ? -37.800 2.839 36.109 1.00 26.78 45 ALA D CA 1
ATOM 2952 C C . ALA D 1 45 ? -38.739 3.858 36.739 1.00 24.61 45 ALA D C 1
ATOM 2953 O O . ALA D 1 45 ? -38.467 5.046 36.732 1.00 21.02 45 ALA D O 1
ATOM 2955 N N . ARG D 1 46 ? -39.835 3.372 37.305 1.00 25.71 46 ARG D N 1
ATOM 2956 C CA . ARG D 1 46 ? -40.817 4.238 37.935 1.00 28.06 46 ARG D CA 1
ATOM 2957 C C . ARG D 1 46 ? -40.248 5.010 39.124 1.00 28.33 46 ARG D C 1
ATOM 2958 O O . ARG D 1 46 ? -40.541 6.194 39.288 1.00 28.01 46 ARG D O 1
ATOM 2966 N N . ASN D 1 47 ? -39.447 4.346 39.955 1.00 27.69 47 ASN D N 1
ATOM 2967 C CA . ASN D 1 47 ? -38.847 5.005 41.108 1.00 26.56 47 ASN D CA 1
ATOM 2968 C C . ASN D 1 47 ? -37.942 6.138 40.633 1.00 25.22 47 ASN D C 1
ATOM 2969 O O . ASN D 1 47 ? -37.924 7.230 41.213 1.00 23.55 47 ASN D O 1
ATOM 2974 N N . GLY D 1 48 ? -37.186 5.869 39.574 1.00 23.82 48 GLY D N 1
ATOM 2975 C CA . GLY D 1 48 ? -36.293 6.878 39.035 1.00 22.76 48 GLY D CA 1
ATOM 2976 C C . GLY D 1 48 ? -37.046 8.121 38.595 1.00 22.53 48 GLY D C 1
ATOM 2977 O O . GLY D 1 48 ? -36.660 9.250 38.945 1.00 20.91 48 GLY D O 1
ATOM 2978 N N . LEU D 1 49 ? -38.119 7.914 37.827 1.00 20.79 49 LEU D N 1
ATOM 2979 C CA . LEU D 1 49 ? -38.941 9.014 37.324 1.00 22.43 49 LEU D CA 1
ATOM 2980 C C . LEU D 1 49 ? -39.607 9.740 38.490 1.00 20.72 49 LEU D C 1
ATOM 2981 O O . LEU D 1 49 ? -39.764 10.959 38.461 1.00 21.43 49 LEU D O 1
ATOM 2986 N N . THR D 1 50 ? -39.992 8.983 39.512 1.00 20.17 50 THR D N 1
ATOM 2987 C CA . THR D 1 50 ? -40.647 9.557 40.681 1.00 21.25 50 THR D CA 1
ATOM 2988 C C . THR D 1 50 ? -39.733 10.528 41.424 1.00 20.97 50 THR D C 1
ATOM 2989 O O . THR D 1 50 ? -40.205 11.534 41.953 1.00 20.22 50 THR D O 1
ATOM 2993 N N . LEU D 1 51 ? -38.435 10.237 41.467 1.00 20.55 51 LEU D N 1
ATOM 2994 C CA . LEU D 1 51 ? -37.495 11.140 42.128 1.00 22.31 51 LEU D CA 1
ATOM 2995 C C . LEU D 1 51 ? -37.552 12.501 41.460 1.00 20.72 51 LEU D C 1
ATOM 2996 O O . LEU D 1 51 ? -37.569 13.530 42.127 1.00 20.57 51 LEU D O 1
ATOM 3001 N N . LEU D 1 52 ? -37.563 12.497 40.133 1.00 19.87 52 LEU D N 1
ATOM 3002 C CA . LEU D 1 52 ? -37.584 13.744 39.376 1.00 20.68 52 LEU D CA 1
ATOM 3003 C C . LEU D 1 52 ? -38.915 14.462 39.515 1.00 18.52 52 LEU D C 1
ATOM 3004 O O . LEU D 1 52 ? -38.958 15.687 39.541 1.00 19.92 52 LEU D O 1
ATOM 3009 N N . VAL D 1 53 ? -40.002 13.703 39.608 1.00 18.53 53 VAL D N 1
ATOM 3010 C CA . VAL D 1 53 ? -41.313 14.301 39.781 1.00 17.08 53 VAL D CA 1
ATOM 3011 C C . VAL D 1 53 ? -41.323 15.032 41.129 1.00 18.84 53 VAL D C 1
ATOM 3012 O O . VAL D 1 53 ? -41.693 16.199 41.223 1.00 15.38 53 VAL D O 1
ATOM 3016 N N . GLU D 1 54 ? -40.890 14.336 42.171 1.00 19.85 54 GLU D N 1
ATOM 3017 C CA . GLU D 1 54 ? -40.865 14.911 43.502 1.00 20.94 54 GLU D CA 1
ATOM 3018 C C . GLU D 1 54 ? -39.878 16.065 43.573 1.00 20.16 54 GLU D C 1
ATOM 3019 O O . GLU D 1 54 ? -40.007 16.951 44.416 1.00 20.57 54 GLU D O 1
ATOM 3025 N N . ALA D 1 55 ? -38.903 16.064 42.673 1.00 18.06 55 ALA D N 1
ATOM 3026 C CA . ALA D 1 55 ? -37.921 17.140 42.628 1.00 18.38 55 ALA D CA 1
ATOM 3027 C C . ALA D 1 55 ? -38.509 18.336 41.864 1.00 17.73 55 ALA D C 1
ATOM 3028 O O . ALA D 1 55 ? -37.934 19.423 41.854 1.00 18.30 55 ALA D O 1
ATOM 3030 N N . GLY D 1 56 ? -39.656 18.123 41.225 1.00 16.32 56 GLY D N 1
ATOM 3031 C CA . GLY D 1 56 ? -40.300 19.183 40.464 1.00 16.71 56 GLY D CA 1
ATOM 3032 C C . GLY D 1 56 ? -39.719 19.297 39.065 1.00 16.47 56 GLY D C 1
ATOM 3033 O O . GLY D 1 56 ? -40.033 20.228 38.307 1.00 14.88 56 GLY D O 1
ATOM 3034 N N . ILE D 1 57 ? -38.864 18.337 38.725 1.00 16.80 57 ILE D N 1
ATOM 3035 C CA . ILE D 1 57 ? -38.199 18.302 37.431 1.00 16.16 57 ILE D CA 1
ATOM 3036 C C . ILE D 1 57 ? -39.088 17.749 36.314 1.00 17.69 57 ILE D C 1
ATOM 3037 O O . ILE D 1 57 ? -38.975 18.165 35.157 1.00 15.39 57 ILE D O 1
ATOM 3042 N N . LEU D 1 58 ? -39.974 16.819 36.656 1.00 17.60 58 LEU D N 1
ATOM 3043 C CA . LEU D 1 58 ? -40.866 16.248 35.658 1.00 17.29 58 LEU D CA 1
ATOM 3044 C C . LEU D 1 58 ? -42.314 16.400 36.073 1.00 17.64 58 LEU D C 1
ATOM 3045 O O . LEU D 1 58 ? -42.619 16.553 37.253 1.00 17.42 58 LEU D O 1
ATOM 3050 N N . TYR D 1 59 ? -43.200 16.379 35.083 1.00 16.16 59 TYR D N 1
ATOM 3051 C CA . TYR D 1 59 ? -44.621 16.448 35.343 1.00 18.52 59 TYR D CA 1
ATOM 3052 C C . TYR D 1 59 ? -45.305 15.557 34.323 1.00 19.97 59 TYR D C 1
ATOM 3053 O O . TYR D 1 59 ? -44.735 15.237 33.277 1.00 20.93 59 TYR D O 1
ATOM 3062 N N . LYS D 1 60 ? -46.526 15.159 34.638 1.00 21.15 60 LYS D N 1
ATOM 3063 C CA . LYS D 1 60 ? -47.298 14.291 33.778 1.00 24.52 60 LYS D CA 1
ATOM 3064 C C . LYS D 1 60 ? -48.323 15.060 32.948 1.00 26.10 60 LYS D C 1
ATOM 3065 O O . LYS D 1 60 ? -48.942 16.002 33.433 1.00 27.61 60 LYS D O 1
ATOM 3071 N N . LYS D 1 61 ? -48.481 14.666 31.690 1.00 26.17 61 LYS D N 1
ATOM 3072 C CA . LYS D 1 61 ? -49.472 15.279 30.811 1.00 27.50 61 LYS D CA 1
ATOM 3073 C C . LYS D 1 61 ? -50.492 14.159 30.571 1.00 26.80 61 LYS D C 1
ATOM 3074 O O . LYS D 1 61 ? -50.188 13.155 29.921 1.00 25.30 61 LYS D O 1
ATOM 3080 N N . ARG D 1 62 ? -51.681 14.324 31.144 1.00 28.73 62 ARG D N 1
ATOM 3081 C CA . ARG D 1 62 ? -52.762 13.344 31.038 1.00 30.35 62 ARG D CA 1
ATOM 3082 C C . ARG D 1 62 ? -52.828 12.593 29.717 1.00 29.65 62 ARG D C 1
ATOM 3083 O O . ARG D 1 62 ? -52.807 13.200 28.648 1.00 29.35 62 ARG D O 1
ATOM 3091 N N . GLY D 1 63 ? -52.934 11.272 29.808 1.00 28.71 63 GLY D N 1
ATOM 3092 C CA . GLY D 1 63 ? -53.040 10.435 28.624 1.00 27.19 63 GLY D CA 1
ATOM 3093 C C . GLY D 1 63 ? -51.964 10.555 27.562 1.00 26.28 63 GLY D C 1
ATOM 3094 O O . GLY D 1 63 ? -52.074 9.926 26.511 1.00 25.57 63 GLY D O 1
ATOM 3095 N N . ILE D 1 64 ? -50.930 11.354 27.813 1.00 24.39 64 ILE D N 1
ATOM 3096 C CA . ILE D 1 64 ? -49.855 11.507 26.842 1.00 23.38 64 ILE D CA 1
ATOM 3097 C C . ILE D 1 64 ? -48.517 10.994 27.395 1.00 23.97 64 ILE D C 1
ATOM 3098 O O . ILE D 1 64 ? -47.889 10.115 26.804 1.00 23.55 64 ILE D O 1
ATOM 3103 N N . GLY D 1 65 ? -48.079 11.540 28.523 1.00 23.23 65 GLY D N 1
ATOM 3104 C CA . GLY D 1 65 ? -46.826 11.091 29.097 1.00 21.50 65 GLY D CA 1
ATOM 3105 C C . GLY D 1 65 ? -46.138 12.086 30.010 1.00 21.32 65 GLY D C 1
ATOM 3106 O O . GLY D 1 65 ? -46.739 13.064 30.468 1.00 19.79 65 GLY D O 1
ATOM 3115 N N . PHE D 1 67 ? -43.189 14.935 30.900 1.00 16.05 67 PHE D N 1
ATOM 3116 C CA . PHE D 1 67 ? -42.486 16.034 30.258 1.00 17.33 67 PHE D CA 1
ATOM 3117 C C . PHE D 1 67 ? -41.599 16.753 31.276 1.00 17.63 67 PHE D C 1
ATOM 3118 O O . PHE D 1 67 ? -41.752 16.587 32.490 1.00 15.05 67 PHE D O 1
ATOM 3126 N N . VAL D 1 68 ? -40.673 17.554 30.772 1.00 17.61 68 VAL D N 1
ATOM 3127 C CA . VAL D 1 68 ? -39.749 18.268 31.633 1.00 16.22 68 VAL D CA 1
ATOM 3128 C C . VAL D 1 68 ? -40.233 19.670 31.962 1.00 17.06 68 VAL D C 1
ATOM 3129 O O . VAL D 1 68 ? -40.734 20.388 31.093 1.00 16.20 68 VAL D O 1
ATOM 3133 N N . SER D 1 69 ? -40.093 20.048 33.225 1.00 16.77 69 SER D N 1
ATOM 3134 C CA . SER D 1 69 ? -40.480 21.377 33.678 1.00 18.16 69 SER D CA 1
ATOM 3135 C C . SER D 1 69 ? -39.538 22.391 33.021 1.00 18.73 69 SER D C 1
ATOM 3136 O O . SER D 1 69 ? -38.358 22.111 32.832 1.00 18.79 69 SER D O 1
ATOM 3139 N N . ALA D 1 70 ? -40.059 23.556 32.656 1.00 17.46 70 ALA D N 1
ATOM 3140 C CA . ALA D 1 70 ? -39.232 24.589 32.035 1.00 18.83 70 ALA D CA 1
ATOM 3141 C C . ALA D 1 70 ? -38.172 25.096 33.020 1.00 20.28 70 ALA D C 1
ATOM 3142 O O . ALA D 1 70 ? -37.121 25.598 32.611 1.00 20.13 70 ALA D O 1
ATOM 3144 N N . GLN D 1 71 ? -38.467 24.950 34.311 1.00 19.13 71 GLN D N 1
ATOM 3145 C CA . GLN D 1 71 ? -37.591 25.383 35.394 1.00 22.36 71 GLN D CA 1
ATOM 3146 C C . GLN D 1 71 ? -36.640 24.256 35.828 1.00 20.64 71 GLN D C 1
ATOM 3147 O O . GLN D 1 71 ? -35.944 24.383 36.834 1.00 20.98 71 GLN D O 1
ATOM 3153 N N . ALA D 1 72 ? -36.609 23.155 35.082 1.00 17.98 72 ALA D N 1
ATOM 3154 C CA . ALA D 1 72 ? -35.736 22.030 35.455 1.00 19.54 72 ALA D CA 1
ATOM 3155 C C . ALA D 1 72 ? -34.258 22.394 35.597 1.00 17.76 72 ALA D C 1
ATOM 3156 O O . ALA D 1 72 ? -33.613 22.003 36.583 1.00 18.92 72 ALA D O 1
ATOM 3158 N N . PRO D 1 73 ? -33.698 23.143 34.627 1.00 17.28 73 PRO D N 1
ATOM 3159 C CA . PRO D 1 73 ? -32.279 23.515 34.717 1.00 16.57 73 PRO D CA 1
ATOM 3160 C C . PRO D 1 73 ? -31.963 24.205 36.035 1.00 17.83 73 PRO D C 1
ATOM 3161 O O . PRO D 1 73 ? -30.984 23.861 36.705 1.00 17.35 73 PRO D O 1
ATOM 3165 N N . ALA D 1 74 ? -32.806 25.166 36.405 1.00 15.66 74 ALA D N 1
ATOM 3166 C CA . ALA D 1 74 ? -32.634 25.904 37.651 1.00 17.34 74 ALA D CA 1
ATOM 3167 C C . ALA D 1 74 ? -32.784 24.982 38.866 1.00 17.39 74 ALA D C 1
ATOM 3168 O O . ALA D 1 74 ? -32.004 25.071 39.828 1.00 16.49 74 ALA D O 1
ATOM 3170 N N . LEU D 1 75 ? -33.789 24.103 38.821 1.00 16.95 75 LEU D N 1
ATOM 3171 C CA . LEU D 1 75 ? -34.047 23.171 39.926 1.00 15.91 75 LEU D CA 1
ATOM 3172 C C . LEU D 1 75 ? -32.871 22.233 40.163 1.00 16.54 75 LEU D C 1
ATOM 3173 O O . LEU D 1 75 ? -32.481 21.999 41.306 1.00 14.77 75 LEU D O 1
ATOM 3178 N N . ILE D 1 76 ? -32.296 21.720 39.079 1.00 16.09 76 ILE D N 1
ATOM 3179 C CA . ILE D 1 76 ? -31.157 20.817 39.162 1.00 16.06 76 ILE D CA 1
ATOM 3180 C C . ILE D 1 76 ? -29.988 21.579 39.753 1.00 18.79 76 ILE D C 1
ATOM 3181 O O . ILE D 1 76 ? -29.331 21.119 40.689 1.00 17.84 76 ILE D O 1
ATOM 3186 N N . ARG D 1 77 ? -29.745 22.761 39.204 1.00 18.63 77 ARG D N 1
ATOM 3187 C CA . ARG D 1 77 ? -28.666 23.622 39.657 1.00 19.65 77 ARG D CA 1
ATOM 3188 C C . ARG D 1 77 ? -28.775 23.896 41.161 1.00 18.91 77 ARG D C 1
ATOM 3189 O O . ARG D 1 77 ? -27.815 23.735 41.910 1.00 17.14 77 ARG D O 1
ATOM 3197 N N . GLU D 1 78 ? -29.953 24.323 41.590 1.00 19.63 78 GLU D N 1
ATOM 3198 C CA . GLU D 1 78 ? -30.187 24.622 42.999 1.00 22.57 78 GLU D CA 1
ATOM 3199 C C . GLU D 1 78 ? -29.933 23.435 43.926 1.00 20.84 78 GLU D C 1
ATOM 3200 O O . GLU D 1 78 ? -29.339 23.590 44.994 1.00 20.89 78 GLU D O 1
ATOM 3206 N N . ARG D 1 79 ? -30.381 22.254 43.527 1.00 19.57 79 ARG D N 1
ATOM 3207 C CA . ARG D 1 79 ? -30.167 21.080 44.365 1.00 20.20 79 ARG D CA 1
ATOM 3208 C C . ARG D 1 79 ? -28.675 20.774 44.466 1.00 18.62 79 ARG D C 1
ATOM 3209 O O . ARG D 1 79 ? -28.154 20.543 45.560 1.00 18.36 79 ARG D O 1
ATOM 3217 N N . ARG D 1 80 ? -27.990 20.776 43.328 1.00 16.26 80 ARG D N 1
ATOM 3218 C CA . ARG D 1 80 ? -26.565 20.487 43.322 1.00 18.53 80 ARG D CA 1
ATOM 3219 C C . ARG D 1 80 ? -25.795 21.546 44.097 1.00 18.36 80 ARG D C 1
ATOM 3220 O O . ARG D 1 80 ? -24.802 21.243 44.762 1.00 18.79 80 ARG D O 1
ATOM 3228 N N . ASP D 1 81 ? -26.254 22.787 44.033 1.00 17.53 81 ASP D N 1
ATOM 3229 C CA . ASP D 1 81 ? -25.573 23.832 44.778 1.00 18.38 81 ASP D CA 1
ATOM 3230 C C . ASP D 1 81 ? -25.772 23.582 46.272 1.00 17.75 81 ASP D C 1
ATOM 3231 O O . ASP D 1 81 ? -24.850 23.773 47.073 1.00 17.58 81 ASP D O 1
ATOM 3236 N N . ALA D 1 82 ? -26.970 23.141 46.649 1.00 16.57 82 ALA D N 1
ATOM 3237 C CA . ALA D 1 82 ? -27.257 22.883 48.060 1.00 17.70 82 ALA D CA 1
ATOM 3238 C C . ALA D 1 82 ? -26.438 21.708 48.601 1.00 18.97 82 ALA D C 1
ATOM 3239 O O . ALA D 1 82 ? -25.980 21.730 49.745 1.00 21.18 82 ALA D O 1
ATOM 3241 N N . ALA D 1 83 ? -26.264 20.677 47.782 1.00 16.92 83 ALA D N 1
ATOM 3242 C CA . ALA D 1 83 ? -25.500 19.511 48.197 1.00 17.21 83 ALA D CA 1
ATOM 3243 C C . ALA D 1 83 ? -24.025 19.906 48.322 1.00 16.80 83 ALA D C 1
ATOM 3244 O O . ALA D 1 83 ? -23.300 19.414 49.195 1.00 15.30 83 ALA D O 1
ATOM 3246 N N . PHE D 1 84 ? -23.583 20.790 47.434 1.00 15.76 84 PHE D N 1
ATOM 3247 C CA . PHE D 1 84 ? -22.212 21.272 47.476 1.00 15.76 84 PHE D CA 1
ATOM 3248 C C . PHE D 1 84 ? -22.025 22.033 48.788 1.00 15.59 84 PHE D C 1
ATOM 3249 O O . PHE D 1 84 ? -21.053 21.803 49.509 1.00 17.87 84 PHE D O 1
ATOM 3257 N N . ALA D 1 85 ? -22.969 22.915 49.110 1.00 14.56 85 ALA D N 1
ATOM 3258 C CA . ALA D 1 85 ? -22.890 23.703 50.337 1.00 16.11 85 ALA D CA 1
ATOM 3259 C C . ALA D 1 85 ? -22.886 22.834 51.599 1.00 18.59 85 ALA D C 1
ATOM 3260 O O . ALA D 1 85 ? -22.047 23.011 52.472 1.00 19.37 85 ALA D O 1
ATOM 3262 N N . ALA D 1 86 ? -23.822 21.895 51.690 1.00 20.20 86 ALA D N 1
ATOM 3263 C CA . ALA D 1 86 ? -23.905 21.017 52.851 1.00 21.14 86 ALA D CA 1
ATOM 3264 C C . ALA D 1 86 ? -22.662 20.136 52.993 1.00 21.03 86 ALA D C 1
ATOM 3265 O O . ALA D 1 86 ? -22.073 20.058 54.067 1.00 20.51 86 ALA D O 1
ATOM 3267 N N . THR D 1 87 ? -22.260 19.490 51.902 1.00 21.53 87 THR D N 1
ATOM 3268 C CA . THR D 1 87 ? -21.107 18.595 51.907 1.00 22.09 87 THR D CA 1
ATOM 3269 C C . THR D 1 87 ? -19.729 19.230 52.124 1.00 21.72 87 THR D C 1
ATOM 3270 O O . THR D 1 87 ? -18.926 18.710 52.895 1.00 19.46 87 THR D O 1
ATOM 3274 N N . TYR D 1 88 ? -19.444 20.335 51.440 1.00 21.98 88 TYR D N 1
ATOM 3275 C CA . TYR D 1 88 ? -18.142 20.977 51.578 1.00 21.53 88 TYR D CA 1
ATOM 3276 C C . TYR D 1 88 ? -18.049 22.179 52.508 1.00 21.54 88 TYR D C 1
ATOM 3277 O O . TYR D 1 88 ? -16.978 22.463 53.037 1.00 24.90 88 TYR D O 1
ATOM 3286 N N . VAL D 1 89 ? -19.148 22.884 52.735 1.00 19.92 89 VAL D N 1
ATOM 3287 C CA . VAL D 1 89 ? -19.058 24.065 53.576 1.00 18.79 89 VAL D CA 1
ATOM 3288 C C . VAL D 1 89 ? -19.551 23.911 55.010 1.00 19.59 89 VAL D C 1
ATOM 3289 O O . VAL D 1 89 ? -18.874 24.339 55.937 1.00 19.55 89 VAL D O 1
ATOM 3293 N N . ALA D 1 90 ? -20.715 23.304 55.206 1.00 16.92 90 ALA D N 1
ATOM 3294 C CA . ALA D 1 90 ? -21.235 23.171 56.563 1.00 18.98 90 ALA D CA 1
ATOM 3295 C C . ALA D 1 90 ? -20.286 22.485 57.564 1.00 17.91 90 ALA D C 1
ATOM 3296 O O . ALA D 1 90 ? -20.156 22.938 58.701 1.00 18.19 90 ALA D O 1
ATOM 3298 N N . PRO D 1 91 ? -19.605 21.397 57.159 1.00 19.02 91 PRO D N 1
ATOM 3299 C CA . PRO D 1 91 ? -18.696 20.741 58.113 1.00 18.17 91 PRO D CA 1
ATOM 3300 C C . PRO D 1 91 ? -17.506 21.650 58.410 1.00 18.98 91 PRO D C 1
ATOM 3301 O O . PRO D 1 91 ? -16.922 21.605 59.502 1.00 16.82 91 PRO D O 1
ATOM 3305 N N . LEU D 1 92 ? -17.152 22.473 57.423 1.00 17.97 92 LEU D N 1
ATOM 3306 C CA . LEU D 1 92 ? -16.038 23.397 57.571 1.00 17.41 92 LEU D CA 1
ATOM 3307 C C . LEU D 1 92 ? -16.420 24.440 58.612 1.00 16.45 92 LEU D C 1
ATOM 3308 O O . LEU D 1 92 ? -15.630 24.744 59.511 1.00 15.63 92 LEU D O 1
ATOM 3313 N N . ILE D 1 93 ? -17.637 24.975 58.502 1.00 16.03 93 ILE D N 1
ATOM 3314 C CA . ILE D 1 93 ? -18.122 25.978 59.455 1.00 17.35 93 ILE D CA 1
ATOM 3315 C C . ILE D 1 93 ? -18.254 25.334 60.849 1.00 18.34 93 ILE D C 1
ATOM 3316 O O . ILE D 1 93 ? -17.868 25.930 61.859 1.00 20.48 93 ILE D O 1
ATOM 3321 N N . ASP D 1 94 ? -18.789 24.116 60.896 1.00 17.53 94 ASP D N 1
ATOM 3322 C CA . ASP D 1 94 ? -18.975 23.398 62.162 1.00 18.68 94 ASP D CA 1
ATOM 3323 C C . ASP D 1 94 ? -17.666 23.234 62.915 1.00 19.21 94 ASP D C 1
ATOM 3324 O O . ASP D 1 94 ? -17.601 23.447 64.128 1.00 18.34 94 ASP D O 1
ATOM 3329 N N . GLU D 1 95 ? -16.630 22.840 62.185 1.00 19.00 95 GLU D N 1
ATOM 3330 C CA . GLU D 1 95 ? -15.313 22.628 62.761 1.00 19.68 95 GLU D CA 1
ATOM 3331 C C . GLU D 1 95 ? -14.611 23.941 63.115 1.00 20.56 95 GLU D C 1
ATOM 3332 O O . GLU D 1 95 ? -13.835 23.994 64.069 1.00 20.73 95 GLU D O 1
ATOM 3338 N N . SER D 1 96 ? -14.873 25.002 62.356 1.00 21.51 96 SER D N 1
ATOM 3339 C CA . SER D 1 96 ? -14.234 26.280 62.646 1.00 22.36 96 SER D CA 1
ATOM 3340 C C . SER D 1 96 ? -14.793 26.835 63.952 1.00 22.63 96 SER D C 1
ATOM 3341 O O . SER D 1 96 ? -14.084 27.514 64.706 1.00 21.19 96 SER D O 1
ATOM 3344 N N . ILE D 1 97 ? -16.067 26.549 64.218 1.00 22.45 97 ILE D N 1
ATOM 3345 C CA . ILE D 1 97 ? -16.708 27.008 65.449 1.00 22.00 97 ILE D CA 1
ATOM 3346 C C . ILE D 1 97 ? -16.121 26.213 66.616 1.00 21.55 97 ILE D C 1
ATOM 3347 O O . ILE D 1 97 ? -15.759 26.760 67.653 1.00 20.10 97 ILE D O 1
ATOM 3352 N N . HIS D 1 98 ? -16.047 24.908 66.412 1.00 20.93 98 HIS D N 1
ATOM 3353 C CA . HIS D 1 98 ? -15.520 23.960 67.380 1.00 21.66 98 HIS D CA 1
ATOM 3354 C C . HIS D 1 98 ? -14.094 24.324 67.785 1.00 21.28 98 HIS D C 1
ATOM 3355 O O . HIS D 1 98 ? -13.755 24.324 68.967 1.00 21.03 98 HIS D O 1
ATOM 3362 N N . LEU D 1 99 ? -13.263 24.629 66.794 1.00 21.15 99 LEU D N 1
ATOM 3363 C CA . LEU D 1 99 ? -11.873 24.981 67.046 1.00 21.78 99 LEU D CA 1
ATOM 3364 C C . LEU D 1 99 ? -11.727 26.421 67.526 1.00 21.18 99 LEU D C 1
ATOM 3365 O O . LEU D 1 99 ? -10.662 26.812 67.978 1.00 23.56 99 LEU D O 1
ATOM 3370 N N . GLY D 1 100 ? -12.796 27.202 67.428 1.00 21.12 100 GLY D N 1
ATOM 3371 C CA . GLY D 1 100 ? -12.748 28.584 67.879 1.00 22.92 100 GLY D CA 1
ATOM 3372 C C . GLY D 1 100 ? -12.073 29.568 66.930 1.00 25.58 100 GLY D C 1
ATOM 3373 O O . GLY D 1 100 ? -11.460 30.548 67.376 1.00 25.43 100 GLY D O 1
ATOM 3374 N N . PHE D 1 101 ? -12.174 29.315 65.628 1.00 24.84 101 PHE D N 1
ATOM 3375 C CA . PHE D 1 101 ? -11.578 30.198 64.627 1.00 25.22 101 PHE D CA 1
ATOM 3376 C C . PHE D 1 101 ? -12.462 31.418 64.433 1.00 24.39 101 PHE D C 1
ATOM 3377 O O . PHE D 1 101 ? -13.681 31.325 64.545 1.00 23.32 101 PHE D O 1
ATOM 3385 N N . THR D 1 102 ? -11.848 32.557 64.130 1.00 22.17 102 THR D N 1
ATOM 3386 C CA . THR D 1 102 ? -12.607 33.775 63.886 1.00 23.91 102 THR D CA 1
ATOM 3387 C C . THR D 1 102 ? -13.065 33.716 62.431 1.00 26.04 102 THR D C 1
ATOM 3388 O O . THR D 1 102 ? -12.547 32.917 61.644 1.00 26.54 102 THR D O 1
ATOM 3392 N N . ARG D 1 103 ? -14.028 34.558 62.074 1.00 27.55 103 ARG D N 1
ATOM 3393 C CA . ARG D 1 103 ? -14.520 34.609 60.702 1.00 29.81 103 ARG D CA 1
ATOM 3394 C C . ARG D 1 103 ? -13.371 35.051 59.791 1.00 28.92 103 ARG D C 1
ATOM 3395 O O . ARG D 1 103 ? -13.216 34.551 58.679 1.00 29.21 103 ARG D O 1
ATOM 3403 N N . ALA D 1 104 ? -12.553 35.977 60.279 1.00 28.52 104 ALA D N 1
ATOM 3404 C CA . ALA D 1 104 ? -11.419 36.481 59.506 1.00 28.49 104 ALA D CA 1
ATOM 3405 C C . ALA D 1 104 ? -10.370 35.402 59.221 1.00 27.89 104 ALA D C 1
ATOM 3406 O O . ALA D 1 104 ? -9.805 35.351 58.126 1.00 28.28 104 ALA D O 1
ATOM 3408 N N . ARG D 1 105 ? -10.108 34.539 60.200 1.00 27.14 105 ARG D N 1
ATOM 3409 C CA . ARG D 1 105 ? -9.121 33.481 60.007 1.00 27.57 105 ARG D CA 1
ATOM 3410 C C . ARG D 1 105 ? -9.578 32.472 58.959 1.00 26.93 105 ARG D C 1
ATOM 3411 O O . ARG D 1 105 ? -8.779 32.032 58.127 1.00 28.08 105 ARG D O 1
ATOM 3419 N N . ILE D 1 106 ? -10.858 32.111 58.986 1.00 25.02 106 ILE D N 1
ATOM 3420 C CA . ILE D 1 106 ? -11.352 31.139 58.027 1.00 24.63 106 ILE D CA 1
ATOM 3421 C C . ILE D 1 106 ? -11.319 31.705 56.602 1.00 24.27 106 ILE D C 1
ATOM 3422 O O . ILE D 1 106 ? -10.975 30.995 55.664 1.00 22.37 106 ILE D O 1
ATOM 3427 N N . HIS D 1 107 ? -11.654 32.980 56.432 1.00 22.75 107 HIS D N 1
ATOM 3428 C CA . HIS D 1 107 ? -11.586 33.577 55.100 1.00 24.43 107 HIS D CA 1
ATOM 3429 C C . HIS D 1 107 ? -10.116 33.627 54.658 1.00 25.78 107 HIS D C 1
ATOM 3430 O O . HIS D 1 107 ? -9.799 33.484 53.474 1.00 24.88 107 HIS D O 1
ATOM 3437 N N . ALA D 1 108 ? -9.223 33.820 55.625 1.00 26.51 108 ALA D N 1
ATOM 3438 C CA . ALA D 1 108 ? -7.791 33.865 55.351 1.00 28.59 108 ALA D CA 1
ATOM 3439 C C . ALA D 1 108 ? -7.315 32.487 54.895 1.00 28.76 108 ALA D C 1
ATOM 3440 O O . ALA D 1 108 ? -6.580 32.371 53.914 1.00 28.19 108 ALA D O 1
ATOM 3442 N N . LEU D 1 109 ? -7.722 31.446 55.620 1.00 28.55 109 LEU D N 1
ATOM 3443 C CA . LEU D 1 109 ? -7.345 30.085 55.255 1.00 29.64 109 LEU D CA 1
ATOM 3444 C C . LEU D 1 109 ? -7.813 29.766 53.832 1.00 30.65 109 LEU D C 1
ATOM 3445 O O . LEU D 1 109 ? -7.093 29.115 53.062 1.00 28.85 109 LEU D O 1
ATOM 3450 N N . LEU D 1 110 ? -9.019 30.217 53.486 1.00 30.58 110 LEU D N 1
ATOM 3451 C CA . LEU D 1 110 ? -9.553 29.968 52.147 1.00 31.87 110 LEU D CA 1
ATOM 3452 C C . LEU D 1 110 ? -8.586 30.533 51.100 1.00 32.56 110 LEU D C 1
ATOM 3453 O O . LEU D 1 110 ? -8.157 29.825 50.190 1.00 31.85 110 LEU D O 1
ATOM 3458 N N . ASP D 1 111 ? -8.239 31.810 51.237 1.00 32.61 111 ASP D N 1
ATOM 3459 C CA . ASP D 1 111 ? -7.314 32.435 50.299 1.00 32.04 111 ASP D CA 1
ATOM 3460 C C . ASP D 1 111 ? -5.956 31.736 50.213 1.00 33.04 111 ASP D C 1
ATOM 3461 O O . ASP D 1 111 ? -5.460 31.489 49.114 1.00 32.75 111 ASP D O 1
ATOM 3466 N N . GLN D 1 112 ? -5.357 31.408 51.357 1.00 33.35 112 GLN D N 1
ATOM 3467 C CA . GLN D 1 112 ? -4.050 30.749 51.351 1.00 34.23 112 GLN D CA 1
ATOM 3468 C C . GLN D 1 112 ? -4.102 29.427 50.605 1.00 34.58 112 GLN D C 1
ATOM 3469 O O . GLN D 1 112 ? -3.185 29.086 49.862 1.00 36.34 112 GLN D O 1
ATOM 3475 N N . VAL D 1 113 ? -5.167 28.667 50.823 1.00 34.30 113 VAL D N 1
ATOM 3476 C CA . VAL D 1 113 ? -5.305 27.388 50.151 1.00 34.43 113 VAL D CA 1
ATOM 3477 C C . VAL D 1 113 ? -5.638 27.619 48.676 1.00 36.48 113 VAL D C 1
ATOM 3478 O O . VAL D 1 113 ? -5.205 26.863 47.805 1.00 35.72 113 VAL D O 1
ATOM 3482 N N . ALA D 1 114 ? -6.410 28.666 48.403 1.00 37.40 114 ALA D N 1
ATOM 3483 C CA . ALA D 1 114 ? -6.763 29.007 47.032 1.00 40.83 114 ALA D CA 1
ATOM 3484 C C . ALA D 1 114 ? -5.517 29.579 46.341 1.00 43.51 114 ALA D C 1
ATOM 3485 O O . ALA D 1 114 ? -5.259 29.298 45.174 1.00 43.08 114 ALA D O 1
ATOM 3487 N N . GLU D 1 115 ? -4.749 30.377 47.081 1.00 46.65 115 GLU D N 1
ATOM 3488 C CA . GLU D 1 115 ? -3.527 30.998 46.568 1.00 49.95 115 GLU D CA 1
ATOM 3489 C C . GLU D 1 115 ? -2.596 29.928 46.009 1.00 51.21 115 GLU D C 1
ATOM 3490 O O . GLU D 1 115 ? -1.783 30.191 45.118 1.00 52.55 115 GLU D O 1
ATOM 3496 N N . SER D 1 116 ? -2.712 28.723 46.553 1.00 51.90 116 SER D N 1
ATOM 3497 C CA . SER D 1 116 ? -1.896 27.603 46.113 1.00 52.97 116 SER D CA 1
ATOM 3498 C C . SER D 1 116 ? -2.691 26.792 45.101 1.00 54.25 116 SER D C 1
ATOM 3499 O O . SER D 1 116 ? -2.260 25.722 44.669 1.00 54.35 116 SER D O 1
ATOM 3502 N N . ARG D 1 117 ? -3.861 27.312 44.738 1.00 55.52 117 ARG D N 1
ATOM 3503 C CA . ARG D 1 117 ? -4.750 26.669 43.775 1.00 56.03 117 ARG D CA 1
ATOM 3504 C C . ARG D 1 117 ? -5.134 25.256 44.202 1.00 55.71 117 ARG D C 1
ATOM 3505 O O . ARG D 1 117 ? -4.975 24.934 45.399 1.00 55.44 117 ARG D O 1
#

InterPro domains:
  IPR000524 Transcription regulator HTH, GntR [PF00392] (5-68)
  IPR000524 Transcription regulator HTH, GntR [PS50949] (3-71)
  IPR000524 Transcription regulator HTH, GntR [SM00345] (9-68)
  IPR000524 Transcription regulator HTH, GntR [cd07377] (4-69)
  IPR036388 Winged helix-like DNA-binding domain superfamily [G3DSA:1.10.10.10] (1-121)
  IPR036390 Winged helix DNA-binding domain superfamily [SSF46785] (3-72)

Solvent-accessible surface area: 27600 Å² total

Foldseek 3Di:
DQLLQVLLVVVLVCVLVVVFDFPHADQALVRSCVPVVHDSVSVVSNVVVCVVLVQFDQDPPPHGGDNCNNVSVVVVVVVCCCVVPPVVVVVVCVVVVHDPVRSVVVVVVVVVPD/DVVVLVCPVVVVFDFFGFDDQLVVVCVVVVHDSVVSVVVVVVCVVLVQFDDDPPPHGGHPCNVVSSVVVVVVVVCVVPVPVVVVVCVVVVHDVVRVVVVVVVCPPVDD/DDQLQVVLVVVLVCPLVCVFPFFRFDDQLVVSCVVVVHHSVSPVSSVVVCVVLVQFHDDPPPGGGHPCNNVSSVVVVVVVVCVPPVVVVVVVCVVVPHDPVNVVVVVVVVCVVVPND/DDLLQVLLVVVLVCVVVVVFAWPHADDALVSCCVVVVHDSVSSVSNVVVCVVLVQDDADPPPHGGDNCSVVSVVVVVVVCCCVVPPPVVVVVCVVVVHDPVVSVVVVCVVVVVD

Secondary structure (DSSP, 8-state):
--HHHHHHHHHHHHHHTTSS-TTSPPPPHHHHHHHTT--HHHHHHHHHHHHTTTSB---TTT--B-TTHHHHHHHHHHHHHIIIIIHHHHHHHHHHT--HHHHHHHHHHHHH--/-HHHHHHHHHTSS-TTPPPPPHHHHHHHHT--HHHHHHHHHHHHHHTSB---TTT--B-TTHHHHHHHHHHHHHIIIIIHHHHHHHHHHT--HHHHHHHHHHHHTT--/--HHHHHHHHHHHHHHHTSS-TTPPPPPHHHHHHHHT--HHHHHHHHHHHHHHTSB---TTT--B-TTHHHHHHHHHHHHHIIIIIHHHHHHHHHTT--HHHHHHHHHHHHHHTT--/--HHHHHHHHHHHHHHHTSS-SS-PPPPHHHHHHHHT--HHHHHHHHHHHHHTTSB---TTT--B-TTHHHHHHHHHHHHHIIIIIHHHHHHHHHHT--HHHHHHHHHHHHHT-

B-factor: mean 31.67, std 11.46, range [10.1, 83.19]